Protein AF-A0A7C1FVC7-F1 (afdb_monomer)

Structure (mmCIF, N/CA/C/O backbone):
data_AF-A0A7C1FVC7-F1
#
_entry.id   AF-A0A7C1FVC7-F1
#
loop_
_atom_site.group_PDB
_atom_site.id
_atom_site.type_symbol
_atom_site.label_atom_id
_atom_site.label_alt_id
_atom_site.label_comp_id
_atom_site.label_asym_id
_atom_site.label_entity_id
_atom_site.label_seq_id
_atom_site.pdbx_PDB_ins_code
_atom_site.Cartn_x
_atom_site.Cartn_y
_atom_site.Cartn_z
_atom_site.occupancy
_atom_site.B_iso_or_equiv
_atom_site.auth_seq_id
_atom_site.auth_comp_id
_atom_site.auth_asym_id
_atom_site.auth_atom_id
_atom_site.pdbx_PDB_model_num
ATOM 1 N N . MET A 1 1 ? 9.848 36.701 21.109 1.00 32.81 1 MET A N 1
ATOM 2 C CA . MET A 1 1 ? 11.081 36.377 20.350 1.00 32.81 1 MET A CA 1
ATOM 3 C C . MET A 1 1 ? 12.182 35.747 21.206 1.00 32.81 1 MET A C 1
ATOM 5 O O . MET A 1 1 ? 12.550 34.619 20.918 1.00 32.81 1 MET A O 1
ATOM 9 N N . GLN A 1 2 ? 12.651 36.371 22.294 1.00 24.45 2 GLN A N 1
ATOM 10 C CA . GLN A 1 2 ? 13.746 35.814 23.121 1.00 24.45 2 GLN A CA 1
ATOM 11 C C . GLN A 1 2 ? 13.432 34.467 23.813 1.00 24.45 2 GLN A C 1
ATOM 13 O O . GLN A 1 2 ? 14.334 33.663 24.026 1.00 24.45 2 GLN A O 1
ATOM 18 N N . ARG A 1 3 ? 12.161 34.175 24.133 1.00 29.42 3 ARG A N 1
ATOM 19 C CA . ARG A 1 3 ? 11.754 32.867 24.692 1.00 29.42 3 ARG A CA 1
ATOM 20 C C . ARG A 1 3 ? 11.719 31.752 23.637 1.00 29.42 3 ARG A C 1
ATOM 22 O O . ARG A 1 3 ? 12.201 30.665 23.909 1.00 29.42 3 ARG A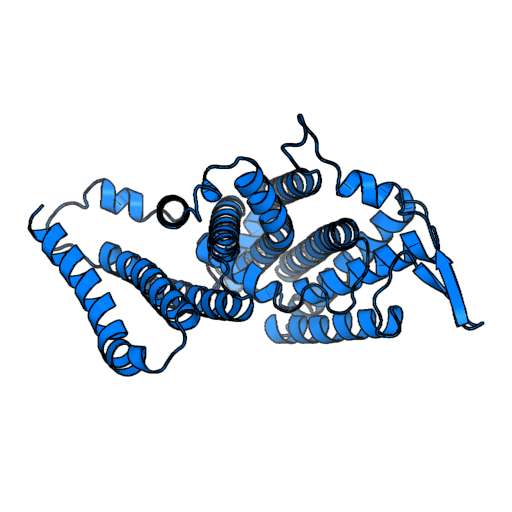 O 1
ATOM 29 N N . LEU A 1 4 ? 11.254 32.043 22.418 1.00 31.56 4 LEU A N 1
ATOM 30 C CA . LEU A 1 4 ? 11.317 31.124 21.265 1.00 31.56 4 LEU A CA 1
ATOM 31 C C . LEU A 1 4 ? 12.767 30.767 20.902 1.00 31.56 4 LEU A C 1
ATOM 33 O O . LEU A 1 4 ? 13.060 29.609 20.639 1.00 31.56 4 LEU A O 1
ATOM 37 N N . TRP A 1 5 ? 13.686 31.734 20.996 1.00 30.64 5 TRP A N 1
ATOM 38 C CA . TRP A 1 5 ? 15.124 31.502 20.829 1.00 30.64 5 TRP A CA 1
ATOM 39 C C . TRP A 1 5 ? 15.689 30.524 21.873 1.00 30.64 5 TRP A C 1
ATOM 41 O O . TRP A 1 5 ? 16.421 29.603 21.521 1.00 30.64 5 TRP A O 1
ATOM 51 N N . LYS A 1 6 ? 15.284 30.651 23.146 1.00 33.31 6 LYS A N 1
ATOM 52 C CA . LYS A 1 6 ? 15.664 29.713 24.219 1.00 33.31 6 LYS A CA 1
ATOM 53 C C . LYS A 1 6 ? 15.102 28.299 24.008 1.00 33.31 6 LYS A C 1
ATOM 55 O O . LYS A 1 6 ? 15.791 27.337 24.326 1.00 33.31 6 LYS A O 1
ATOM 60 N N . TYR A 1 7 ? 13.909 28.155 23.428 1.00 39.00 7 TYR A N 1
ATOM 61 C CA . TYR A 1 7 ? 13.337 26.842 23.093 1.00 39.00 7 TYR A CA 1
ATOM 62 C C . TYR A 1 7 ? 13.977 26.204 21.854 1.00 39.00 7 TYR A C 1
ATOM 64 O O . TYR A 1 7 ? 14.202 24.998 21.855 1.00 39.00 7 TYR A O 1
ATOM 72 N N . CYS A 1 8 ? 14.345 26.992 20.838 1.00 33.00 8 CYS A N 1
ATOM 73 C CA . CYS A 1 8 ? 15.163 26.507 19.722 1.00 33.00 8 CYS A CA 1
ATOM 74 C C . CYS A 1 8 ? 16.556 26.064 20.197 1.00 33.00 8 CYS A C 1
ATOM 76 O O . CYS A 1 8 ? 17.045 25.028 19.759 1.00 33.00 8 CYS A O 1
ATOM 78 N N . LEU A 1 9 ? 17.158 26.789 21.147 1.00 34.19 9 LEU A N 1
ATOM 79 C CA . LEU A 1 9 ? 18.401 26.388 21.816 1.00 34.19 9 LEU A CA 1
ATOM 80 C C . LEU A 1 9 ? 18.230 25.128 22.677 1.00 34.19 9 LEU A C 1
ATOM 82 O O . LEU A 1 9 ? 19.136 24.306 22.708 1.00 34.19 9 LEU A O 1
ATOM 86 N N . ALA A 1 10 ? 17.077 24.936 23.326 1.00 37.03 10 ALA A N 1
ATOM 87 C CA . ALA A 1 10 ? 16.764 23.718 24.077 1.00 37.03 10 ALA A CA 1
ATOM 88 C C . ALA A 1 10 ? 16.491 22.505 23.161 1.00 37.03 10 ALA A C 1
ATOM 90 O O . ALA A 1 10 ? 16.843 21.378 23.490 1.00 37.03 10 ALA A O 1
ATOM 91 N N . ALA A 1 11 ? 15.901 22.725 21.982 1.00 38.69 11 ALA A N 1
ATOM 92 C CA . ALA A 1 11 ? 15.751 21.703 20.946 1.00 38.69 11 ALA A CA 1
ATOM 93 C C . ALA A 1 11 ? 17.110 21.324 20.334 1.00 38.69 11 ALA A C 1
ATOM 95 O O . ALA A 1 11 ? 17.396 20.144 20.135 1.00 38.69 11 ALA A O 1
ATOM 96 N N . ALA A 1 12 ? 17.972 22.320 20.103 1.00 37.44 12 ALA A N 1
ATOM 97 C CA . ALA A 1 12 ? 19.354 22.125 19.680 1.00 37.44 12 ALA A CA 1
ATOM 98 C C . ALA A 1 12 ? 20.199 21.439 20.769 1.00 37.44 12 ALA A C 1
ATOM 100 O O . ALA A 1 12 ? 21.056 20.622 20.447 1.00 37.44 12 ALA A O 1
ATOM 101 N N . SER A 1 13 ? 19.932 21.698 22.054 1.00 38.75 13 SER A N 1
ATOM 102 C CA . SER A 1 13 ? 20.612 21.026 23.165 1.00 38.75 13 SER A CA 1
ATOM 103 C C . SER A 1 13 ? 20.103 19.605 23.407 1.00 38.75 13 SER A C 1
ATOM 105 O O . SER A 1 13 ? 20.903 18.764 23.790 1.00 38.75 13 SER A O 1
ATOM 107 N N . LEU A 1 14 ? 18.834 19.288 23.116 1.00 41.06 14 LEU A N 1
ATOM 108 C CA . LEU A 1 14 ? 18.302 17.914 23.102 1.00 41.06 14 LEU A CA 1
ATOM 109 C C . LEU A 1 14 ? 18.838 17.100 21.919 1.00 41.06 14 LEU A C 1
ATOM 111 O O . LEU A 1 14 ? 19.230 15.947 22.102 1.00 41.06 14 LEU A O 1
ATOM 115 N N . ALA A 1 15 ? 18.935 17.715 20.735 1.00 41.03 15 ALA A N 1
ATOM 116 C CA . ALA A 1 15 ? 19.695 17.159 19.617 1.00 41.03 15 ALA A CA 1
ATOM 117 C C . ALA A 1 15 ? 21.165 16.941 20.022 1.00 41.03 15 ALA A C 1
ATOM 119 O O . ALA A 1 15 ? 21.728 15.892 19.731 1.00 41.03 15 ALA A O 1
ATOM 120 N N . GLY A 1 16 ? 21.745 17.870 20.789 1.00 39.94 16 GLY A N 1
ATOM 121 C CA . GLY A 1 16 ? 23.069 17.750 21.398 1.00 39.94 16 GLY A CA 1
ATOM 122 C C . GLY A 1 16 ? 23.188 16.676 22.488 1.00 39.94 16 GLY A C 1
ATOM 123 O O . GLY A 1 16 ? 24.242 16.072 22.603 1.00 39.94 16 GLY A O 1
ATOM 124 N N . PHE A 1 17 ? 22.139 16.378 23.258 1.00 40.88 17 PHE A N 1
ATOM 125 C CA . PHE A 1 17 ? 22.171 15.401 24.359 1.00 40.88 17 PHE A CA 1
ATOM 126 C C . PHE A 1 17 ? 22.075 13.956 23.850 1.00 40.88 17 PHE A C 1
ATOM 128 O O . PHE A 1 17 ? 22.702 13.060 24.408 1.00 40.88 17 PHE A O 1
ATOM 135 N N . VAL A 1 18 ? 21.342 13.739 22.751 1.00 43.06 18 VAL A N 1
ATOM 136 C CA . VAL A 1 18 ? 21.345 12.468 22.005 1.00 43.06 18 VAL A CA 1
ATOM 137 C C . VAL A 1 18 ? 22.612 12.347 21.154 1.00 43.06 18 VAL A C 1
ATOM 139 O O . VAL A 1 18 ? 23.178 11.262 21.048 1.00 43.06 18 VAL A O 1
ATOM 142 N N . ALA A 1 19 ? 23.107 13.456 20.594 1.00 39.16 19 ALA A N 1
ATOM 143 C CA . ALA A 1 19 ? 24.324 13.452 19.796 1.00 39.16 19 ALA A CA 1
ATOM 144 C C . ALA A 1 19 ? 25.609 13.354 20.635 1.00 39.16 19 ALA A C 1
ATOM 146 O O . ALA A 1 19 ? 26.563 12.783 20.141 1.00 39.16 19 ALA A O 1
ATOM 147 N N . ALA A 1 20 ? 25.689 13.845 21.876 1.00 39.19 20 ALA A N 1
ATOM 148 C CA . ALA A 1 20 ? 26.951 13.933 22.632 1.00 39.19 20 ALA A CA 1
ATOM 149 C C . ALA A 1 20 ? 27.629 12.582 22.964 1.00 39.19 20 ALA A C 1
ATOM 151 O O . ALA A 1 20 ? 28.856 12.507 22.839 1.00 39.19 20 ALA A O 1
ATOM 152 N N . PRO A 1 21 ? 26.906 11.504 23.336 1.00 39.28 21 PRO A N 1
ATOM 153 C CA . PRO A 1 21 ? 27.515 10.184 23.499 1.00 39.28 21 PRO A CA 1
ATOM 154 C C . PRO A 1 21 ? 27.896 9.561 22.149 1.00 39.28 21 PRO A C 1
ATOM 156 O O . PRO A 1 21 ? 28.925 8.902 22.055 1.00 39.28 21 PRO A O 1
ATOM 159 N N . LEU A 1 22 ? 27.110 9.818 21.094 1.00 40.59 22 LEU A N 1
ATOM 160 C CA . LEU A 1 22 ? 27.380 9.333 19.739 1.00 40.59 22 LEU A CA 1
ATOM 161 C C . LEU A 1 22 ? 28.580 10.064 19.113 1.00 40.59 22 LEU A C 1
ATOM 163 O O . LEU A 1 22 ? 29.443 9.401 18.559 1.00 40.59 22 LEU A O 1
ATOM 167 N N . LEU A 1 23 ? 28.698 11.387 19.288 1.00 41.56 23 LEU A N 1
ATOM 168 C CA . LEU A 1 23 ? 29.757 12.293 18.804 1.00 41.56 23 LEU A CA 1
ATOM 169 C C . LEU A 1 23 ? 31.154 11.912 19.295 1.00 41.56 23 LEU A C 1
ATOM 171 O O . LEU A 1 23 ? 32.117 12.068 18.548 1.00 41.56 23 LEU A O 1
ATOM 175 N N . ARG A 1 24 ? 31.284 11.333 20.495 1.00 41.34 24 ARG A N 1
ATOM 176 C CA . ARG A 1 24 ? 32.568 10.779 20.965 1.00 41.34 24 ARG A CA 1
ATOM 177 C C . ARG A 1 24 ? 32.995 9.509 20.220 1.00 41.34 24 ARG A C 1
ATOM 179 O O . ARG A 1 24 ? 34.180 9.198 20.209 1.00 41.34 24 ARG A O 1
ATOM 186 N N . SER A 1 25 ? 32.070 8.824 19.550 1.00 44.38 25 SER A N 1
ATOM 187 C CA . SER A 1 25 ? 32.335 7.666 18.687 1.00 44.38 25 SER A CA 1
ATOM 188 C C . SER A 1 25 ? 32.430 8.026 17.194 1.00 44.38 25 SER A C 1
ATOM 190 O O . SER A 1 25 ? 32.704 7.142 16.383 1.00 44.38 25 SER A O 1
ATOM 192 N N . TYR A 1 26 ? 32.244 9.299 16.800 1.00 39.06 26 TYR A N 1
ATOM 193 C CA . TYR A 1 26 ? 32.232 9.720 15.382 1.00 39.06 26 TYR A CA 1
ATOM 194 C C . TYR A 1 26 ? 33.555 9.447 14.667 1.00 39.06 26 TYR A C 1
ATOM 196 O O . TYR A 1 26 ? 33.539 9.152 13.477 1.00 39.06 26 TYR A O 1
ATOM 204 N N . ALA A 1 27 ? 34.685 9.486 15.375 1.00 45.88 27 ALA A N 1
ATOM 205 C CA . ALA A 1 27 ? 36.003 9.266 14.779 1.00 45.88 27 ALA A CA 1
ATOM 206 C C . ALA A 1 27 ? 36.221 7.833 14.246 1.00 45.88 27 ALA A C 1
ATOM 208 O O . ALA A 1 27 ? 37.158 7.613 13.487 1.00 45.88 27 ALA A O 1
ATOM 209 N N . PHE A 1 28 ? 35.369 6.870 14.622 1.00 43.28 28 PHE A N 1
ATOM 210 C CA . PHE A 1 28 ? 35.543 5.452 14.287 1.00 43.28 28 PHE A CA 1
ATOM 211 C C . PHE A 1 28 ? 34.749 4.976 13.060 1.00 43.28 28 PHE A C 1
ATOM 213 O O . PHE A 1 28 ? 34.959 3.855 12.601 1.00 43.28 28 PHE A O 1
ATOM 220 N N . PHE A 1 29 ? 33.836 5.792 12.524 1.00 44.38 29 PHE A N 1
ATOM 221 C CA . PHE A 1 29 ? 32.941 5.381 11.440 1.00 44.38 29 PHE A CA 1
ATOM 222 C C . PHE A 1 29 ? 33.297 6.037 10.097 1.00 44.38 29 PHE A C 1
ATOM 224 O O . PHE A 1 29 ? 33.647 7.218 10.072 1.00 44.38 29 PHE A O 1
ATOM 231 N N . PRO A 1 30 ? 33.150 5.319 8.963 1.00 53.09 30 PRO A N 1
ATOM 232 C CA . PRO A 1 30 ? 33.359 5.892 7.637 1.00 53.09 30 PRO A CA 1
ATOM 233 C C . PRO A 1 30 ? 32.416 7.087 7.371 1.00 53.09 30 PRO A C 1
ATOM 235 O O . PRO A 1 30 ? 31.319 7.145 7.943 1.00 53.09 30 PRO A O 1
ATOM 238 N N . PRO A 1 31 ? 32.797 8.032 6.488 1.00 48.75 31 PRO A N 1
ATOM 239 C CA . PRO A 1 31 ? 32.122 9.327 6.313 1.00 48.75 31 PRO A CA 1
ATOM 240 C C . PRO A 1 31 ? 30.628 9.211 5.974 1.00 48.75 31 PRO A C 1
ATOM 242 O O . PRO A 1 31 ? 29.820 10.012 6.435 1.00 48.75 31 PRO A O 1
ATOM 245 N N . LEU A 1 32 ? 30.239 8.155 5.256 1.00 47.94 32 LEU A N 1
ATOM 246 C CA . LEU A 1 32 ? 28.851 7.843 4.907 1.00 47.94 32 LEU A CA 1
ATOM 247 C C . LEU A 1 32 ? 27.976 7.554 6.145 1.00 47.94 32 LEU A C 1
ATOM 249 O O . LEU A 1 32 ? 26.848 8.026 6.259 1.00 47.94 32 LEU A O 1
ATOM 253 N N . THR A 1 33 ? 28.514 6.809 7.112 1.00 46.69 33 THR A N 1
ATOM 254 C CA . THR A 1 33 ? 27.854 6.493 8.393 1.00 46.69 33 THR A CA 1
ATOM 255 C C . THR A 1 33 ? 27.702 7.729 9.269 1.00 46.69 33 THR A C 1
ATOM 257 O O . THR A 1 33 ? 26.687 7.874 9.946 1.00 46.69 33 THR A O 1
ATOM 260 N N . GLN A 1 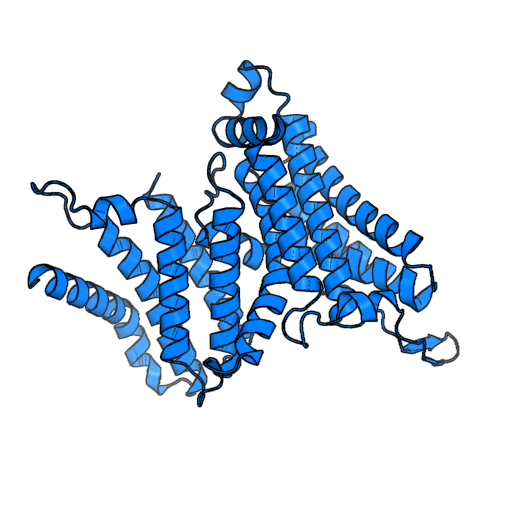34 ? 28.662 8.656 9.214 1.00 44.53 34 GLN A N 1
ATOM 261 C CA . GLN A 1 34 ? 28.557 9.946 9.897 1.00 44.53 34 GLN A CA 1
ATOM 262 C C . GLN A 1 34 ? 27.444 10.811 9.288 1.00 44.53 34 GLN A C 1
A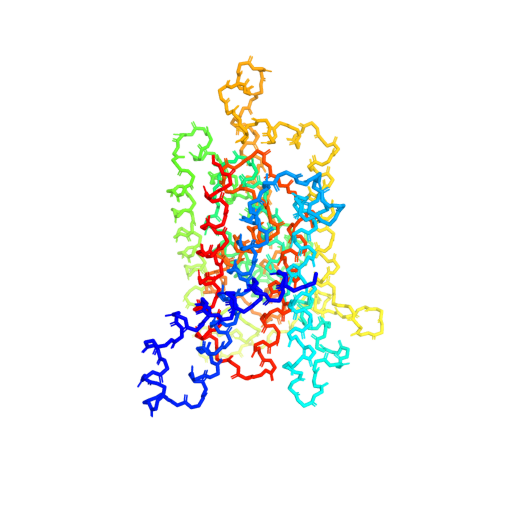TOM 264 O O . GLN A 1 34 ? 26.705 11.456 10.030 1.00 44.53 34 GLN A O 1
ATOM 269 N N . THR A 1 35 ? 27.259 10.779 7.961 1.00 52.75 35 THR A N 1
ATOM 270 C CA . THR A 1 35 ? 26.151 11.487 7.291 1.00 52.75 35 THR A CA 1
ATOM 271 C C . THR A 1 35 ? 24.796 10.891 7.672 1.00 52.75 35 THR A C 1
ATOM 273 O O . THR A 1 35 ? 23.855 11.631 7.945 1.00 52.75 35 THR A O 1
ATOM 276 N N . ILE A 1 36 ? 24.705 9.559 7.760 1.00 48.94 36 ILE A N 1
ATOM 277 C CA . ILE A 1 36 ? 23.494 8.829 8.173 1.00 48.94 36 ILE A CA 1
ATOM 278 C C . ILE A 1 36 ? 23.137 9.119 9.634 1.00 48.94 36 ILE A C 1
ATOM 280 O O . ILE A 1 36 ? 21.976 9.382 9.933 1.00 48.94 36 ILE A O 1
ATOM 284 N N . LEU A 1 37 ? 24.118 9.109 10.540 1.00 45.41 37 LEU A N 1
ATOM 285 C CA . LEU A 1 37 ? 23.919 9.448 11.952 1.00 45.41 37 LEU A CA 1
ATOM 286 C C . LEU A 1 37 ? 23.557 10.925 12.134 1.00 45.41 37 LEU A C 1
ATOM 288 O O . LEU A 1 37 ? 22.666 11.236 12.919 1.00 45.41 37 LEU A O 1
ATOM 292 N N . ALA A 1 38 ? 24.181 11.833 11.378 1.00 47.44 38 ALA A N 1
ATOM 293 C CA . ALA A 1 38 ? 23.841 13.251 11.398 1.00 47.44 38 ALA A CA 1
ATOM 294 C C . ALA A 1 38 ? 22.415 13.497 10.879 1.00 47.44 38 ALA A C 1
ATOM 296 O O . ALA A 1 38 ? 21.618 14.103 11.593 1.00 47.44 38 ALA A O 1
ATOM 297 N N . LEU A 1 39 ? 22.044 12.976 9.701 1.00 51.50 39 LEU A N 1
ATOM 298 C CA . LEU A 1 39 ? 20.673 13.088 9.186 1.00 51.50 39 LEU A CA 1
ATOM 299 C C . LEU A 1 39 ? 19.660 12.382 10.094 1.00 51.50 39 LEU A C 1
ATOM 301 O O . LEU A 1 39 ? 18.581 12.919 10.320 1.00 51.50 39 LEU A O 1
ATOM 305 N N . GLY A 1 40 ? 20.013 11.229 10.664 1.00 46.94 40 GLY A N 1
ATOM 306 C CA . GLY A 1 40 ? 19.202 10.520 11.650 1.00 46.94 40 GLY A CA 1
ATOM 307 C C . GLY A 1 40 ? 18.940 11.369 12.892 1.00 46.94 40 GLY A C 1
ATOM 308 O O . GLY A 1 40 ? 17.787 11.547 13.268 1.00 46.94 40 GLY A O 1
ATOM 309 N N . CYS A 1 41 ? 19.971 11.981 13.478 1.00 44.62 41 CYS A N 1
ATOM 310 C CA . CYS A 1 41 ? 19.838 12.916 14.598 1.00 44.62 41 CYS A CA 1
ATOM 311 C C . CYS A 1 41 ? 19.036 14.175 14.227 1.00 44.62 41 CYS A C 1
ATOM 313 O O . CYS A 1 41 ? 18.274 14.665 15.058 1.00 44.62 41 CYS A O 1
ATOM 315 N N . TYR A 1 42 ? 19.136 14.670 12.988 1.00 50.50 42 TYR A N 1
ATOM 316 C CA . TYR A 1 42 ? 18.309 15.778 12.496 1.00 50.50 42 TYR A CA 1
ATOM 317 C C . TYR A 1 42 ? 16.840 15.381 12.322 1.00 50.50 42 TYR A C 1
ATOM 319 O O . TYR A 1 42 ? 15.969 16.167 12.676 1.00 50.50 42 TYR A O 1
ATOM 327 N N . VAL A 1 43 ? 16.549 14.166 11.847 1.00 49.28 43 VAL A N 1
ATOM 328 C CA . VAL A 1 43 ? 15.186 13.626 11.692 1.00 49.28 43 VAL A CA 1
ATOM 329 C C . VAL A 1 43 ? 14.562 13.283 13.054 1.00 49.28 43 VAL A C 1
ATOM 331 O O . VAL A 1 43 ? 13.408 13.629 13.303 1.00 49.28 43 VAL A O 1
ATOM 334 N N . VAL A 1 44 ? 15.326 12.697 13.984 1.00 47.91 44 VAL A N 1
ATOM 335 C CA . VAL A 1 44 ? 14.926 12.516 15.396 1.00 47.91 44 VAL A CA 1
ATOM 336 C C . VAL A 1 44 ? 14.691 13.871 16.057 1.00 47.91 44 VAL A C 1
ATOM 338 O O . VAL A 1 44 ? 13.681 14.062 16.732 1.00 47.91 44 VAL A O 1
ATOM 341 N N . GLY A 1 45 ? 15.595 14.828 15.834 1.00 43.97 45 GLY A N 1
ATOM 342 C CA . GLY A 1 45 ? 15.467 16.211 16.281 1.00 43.97 45 GLY A CA 1
ATOM 343 C C . GLY A 1 45 ? 14.233 16.896 15.696 1.00 43.97 45 GLY A C 1
ATOM 344 O O . GLY A 1 45 ? 13.566 17.636 16.406 1.00 43.97 45 GLY A O 1
ATOM 345 N N . LEU A 1 46 ? 13.856 16.580 14.456 1.00 49.16 46 LEU A N 1
ATOM 346 C CA . LEU A 1 46 ? 12.632 17.031 13.786 1.00 49.16 46 LEU A CA 1
ATOM 347 C C . LEU A 1 46 ? 11.376 16.554 14.525 1.00 49.16 46 LEU A C 1
ATOM 349 O O . LEU A 1 46 ? 10.451 17.334 14.763 1.00 49.16 46 LEU A O 1
ATOM 353 N N . VAL A 1 47 ? 11.370 15.290 14.957 1.00 46.50 47 VAL A N 1
ATOM 354 C CA . VAL A 1 47 ? 10.290 14.743 15.788 1.00 46.50 47 VAL A CA 1
ATOM 355 C C . VAL A 1 47 ? 10.360 15.285 17.227 1.00 46.50 47 VAL A C 1
ATOM 357 O O . VAL A 1 47 ? 9.331 15.492 17.865 1.00 46.50 47 VAL A O 1
ATOM 360 N N . GLY A 1 48 ? 11.549 15.622 17.732 1.00 40.53 48 GLY A N 1
ATOM 361 C CA . GLY A 1 48 ? 11.744 16.300 19.019 1.00 40.53 48 GLY A CA 1
ATOM 362 C C . GLY A 1 48 ? 11.245 17.753 19.042 1.00 40.53 48 GLY A C 1
ATOM 363 O O . GLY A 1 48 ? 10.566 18.159 19.985 1.00 40.53 48 GLY A O 1
ATOM 364 N N . VAL A 1 49 ? 11.494 18.528 17.982 1.00 46.78 49 VAL A N 1
ATOM 365 C CA . VAL A 1 49 ? 10.947 19.884 17.774 1.00 46.78 49 VAL A CA 1
ATOM 366 C C . VAL A 1 49 ? 9.418 19.831 17.721 1.00 46.78 49 VAL A C 1
ATOM 368 O O . VAL A 1 49 ? 8.739 20.673 18.310 1.00 46.78 49 VAL A O 1
ATOM 371 N N . PHE A 1 50 ? 8.870 18.789 17.100 1.00 48.72 50 PHE A N 1
ATOM 372 C CA . PHE A 1 50 ? 7.437 18.511 17.049 1.00 48.72 50 PHE A CA 1
ATOM 373 C C . PHE A 1 50 ? 6.820 18.204 18.432 1.00 48.72 50 PHE A C 1
ATOM 375 O O . PHE A 1 50 ? 5.657 18.535 18.671 1.00 48.72 50 PHE A O 1
ATOM 382 N N . VAL A 1 51 ? 7.596 17.648 19.371 1.00 42.28 51 VAL A N 1
ATOM 383 C CA . VAL A 1 51 ? 7.205 17.478 20.786 1.00 42.28 51 VAL A CA 1
ATOM 384 C C . VAL A 1 51 ? 7.296 18.800 21.560 1.00 42.28 51 VAL A C 1
ATOM 386 O O . VAL A 1 51 ? 6.378 19.133 22.310 1.00 42.28 51 VAL A O 1
ATOM 389 N N . LEU A 1 52 ? 8.359 19.584 21.357 1.00 41.31 52 LEU A N 1
ATOM 390 C CA . LEU A 1 52 ? 8.582 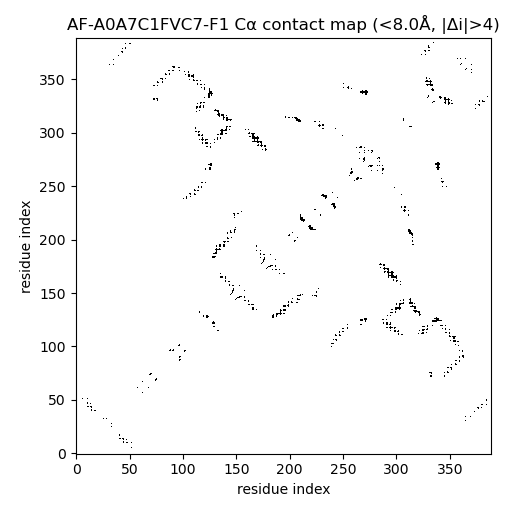20.861 22.051 1.00 41.31 52 LEU A CA 1
ATOM 391 C C . LEU A 1 52 ? 7.538 21.928 21.694 1.00 41.31 52 LEU A C 1
ATOM 393 O O . LEU A 1 52 ? 7.055 22.627 22.584 1.00 41.31 52 LEU A O 1
ATOM 397 N N . LEU A 1 53 ? 7.107 22.003 20.431 1.00 45.91 53 LEU A N 1
ATOM 398 C CA . LEU A 1 53 ? 6.037 22.917 20.007 1.00 45.91 53 LEU A CA 1
ATOM 399 C C . LEU A 1 53 ? 4.667 22.593 20.637 1.00 45.91 53 LEU A C 1
ATOM 401 O O . LEU A 1 53 ? 3.795 23.459 20.666 1.00 45.91 53 LEU A O 1
ATOM 405 N N . ARG A 1 54 ? 4.472 21.381 21.177 1.00 44.00 54 ARG A N 1
ATOM 406 C CA . ARG A 1 54 ? 3.231 20.950 21.847 1.00 44.00 54 ARG A CA 1
ATOM 407 C C . ARG A 1 54 ? 3.238 21.192 23.365 1.00 44.00 54 ARG A C 1
ATOM 409 O O . ARG A 1 54 ? 2.181 21.113 23.984 1.00 44.00 54 ARG A O 1
ATOM 416 N N . HIS A 1 55 ? 4.396 21.428 23.983 1.00 42.41 55 HIS A N 1
ATOM 417 C CA . HIS A 1 55 ? 4.550 21.490 25.447 1.00 42.41 55 HIS A CA 1
ATOM 418 C C . HIS A 1 55 ? 5.121 22.816 25.955 1.00 42.41 55 HIS A C 1
ATOM 420 O 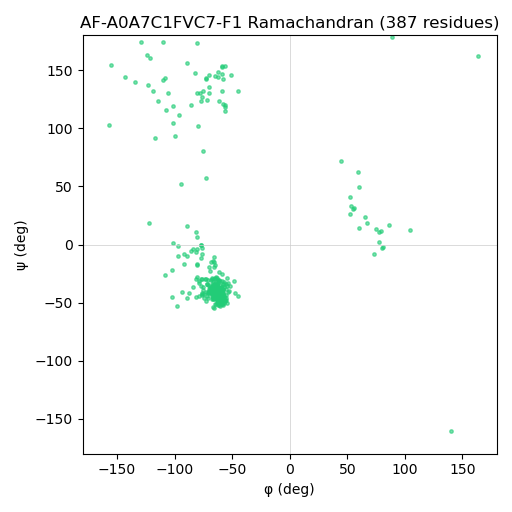O . HIS A 1 55 ? 5.577 22.877 27.093 1.00 42.41 55 HIS A O 1
ATOM 426 N N . ALA A 1 56 ? 5.071 23.896 25.166 1.00 37.38 56 ALA A N 1
ATOM 427 C CA . ALA A 1 56 ? 5.192 25.222 25.761 1.00 37.38 56 ALA A CA 1
ATOM 428 C C . ALA A 1 56 ? 4.080 25.343 26.823 1.00 37.38 56 ALA A C 1
ATOM 430 O O . ALA A 1 56 ? 2.908 25.241 26.447 1.00 37.38 56 ALA A O 1
ATOM 431 N N . PRO A 1 57 ? 4.413 25.468 28.125 1.00 35.53 57 PRO A N 1
ATOM 432 C CA . PRO A 1 57 ? 3.404 25.538 29.167 1.00 35.53 57 PRO A CA 1
ATOM 433 C C . PRO A 1 57 ? 2.469 26.695 28.830 1.00 35.53 57 PRO A C 1
ATOM 435 O O . PRO A 1 57 ? 2.906 27.836 28.675 1.00 35.53 57 PRO A O 1
ATOM 438 N N . LEU A 1 58 ? 1.184 26.379 28.660 1.00 42.75 58 LEU A N 1
ATOM 439 C CA . LEU A 1 58 ? 0.108 27.358 28.547 1.00 42.75 58 LEU A CA 1
ATOM 440 C C . LEU A 1 58 ? -0.143 27.965 29.932 1.00 42.75 58 LEU A C 1
ATOM 442 O O . LEU A 1 58 ? -1.243 27.893 30.469 1.00 42.75 58 LEU A O 1
ATOM 446 N N . GLU A 1 59 ? 0.888 28.550 30.535 1.00 44.03 59 GLU A N 1
ATOM 447 C CA . GLU A 1 59 ? 0.688 29.475 31.636 1.00 44.03 59 GLU A CA 1
ATOM 448 C C . GLU A 1 59 ? 0.295 30.827 31.022 1.00 44.03 59 GLU A C 1
ATOM 450 O O . GLU A 1 59 ? 1.099 31.544 30.426 1.00 44.03 59 GLU A O 1
ATOM 455 N N . THR A 1 60 ? -1.015 31.079 31.105 1.00 44.25 60 THR A N 1
ATOM 456 C CA . THR A 1 60 ? -1.694 32.389 31.146 1.00 44.25 60 THR A CA 1
ATOM 457 C C . THR A 1 60 ? -1.678 33.313 29.921 1.00 44.25 60 THR A C 1
ATOM 459 O O . THR A 1 60 ? -2.069 34.473 30.042 1.00 44.25 60 THR A O 1
ATOM 462 N N . ALA A 1 61 ? -1.389 32.823 28.713 1.00 47.91 61 ALA A N 1
ATOM 463 C CA . ALA A 1 61 ? -1.696 33.560 27.479 1.00 47.91 61 ALA A CA 1
ATOM 464 C C . ALA A 1 61 ? -2.675 32.776 26.596 1.00 47.91 61 ALA A C 1
ATOM 466 O O . ALA A 1 61 ? -2.466 31.588 26.344 1.00 47.91 61 ALA A O 1
ATOM 467 N N . ALA A 1 62 ? -3.732 33.443 26.111 1.00 52.16 62 ALA A N 1
ATOM 468 C CA . ALA A 1 62 ? -4.645 32.886 25.112 1.00 52.16 62 ALA A CA 1
ATOM 469 C C . ALA A 1 62 ? -3.826 32.214 23.992 1.00 52.16 62 ALA A C 1
ATOM 471 O O . ALA A 1 62 ? -2.850 32.816 23.527 1.00 52.16 62 ALA A O 1
ATOM 472 N N . PRO A 1 63 ? -4.150 30.973 23.580 1.00 44.28 63 PRO A N 1
ATOM 473 C CA . PRO A 1 63 ? -3.335 30.257 22.611 1.00 44.28 63 PRO A CA 1
ATOM 474 C C . PRO A 1 63 ? -3.219 31.111 21.351 1.00 44.28 63 PRO A C 1
ATOM 476 O O . PRO A 1 63 ? -4.224 31.438 20.721 1.00 44.28 63 PRO A O 1
ATOM 479 N N . SER A 1 64 ? -1.987 31.502 21.008 1.00 57.31 64 SER A N 1
ATOM 480 C CA . SER A 1 64 ? -1.719 32.241 19.773 1.00 57.31 64 SER A CA 1
ATOM 481 C C . SER A 1 64 ? -2.355 31.507 18.588 1.00 57.31 64 SER A C 1
ATOM 483 O O . SER A 1 64 ? -2.395 30.274 18.567 1.00 57.31 64 SER A O 1
ATOM 485 N N . THR A 1 65 ? -2.833 32.238 17.582 1.00 57.31 65 THR A N 1
ATOM 486 C CA . THR A 1 65 ? -3.454 31.670 16.370 1.00 57.31 65 THR A CA 1
ATOM 487 C C . THR A 1 65 ? -2.603 30.545 15.754 1.00 57.31 65 THR A C 1
ATOM 489 O O . THR A 1 65 ? -3.135 29.554 15.263 1.00 57.31 65 THR A O 1
ATOM 492 N N . ILE A 1 66 ? -1.276 30.637 15.892 1.00 53.62 66 ILE A N 1
ATOM 493 C CA . ILE A 1 66 ? -0.283 29.641 15.463 1.00 53.62 66 ILE A CA 1
ATOM 494 C C . ILE A 1 66 ? -0.403 28.318 16.245 1.00 53.62 66 ILE A C 1
ATOM 496 O O . ILE A 1 66 ? -0.390 27.248 15.639 1.00 53.62 66 ILE A O 1
ATOM 500 N N . ALA A 1 67 ? -0.584 28.363 17.569 1.00 50.66 67 ALA A N 1
ATOM 501 C CA . ALA A 1 67 ? -0.768 27.169 18.404 1.00 50.66 67 ALA A CA 1
ATOM 502 C C . ALA A 1 67 ? -2.097 26.446 18.110 1.00 50.66 67 ALA A C 1
ATOM 504 O O . ALA A 1 67 ? -2.185 25.224 18.223 1.00 50.66 67 ALA A O 1
ATOM 505 N N . ARG A 1 68 ? -3.120 27.195 17.679 1.00 49.38 68 ARG A N 1
ATOM 506 C CA . ARG A 1 68 ? -4.434 26.659 17.296 1.00 49.38 68 ARG A CA 1
ATOM 507 C C . ARG A 1 68 ? -4.458 26.079 15.876 1.00 49.38 68 ARG A C 1
ATOM 509 O O . ARG A 1 68 ? -5.223 25.162 15.611 1.00 49.38 68 ARG A O 1
ATOM 516 N N . ILE A 1 69 ? -3.611 26.575 14.974 1.00 54.44 69 ILE A N 1
ATOM 517 C CA . ILE A 1 69 ? -3.425 26.001 13.631 1.00 54.44 69 ILE A CA 1
ATOM 518 C C . ILE A 1 69 ? -2.570 24.728 13.710 1.00 54.44 69 ILE A C 1
ATOM 520 O O . ILE A 1 69 ? -2.916 23.719 13.102 1.00 54.44 69 ILE A O 1
ATOM 524 N N . ALA A 1 70 ? -1.506 24.728 14.520 1.00 53.19 70 ALA A N 1
ATOM 525 C CA . ALA A 1 70 ? -0.618 23.576 14.698 1.00 53.19 70 ALA A CA 1
ATOM 526 C C . ALA A 1 70 ? -1.276 22.365 15.394 1.00 53.19 70 ALA A C 1
ATOM 528 O O . ALA A 1 70 ? -0.727 21.262 15.355 1.00 53.19 70 ALA A O 1
ATOM 529 N N . SER A 1 71 ? -2.448 22.534 16.016 1.00 55.28 71 SER A N 1
ATOM 530 C CA . SER A 1 71 ? -3.191 21.436 16.645 1.00 55.28 71 SER A CA 1
ATOM 531 C C . SER A 1 71 ? -4.006 20.596 15.651 1.00 55.28 71 SER A C 1
ATOM 533 O O . SER A 1 71 ? -4.350 19.455 15.966 1.00 55.28 71 SER A O 1
ATOM 535 N N . HIS A 1 72 ? -4.270 21.093 14.435 1.00 69.00 72 HIS A N 1
ATOM 536 C CA . HIS A 1 72 ? -4.969 20.325 13.402 1.00 69.00 72 HIS A CA 1
ATOM 537 C C . HIS A 1 72 ? -4.055 19.265 12.767 1.00 69.00 72 HIS A C 1
ATOM 539 O O . HIS A 1 72 ? -2.942 19.556 12.331 1.00 69.00 72 HIS A O 1
ATOM 545 N N . GLN A 1 73 ? -4.553 18.028 12.644 1.00 72.38 73 GLN A N 1
ATOM 546 C CA . GLN A 1 73 ? -3.815 16.893 12.059 1.00 72.38 73 GLN A CA 1
ATOM 547 C C . GLN A 1 73 ? -3.268 17.206 10.653 1.00 72.38 73 GLN A C 1
ATOM 549 O O . GLN A 1 73 ? -2.114 16.909 10.359 1.00 72.38 73 GLN A O 1
ATOM 554 N N . ALA A 1 74 ? -4.057 17.896 9.821 1.00 74.19 74 ALA A N 1
ATOM 555 C CA . ALA A 1 74 ? -3.645 18.309 8.479 1.00 74.19 74 ALA A CA 1
ATOM 556 C C . ALA A 1 74 ? -2.496 19.332 8.487 1.00 74.19 74 ALA A C 1
ATOM 558 O O . ALA A 1 74 ? -1.585 19.235 7.669 1.00 74.19 74 ALA A O 1
ATOM 559 N N . ALA A 1 75 ? -2.495 20.278 9.433 1.00 75.19 75 ALA A N 1
ATOM 560 C CA . ALA A 1 75 ? -1.407 21.243 9.568 1.00 75.19 75 ALA A CA 1
ATOM 561 C C . ALA A 1 75 ? -0.104 20.547 9.981 1.00 75.19 75 ALA A C 1
ATOM 563 O O . ALA A 1 75 ? 0.955 20.858 9.450 1.00 75.19 75 ALA A O 1
ATOM 564 N N . ARG A 1 76 ? -0.181 19.552 10.873 1.00 75.75 76 ARG A N 1
ATOM 565 C CA . ARG A 1 76 ? 0.980 18.760 11.313 1.00 75.75 76 ARG A CA 1
ATOM 566 C C . ARG A 1 76 ? 1.592 17.957 10.167 1.00 75.75 76 ARG A C 1
ATOM 568 O O . ARG A 1 76 ? 2.804 18.012 9.977 1.00 75.75 76 ARG A O 1
ATOM 575 N N . ALA A 1 77 ? 0.758 17.275 9.383 1.00 79.31 77 ALA A N 1
ATOM 576 C CA . ALA A 1 77 ? 1.207 16.563 8.191 1.00 79.31 77 ALA A CA 1
ATOM 577 C C . ALA A 1 77 ? 1.817 17.531 7.158 1.00 79.31 77 ALA A C 1
ATOM 579 O O . ALA A 1 77 ? 2.887 17.267 6.613 1.00 79.31 77 ALA A O 1
ATOM 580 N N . GLY A 1 78 ? 1.183 18.689 6.934 1.00 84.88 78 GLY A N 1
ATOM 581 C CA . GLY A 1 78 ? 1.693 19.723 6.029 1.00 84.88 78 GLY A CA 1
ATOM 582 C C . GLY A 1 78 ? 3.039 20.307 6.470 1.00 84.88 78 GLY A C 1
ATOM 583 O O . GLY A 1 78 ? 3.925 20.492 5.640 1.00 84.88 78 GLY A O 1
ATOM 584 N N . ILE A 1 79 ? 3.230 20.532 7.774 1.00 83.94 79 ILE A N 1
ATOM 585 C CA . ILE A 1 79 ? 4.514 20.965 8.345 1.00 83.94 79 ILE A CA 1
ATOM 586 C C . ILE A 1 79 ? 5.592 19.903 8.104 1.00 83.94 79 ILE A C 1
ATOM 588 O O . ILE A 1 79 ? 6.696 20.255 7.699 1.00 83.94 79 ILE A O 1
ATOM 592 N N . ALA A 1 80 ? 5.286 18.617 8.306 1.00 81.25 80 ALA A N 1
ATOM 593 C CA . ALA A 1 80 ? 6.240 17.539 8.045 1.00 81.25 80 ALA A CA 1
ATOM 594 C C . ALA A 1 80 ? 6.694 17.526 6.575 1.00 81.25 80 ALA A C 1
ATOM 596 O O . ALA A 1 80 ? 7.895 17.484 6.306 1.00 81.25 80 ALA A O 1
ATOM 597 N N . LEU A 1 81 ? 5.754 17.657 5.633 1.00 88.88 81 LEU A N 1
ATOM 598 C CA . LEU A 1 81 ? 6.071 17.760 4.210 1.00 88.88 81 LEU A CA 1
ATOM 599 C C . LEU A 1 81 ? 6.928 18.997 3.904 1.00 88.88 81 LEU A C 1
ATOM 601 O O . LEU A 1 81 ? 7.942 18.881 3.221 1.00 88.88 81 LEU A O 1
ATOM 605 N N . ALA A 1 82 ? 6.562 20.168 4.432 1.00 88.81 82 ALA A N 1
ATOM 606 C CA . ALA A 1 82 ? 7.318 21.403 4.227 1.00 88.81 82 ALA A CA 1
ATOM 607 C C . ALA A 1 82 ? 8.758 21.295 4.756 1.00 88.81 82 ALA A C 1
ATOM 609 O O . ALA A 1 82 ? 9.692 21.745 4.095 1.00 88.81 82 ALA A O 1
ATOM 610 N N . LEU A 1 83 ? 8.952 20.654 5.912 1.00 86.56 83 LEU A N 1
ATOM 611 C CA . LEU A 1 83 ? 10.279 20.405 6.473 1.00 86.56 83 LEU A CA 1
ATOM 612 C C . LEU A 1 83 ? 11.096 19.441 5.608 1.00 86.56 83 LEU A C 1
ATOM 614 O O . LEU A 1 83 ? 12.274 19.697 5.379 1.00 86.56 83 LEU A O 1
ATOM 618 N N . VAL A 1 84 ? 10.495 18.365 5.090 1.00 87.94 84 VAL A N 1
ATOM 619 C CA . VAL A 1 84 ? 11.190 17.450 4.169 1.00 87.94 84 VAL A CA 1
ATOM 620 C C . VAL A 1 84 ? 11.585 18.164 2.876 1.00 87.94 84 VAL A C 1
ATOM 622 O O . VAL A 1 84 ? 12.712 18.007 2.415 1.00 87.94 84 VAL A O 1
ATOM 625 N N . LEU A 1 85 ? 10.711 19.001 2.314 1.00 91.69 85 LEU A N 1
ATOM 626 C CA . LEU A 1 85 ? 11.045 19.803 1.134 1.00 91.69 85 LEU A CA 1
ATOM 627 C C . LEU A 1 85 ? 12.176 20.797 1.426 1.00 91.69 85 LEU A C 1
ATOM 629 O O . LEU A 1 85 ? 13.093 20.930 0.619 1.00 91.69 85 LEU A O 1
ATOM 633 N N . TYR A 1 86 ? 12.160 21.438 2.596 1.00 89.31 86 TYR A N 1
ATOM 634 C CA . TYR A 1 86 ? 13.244 22.310 3.044 1.00 89.31 86 TYR A CA 1
ATOM 635 C C . TYR A 1 86 ? 14.575 21.554 3.198 1.00 89.31 86 TYR A C 1
ATOM 637 O O . TYR A 1 86 ? 15.613 22.040 2.753 1.00 89.31 86 TYR A O 1
ATOM 645 N N . LEU A 1 87 ? 14.554 20.332 3.744 1.00 85.94 87 LEU A N 1
ATOM 646 C CA . LEU A 1 87 ? 15.735 19.465 3.774 1.00 85.94 87 LEU A CA 1
ATOM 647 C C . LEU A 1 87 ? 16.220 19.122 2.365 1.00 85.94 87 LEU A C 1
ATOM 649 O O . LEU A 1 87 ? 17.424 19.086 2.149 1.00 85.94 87 LEU A O 1
ATOM 653 N N . GLY A 1 88 ? 15.323 18.917 1.402 1.00 88.12 88 GLY A N 1
ATOM 654 C CA . GLY A 1 88 ? 15.700 18.695 0.006 1.00 88.12 88 GLY A CA 1
ATOM 655 C C . GLY A 1 88 ? 16.409 19.893 -0.625 1.00 88.12 88 GLY A C 1
ATOM 656 O O . GLY A 1 88 ? 17.378 19.710 -1.357 1.00 88.12 88 GLY A O 1
ATOM 657 N N . VAL A 1 89 ? 15.995 21.114 -0.270 1.00 91.19 89 VAL A N 1
ATOM 658 C CA . VAL A 1 89 ? 16.681 22.351 -0.677 1.00 91.19 89 VAL A CA 1
ATOM 659 C C . VAL A 1 89 ? 18.086 22.432 -0.076 1.00 91.19 89 VAL A C 1
ATOM 661 O O . VAL A 1 89 ? 19.002 22.844 -0.773 1.00 91.19 89 VAL A O 1
ATOM 664 N N . ILE A 1 90 ? 18.290 22.023 1.179 1.00 89.50 90 ILE A N 1
ATOM 665 C CA . ILE A 1 90 ? 19.623 22.020 1.812 1.00 89.50 90 ILE A CA 1
ATOM 666 C C . ILE A 1 90 ? 20.503 20.895 1.246 1.00 89.50 90 ILE A C 1
ATOM 668 O O . ILE A 1 90 ? 21.648 21.116 0.861 1.00 89.50 90 ILE A O 1
ATOM 672 N N . PHE A 1 91 ? 19.966 19.679 1.180 1.00 87.81 91 PHE A N 1
ATOM 673 C CA . PHE A 1 91 ? 20.647 18.472 0.716 1.00 87.81 91 PHE A CA 1
ATOM 674 C C . PHE A 1 91 ? 20.377 18.236 -0.773 1.00 87.81 91 PHE A C 1
ATOM 676 O O . PHE A 1 91 ? 19.954 17.160 -1.196 1.00 87.81 91 PHE A O 1
ATOM 683 N N . HIS A 1 92 ? 20.615 19.257 -1.593 1.00 88.81 92 HIS A N 1
ATOM 684 C CA . HIS A 1 92 ? 20.177 19.273 -2.989 1.00 88.81 92 HIS A CA 1
ATOM 685 C C . HIS A 1 92 ? 21.027 18.422 -3.954 1.00 88.81 92 HIS A C 1
ATOM 687 O O . HIS A 1 92 ? 20.744 18.424 -5.151 1.00 88.81 92 HIS A O 1
ATOM 693 N N . ALA A 1 93 ? 22.082 17.745 -3.475 1.00 88.31 93 ALA A N 1
ATOM 694 C CA . ALA A 1 93 ? 22.996 16.899 -4.257 1.00 88.31 93 ALA A CA 1
ATOM 695 C C . ALA A 1 93 ? 23.432 17.536 -5.596 1.00 88.31 93 ALA A C 1
ATOM 697 O O . ALA A 1 93 ? 22.979 17.138 -6.670 1.00 88.31 93 ALA A O 1
ATOM 698 N N . ASN A 1 94 ? 24.281 18.572 -5.533 1.00 89.31 94 ASN A N 1
ATOM 699 C CA . ASN A 1 94 ? 24.761 19.328 -6.705 1.00 89.31 94 ASN A CA 1
ATOM 700 C C . ASN A 1 94 ? 23.631 19.850 -7.621 1.00 89.31 94 ASN A C 1
ATOM 702 O O . ASN A 1 94 ? 23.715 19.774 -8.844 1.00 89.31 94 ASN A O 1
ATOM 706 N N . GLY A 1 95 ? 22.541 20.339 -7.024 1.00 90.56 95 GLY A N 1
ATOM 707 C CA . GLY A 1 95 ? 21.383 20.874 -7.743 1.00 90.56 95 GLY A CA 1
ATOM 708 C C . GLY A 1 95 ? 20.438 19.822 -8.332 1.00 90.56 95 GLY A C 1
ATOM 709 O O . GLY A 1 95 ? 19.445 20.192 -8.953 1.00 90.56 95 GLY A O 1
ATOM 710 N N . SER A 1 96 ? 20.688 18.524 -8.121 1.00 90.75 96 SER A N 1
ATOM 711 C CA . SER A 1 96 ? 19.805 17.437 -8.566 1.00 90.75 96 SER A CA 1
ATOM 712 C C . SER A 1 96 ? 18.382 17.569 -8.014 1.00 90.75 96 SER A C 1
ATOM 714 O O . SER A 1 96 ? 17.422 17.255 -8.714 1.00 90.75 96 SER A O 1
ATOM 716 N N . PHE A 1 97 ? 18.220 18.092 -6.794 1.00 92.19 97 PHE A N 1
ATOM 717 C CA . PHE A 1 97 ? 16.896 18.307 -6.205 1.00 92.19 97 PHE A CA 1
ATOM 718 C C . PHE A 1 97 ? 16.027 19.290 -6.996 1.00 92.19 97 PHE A C 1
ATOM 720 O O . PHE A 1 97 ? 14.825 19.090 -7.064 1.00 92.19 97 PHE A O 1
ATOM 727 N N . PHE A 1 98 ? 16.616 20.303 -7.637 1.00 93.56 98 PHE A N 1
ATOM 728 C CA . PHE A 1 98 ? 15.863 21.304 -8.405 1.00 93.56 98 PHE A CA 1
ATOM 729 C C . PHE A 1 98 ? 15.469 20.826 -9.809 1.00 93.56 98 PHE A C 1
ATOM 731 O O . PHE A 1 98 ? 14.785 21.543 -10.538 1.00 93.56 98 PHE A O 1
ATOM 738 N N . LYS A 1 99 ? 15.906 19.627 -10.207 1.00 92.88 99 LYS A N 1
ATOM 739 C CA . LYS A 1 99 ? 15.578 19.043 -11.506 1.00 92.88 99 LYS A CA 1
ATOM 740 C C . LYS A 1 99 ? 14.151 18.474 -11.497 1.00 92.88 99 LYS A C 1
ATOM 742 O O . LYS A 1 99 ? 13.836 17.680 -10.604 1.00 92.88 99 LYS A O 1
ATOM 747 N N . PRO A 1 100 ? 13.293 18.791 -12.486 1.00 90.12 100 PRO A N 1
ATOM 748 C CA . PRO A 1 100 ? 11.934 18.244 -12.577 1.00 90.12 100 PRO A CA 1
ATOM 749 C C . PRO A 1 100 ? 11.884 16.708 -12.541 1.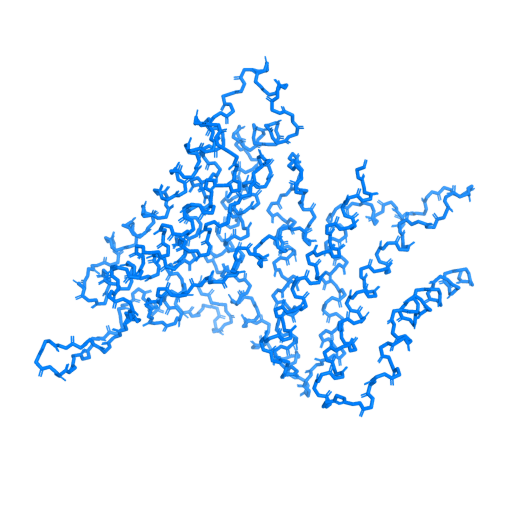00 90.12 100 PRO A C 1
ATOM 751 O O . PRO A 1 100 ? 10.974 16.119 -11.954 1.00 90.12 100 PRO A O 1
ATOM 754 N N . GLU A 1 101 ? 12.897 16.042 -13.096 1.00 88.69 101 GLU A N 1
ATOM 755 C CA . GLU A 1 101 ? 13.020 14.582 -13.125 1.00 88.69 101 GLU A CA 1
ATOM 756 C C . GLU A 1 101 ? 13.127 13.981 -11.715 1.00 88.69 101 GLU A C 1
ATOM 758 O O . GLU A 1 101 ? 12.641 12.877 -11.450 1.00 88.69 101 GLU A O 1
ATOM 763 N N . THR A 1 102 ? 13.726 14.711 -10.771 1.00 90.88 102 THR A N 1
ATOM 764 C CA . THR A 1 102 ? 13.825 14.280 -9.373 1.00 90.88 102 THR A CA 1
ATOM 765 C C . THR A 1 102 ? 12.448 14.226 -8.720 1.00 90.88 102 THR A C 1
ATOM 767 O O . THR A 1 102 ? 12.147 13.257 -8.022 1.00 90.88 102 THR A O 1
ATOM 770 N N . HIS A 1 103 ? 11.587 15.207 -8.992 1.00 92.06 103 HIS A N 1
ATOM 771 C CA . HIS A 1 103 ? 10.231 15.264 -8.442 1.00 92.06 103 HIS A CA 1
ATOM 772 C C . HIS A 1 103 ? 9.312 14.209 -9.060 1.00 92.06 103 HIS A C 1
ATOM 774 O O . HIS A 1 103 ? 8.610 13.500 -8.341 1.00 92.06 103 HIS A O 1
ATOM 780 N N . THR A 1 104 ? 9.357 14.044 -10.381 1.00 90.56 104 THR A N 1
ATOM 781 C CA . THR A 1 104 ? 8.511 13.067 -11.086 1.00 90.56 104 THR A CA 1
ATOM 782 C C . THR A 1 104 ? 8.870 11.628 -10.712 1.00 90.56 104 THR A C 1
ATOM 784 O O . THR A 1 104 ? 7.982 10.802 -10.500 1.00 90.56 104 THR A O 1
ATOM 787 N N . THR A 1 105 ? 10.159 11.330 -10.519 1.00 88.69 105 THR A N 1
ATOM 788 C CA . THR A 1 105 ? 10.594 10.022 -10.002 1.00 88.69 105 THR A CA 1
ATOM 789 C C . THR A 1 105 ? 10.257 9.823 -8.523 1.00 88.69 105 THR A C 1
ATOM 791 O O . THR A 1 105 ? 9.896 8.710 -8.144 1.00 88.69 105 THR A O 1
ATOM 794 N N . ALA A 1 106 ? 10.300 10.876 -7.696 1.00 91.62 106 ALA A N 1
ATOM 795 C CA . ALA A 1 106 ? 9.823 10.803 -6.313 1.00 91.62 106 ALA A CA 1
ATOM 796 C C . ALA A 1 106 ? 8.329 10.460 -6.254 1.00 91.62 106 ALA A C 1
ATOM 798 O O . ALA A 1 106 ? 7.925 9.611 -5.464 1.00 91.62 106 ALA A O 1
ATOM 799 N N . TRP A 1 107 ? 7.508 11.079 -7.108 1.00 92.56 107 TRP A N 1
ATOM 800 C CA . TRP A 1 107 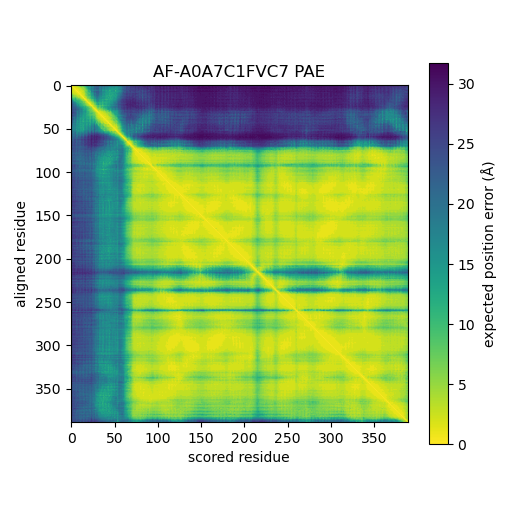? 6.073 10.793 -7.176 1.00 92.56 107 TRP A CA 1
ATOM 801 C C . TRP A 1 107 ? 5.789 9.383 -7.669 1.00 92.56 107 TRP A C 1
ATOM 803 O O . TRP A 1 107 ? 4.938 8.715 -7.088 1.00 92.56 107 TRP A O 1
ATOM 813 N N . LEU A 1 108 ? 6.512 8.907 -8.685 1.00 91.12 108 LEU A N 1
ATOM 814 C CA . LEU A 1 108 ? 6.392 7.530 -9.164 1.00 91.12 108 LEU A CA 1
ATOM 815 C C . LEU A 1 108 ? 6.668 6.526 -8.037 1.00 91.12 108 LEU A C 1
ATOM 817 O O . LEU A 1 108 ? 5.830 5.670 -7.765 1.00 91.12 108 LEU A O 1
ATOM 821 N N . GLN A 1 109 ? 7.784 6.688 -7.322 1.00 89.06 109 GLN A N 1
ATOM 822 C CA . GLN A 1 109 ? 8.130 5.815 -6.200 1.00 89.06 109 GLN A CA 1
ATOM 823 C C . GLN A 1 109 ? 7.101 5.917 -5.062 1.00 89.06 109 GLN A C 1
ATOM 825 O O . GLN A 1 109 ? 6.674 4.906 -4.509 1.00 89.06 109 GLN A O 1
ATOM 830 N N . ALA A 1 110 ? 6.648 7.132 -4.743 1.00 91.88 110 ALA A N 1
ATOM 831 C CA . ALA A 1 110 ? 5.611 7.371 -3.744 1.00 91.88 110 ALA A CA 1
ATOM 832 C C . ALA A 1 110 ? 4.268 6.723 -4.121 1.00 91.88 110 ALA A C 1
ATOM 834 O O . ALA A 1 110 ? 3.515 6.325 -3.239 1.00 91.88 110 ALA A O 1
ATOM 835 N N . SER A 1 111 ? 3.969 6.595 -5.415 1.00 94.75 111 SER A N 1
ATOM 836 C CA . SER A 1 111 ? 2.696 6.060 -5.910 1.00 94.75 111 SER A CA 1
ATOM 837 C C . SER A 1 111 ? 2.520 4.585 -5.564 1.00 94.75 111 SER A C 1
ATOM 839 O O . SER A 1 111 ? 1.429 4.171 -5.177 1.00 94.75 111 SER A O 1
ATOM 841 N N . GLU A 1 112 ? 3.590 3.795 -5.656 1.00 92.81 112 GLU A N 1
ATOM 842 C CA . GLU A 1 112 ? 3.535 2.360 -5.381 1.00 92.81 112 GLU A CA 1
ATOM 843 C C . GLU A 1 112 ? 3.219 2.071 -3.909 1.00 92.81 112 GLU A C 1
ATOM 845 O O . GLU A 1 112 ? 2.213 1.433 -3.588 1.00 92.81 112 GLU A O 1
ATOM 850 N N . TYR A 1 113 ? 4.017 2.635 -3.002 1.00 95.06 113 TYR A N 1
ATOM 851 C CA . TYR A 1 113 ? 3.746 2.554 -1.569 1.00 95.06 113 TYR A CA 1
ATOM 852 C C . TYR A 1 113 ? 2.446 3.268 -1.185 1.00 95.06 113 TYR A C 1
ATOM 854 O O . TYR A 1 113 ? 1.751 2.834 -0.271 1.00 95.06 113 TYR A O 1
ATOM 862 N N . GLY A 1 114 ? 2.091 4.340 -1.892 1.00 96.69 114 GLY A N 1
ATOM 863 C CA . GLY A 1 114 ? 0.880 5.118 -1.670 1.00 96.69 114 GLY A CA 1
ATOM 864 C C . GLY A 1 114 ? -0.399 4.321 -1.904 1.00 96.69 114 GLY A C 1
ATOM 865 O O . GLY A 1 114 ? -1.355 4.464 -1.139 1.00 96.69 114 GLY A O 1
ATOM 866 N N . MET A 1 115 ? -0.425 3.444 -2.913 1.00 98.06 115 MET A N 1
ATOM 867 C CA . MET A 1 115 ? -1.550 2.528 -3.139 1.00 98.06 115 MET A CA 1
ATOM 868 C C . MET A 1 115 ? -1.735 1.576 -1.950 1.00 98.06 115 MET A C 1
ATOM 870 O O . MET A 1 115 ? -2.852 1.440 -1.443 1.00 98.06 115 MET A O 1
ATOM 874 N N . LEU A 1 116 ? -0.639 1.001 -1.441 1.00 98.19 116 LEU A N 1
ATOM 875 C CA . LEU A 1 116 ? -0.657 0.170 -0.231 1.00 98.19 116 LEU A CA 1
ATOM 876 C C . LEU A 1 116 ? -1.091 0.969 1.000 1.00 98.19 116 LEU A C 1
ATOM 878 O O . LEU A 1 116 ? -1.928 0.510 1.775 1.00 98.19 116 LEU A O 1
ATOM 882 N N . ALA A 1 117 ? -0.568 2.186 1.158 1.00 97.94 117 ALA A N 1
ATOM 883 C CA . ALA A 1 117 ? -0.898 3.081 2.258 1.00 97.94 117 ALA A CA 1
ATOM 884 C C . ALA A 1 117 ? -2.390 3.443 2.257 1.00 97.94 117 ALA A C 1
ATOM 886 O O . ALA A 1 117 ? -3.008 3.455 3.316 1.00 97.94 117 ALA A O 1
ATOM 887 N N . CYS A 1 118 ? -3.008 3.659 1.091 1.00 98.06 118 CYS A N 1
ATOM 888 C CA . CYS A 1 118 ? -4.452 3.893 0.997 1.00 98.06 118 CYS A CA 1
ATOM 889 C C . CYS A 1 118 ? -5.265 2.701 1.526 1.00 98.06 118 CYS A C 1
ATOM 891 O O . CYS A 1 118 ? -6.230 2.908 2.263 1.00 98.06 118 CYS A O 1
ATOM 893 N N . GLY A 1 119 ? -4.867 1.467 1.197 1.00 97.56 119 GLY A N 1
ATOM 894 C CA . GLY A 1 119 ? -5.497 0.250 1.720 1.00 97.56 119 GLY A CA 1
ATOM 895 C C . GLY A 1 119 ? -5.296 0.094 3.224 1.00 97.56 119 GLY A C 1
ATOM 896 O O . GLY A 1 119 ? -6.258 -0.101 3.972 1.00 97.56 119 GLY A O 1
ATOM 897 N N . MET A 1 120 ? -4.060 0.300 3.676 1.00 97.69 120 MET A N 1
ATOM 898 C CA . MET A 1 120 ? -3.689 0.282 5.086 1.00 97.69 120 MET A CA 1
ATOM 899 C C . MET A 1 120 ? -4.477 1.318 5.901 1.00 97.69 120 MET A C 1
ATOM 901 O O . MET A 1 120 ? -4.917 1.012 7.005 1.00 97.69 120 MET A O 1
ATOM 905 N N . THR A 1 121 ? -4.740 2.514 5.365 1.00 97.62 121 THR A N 1
ATOM 906 C CA . THR A 1 121 ? -5.570 3.532 6.031 1.00 97.62 121 THR A CA 1
ATOM 907 C C . THR A 1 121 ? -6.973 3.029 6.329 1.00 97.62 121 THR A C 1
ATOM 909 O O . THR A 1 121 ? -7.479 3.261 7.425 1.00 97.62 121 THR A O 1
ATOM 912 N N . LEU A 1 122 ? -7.609 2.321 5.392 1.00 97.38 122 LEU A N 1
ATOM 913 C CA . LEU A 1 122 ? -8.948 1.763 5.605 1.00 97.38 122 LEU A CA 1
ATOM 914 C C . LEU A 1 122 ? -8.933 0.729 6.740 1.00 97.38 122 LEU A C 1
ATOM 916 O O . LEU A 1 122 ? -9.809 0.735 7.607 1.00 97.38 122 LEU A O 1
ATOM 920 N N . VAL A 1 123 ? -7.910 -0.125 6.766 1.00 97.69 123 VAL A N 1
ATOM 921 C CA . VAL A 1 123 ? -7.743 -1.146 7.806 1.00 97.69 123 VAL A CA 1
ATOM 922 C C . VAL A 1 123 ? -7.455 -0.512 9.171 1.00 97.69 123 VAL A C 1
ATOM 924 O O . VAL A 1 123 ? -8.137 -0.845 10.143 1.00 97.69 123 VAL A O 1
ATOM 927 N N . ILE A 1 124 ? -6.533 0.451 9.243 1.00 96.56 124 ILE A N 1
ATOM 928 C CA . ILE A 1 124 ? -6.175 1.150 10.485 1.00 96.56 124 ILE A CA 1
ATOM 929 C C . ILE A 1 124 ? -7.368 1.924 11.041 1.00 96.56 124 ILE A C 1
ATOM 931 O O . ILE A 1 124 ? -7.659 1.811 12.229 1.00 96.56 124 ILE A O 1
ATOM 935 N N . ILE A 1 125 ? -8.128 2.636 10.200 1.00 96.44 125 ILE A N 1
ATOM 936 C CA . ILE A 1 125 ? -9.339 3.338 10.651 1.00 96.44 125 ILE A CA 1
ATOM 937 C C . ILE A 1 125 ? -10.332 2.363 11.292 1.00 96.44 125 ILE A C 1
ATOM 939 O O . ILE A 1 125 ? -10.983 2.745 12.258 1.00 96.44 125 ILE A O 1
ATOM 943 N N . SER A 1 126 ? -10.418 1.116 10.816 1.00 95.62 126 SER A N 1
ATOM 944 C CA . SER A 1 126 ? -11.290 0.076 11.387 1.00 95.62 126 SER A CA 1
ATOM 945 C C . SER A 1 126 ? -10.783 -0.557 12.696 1.00 95.62 126 SER A C 1
ATOM 947 O O . SER A 1 126 ? -11.478 -1.403 13.271 1.00 95.62 126 SER A O 1
ATOM 949 N N . GLY A 1 127 ? -9.591 -0.162 13.164 1.00 93.06 127 GLY A N 1
ATOM 950 C CA . GLY A 1 127 ? -8.920 -0.705 14.351 1.00 93.06 127 GLY A CA 1
ATOM 951 C C . GLY A 1 127 ? -8.068 -1.953 14.082 1.00 93.06 127 GLY A C 1
ATOM 952 O O . GLY A 1 127 ? -7.764 -2.697 15.011 1.00 93.06 127 GLY A O 1
ATOM 953 N N . GLY A 1 128 ? -7.725 -2.225 12.819 1.00 94.81 128 GLY A N 1
ATOM 954 C CA . GLY A 1 128 ? -6.892 -3.357 12.411 1.00 94.81 128 GLY A CA 1
ATOM 955 C C . GLY A 1 128 ? -5.510 -2.935 11.914 1.00 94.81 128 GLY A C 1
ATOM 956 O O . GLY A 1 128 ? -5.226 -1.757 11.724 1.00 94.81 128 GLY A O 1
ATOM 957 N N . ILE A 1 129 ? -4.652 -3.915 11.644 1.00 95.19 129 ILE A N 1
ATOM 958 C CA . ILE A 1 129 ? -3.388 -3.740 10.911 1.00 95.19 129 ILE A CA 1
ATOM 959 C C . ILE A 1 129 ? -3.313 -4.871 9.884 1.00 95.19 129 ILE A C 1
ATOM 961 O O . ILE A 1 129 ? -3.718 -5.991 10.202 1.00 95.19 129 ILE A O 1
ATOM 965 N N . ASP A 1 130 ? -2.845 -4.585 8.667 1.00 97.38 130 ASP A N 1
ATOM 966 C CA . ASP A 1 130 ? -2.683 -5.576 7.596 1.00 97.38 130 ASP A CA 1
ATOM 967 C C . ASP A 1 130 ? -1.217 -5.738 7.189 1.00 97.38 130 ASP A C 1
ATOM 969 O O . ASP A 1 130 ? -0.714 -5.048 6.308 1.00 97.38 130 ASP A O 1
ATOM 973 N N . LEU A 1 131 ? -0.518 -6.684 7.814 1.00 97.00 131 LEU A N 1
ATOM 974 C CA . LEU A 1 131 ? 0.884 -6.963 7.485 1.00 97.00 131 LEU A CA 1
ATOM 975 C C . LEU A 1 131 ? 1.065 -7.752 6.184 1.00 97.00 131 LEU A C 1
ATOM 977 O O . LEU A 1 131 ? 2.185 -7.912 5.707 1.00 97.00 131 LEU A O 1
ATOM 981 N N . SER A 1 132 ? -0.021 -8.238 5.581 1.00 98.06 132 SER A N 1
ATOM 982 C CA . SER A 1 132 ? 0.069 -9.076 4.387 1.00 98.06 132 SER A CA 1
ATOM 983 C C . SER A 1 132 ? 0.268 -8.285 3.096 1.00 98.06 132 SER A C 1
ATOM 985 O O . SER A 1 132 ? 0.723 -8.869 2.113 1.00 98.06 132 SER A O 1
ATOM 987 N N . VAL A 1 133 ? -0.001 -6.972 3.091 1.00 97.81 133 VAL A N 1
ATOM 988 C CA . VAL A 1 133 ? -0.065 -6.139 1.874 1.00 97.81 133 VAL A CA 1
ATOM 989 C C . VAL A 1 133 ? 1.173 -6.239 0.978 1.00 97.81 133 VAL A C 1
ATOM 991 O O . VAL A 1 133 ? 1.028 -6.347 -0.237 1.00 97.81 133 VAL A O 1
ATOM 994 N N . GLY A 1 134 ? 2.378 -6.289 1.554 1.00 97.31 134 GLY A N 1
ATOM 995 C CA . GLY A 1 134 ? 3.622 -6.436 0.792 1.00 97.31 134 GLY A CA 1
ATOM 996 C C . GLY A 1 134 ? 3.776 -7.816 0.143 1.00 97.31 134 GLY A C 1
ATOM 997 O O . GLY A 1 134 ? 4.226 -7.938 -0.994 1.00 97.31 134 GLY A O 1
ATOM 998 N N . SER A 1 135 ? 3.342 -8.878 0.827 1.00 98.19 135 SER A N 1
ATOM 999 C CA . SER A 1 135 ? 3.381 -10.243 0.281 1.00 98.19 135 SER A CA 1
ATOM 1000 C C . SER A 1 135 ? 2.245 -10.520 -0.704 1.00 98.19 135 SER A C 1
ATOM 1002 O O . SER A 1 135 ? 2.452 -11.255 -1.667 1.00 98.19 135 SER A O 1
ATOM 1004 N N . VAL A 1 136 ? 1.080 -9.891 -0.522 1.00 98.69 136 VAL A N 1
ATOM 1005 C CA . VAL A 1 136 ? -0.015 -9.907 -1.505 1.00 98.69 136 VAL A CA 1
ATOM 1006 C C . VAL A 1 136 ? 0.404 -9.178 -2.784 1.00 98.69 136 VAL A C 1
ATOM 1008 O O . VAL A 1 136 ? 0.179 -9.709 -3.868 1.00 98.69 136 VAL A O 1
ATOM 1011 N N . LEU A 1 137 ? 1.079 -8.026 -2.673 1.00 98.50 137 LEU A N 1
ATOM 1012 C CA . LEU A 1 137 ? 1.686 -7.332 -3.813 1.00 98.50 137 LEU A CA 1
ATOM 1013 C C . LEU A 1 137 ? 2.634 -8.262 -4.583 1.00 98.50 137 LEU A C 1
ATOM 1015 O O . LEU A 1 137 ? 2.488 -8.398 -5.795 1.00 98.50 137 LEU A O 1
ATOM 1019 N N . GLY A 1 138 ? 3.554 -8.942 -3.887 1.00 98.12 138 GLY A N 1
ATOM 1020 C CA . GLY A 1 138 ? 4.501 -9.870 -4.513 1.00 98.12 138 GLY A CA 1
ATOM 1021 C C . GLY A 1 138 ? 3.825 -11.066 -5.191 1.00 98.12 138 GLY A C 1
ATOM 1022 O O . GLY A 1 138 ? 4.156 -11.402 -6.328 1.00 98.12 138 GLY A O 1
ATOM 1023 N N . LEU A 1 139 ? 2.825 -11.673 -4.542 1.00 98.62 139 LEU A N 1
ATOM 1024 C CA . LEU A 1 139 ? 2.020 -12.744 -5.139 1.00 98.62 139 LEU A CA 1
ATOM 1025 C C . LEU A 1 139 ? 1.323 -12.275 -6.419 1.00 98.62 139 LEU A C 1
ATOM 1027 O O . LEU A 1 139 ? 1.399 -12.947 -7.447 1.00 98.62 139 LEU A O 1
ATOM 1031 N N . VAL A 1 140 ? 0.674 -11.110 -6.376 1.00 98.62 140 VAL A N 1
ATOM 1032 C CA . VAL A 1 140 ? -0.021 -10.556 -7.539 1.00 98.62 140 VAL A CA 1
ATOM 1033 C C . VAL A 1 140 ? 0.964 -10.196 -8.651 1.00 98.62 140 VAL A C 1
ATOM 1035 O O . VAL A 1 140 ? 0.679 -10.495 -9.807 1.00 98.62 140 VAL A O 1
ATOM 1038 N N . ALA A 1 141 ? 2.132 -9.635 -8.326 1.00 98.31 141 ALA A N 1
ATOM 1039 C CA . ALA A 1 141 ? 3.178 -9.331 -9.300 1.00 98.31 141 ALA A CA 1
ATOM 1040 C C . ALA A 1 141 ? 3.651 -10.596 -10.041 1.00 98.31 141 ALA A C 1
ATOM 1042 O O . ALA A 1 141 ? 3.721 -10.604 -11.271 1.00 98.31 141 ALA A O 1
ATOM 1043 N N . VAL A 1 142 ? 3.901 -11.689 -9.309 1.00 98.31 142 VAL A N 1
ATOM 1044 C CA . VAL A 1 142 ? 4.259 -12.998 -9.881 1.00 98.31 142 VAL A CA 1
ATOM 1045 C C . VAL A 1 142 ? 3.140 -13.552 -10.757 1.00 98.31 142 VAL A C 1
ATOM 1047 O O . VAL A 1 142 ? 3.386 -13.904 -11.910 1.00 98.31 142 VAL A O 1
ATOM 1050 N N . CYS A 1 143 ? 1.910 -13.623 -10.245 1.00 98.19 143 CYS A N 1
ATOM 1051 C CA . CYS A 1 143 ? 0.787 -14.178 -10.998 1.00 98.19 143 CYS A CA 1
ATOM 1052 C C . CYS A 1 143 ? 0.493 -13.355 -12.257 1.00 98.19 143 CYS A C 1
ATOM 1054 O O . CYS A 1 143 ? 0.274 -13.925 -13.325 1.00 98.19 143 CYS A O 1
ATOM 1056 N N . PHE A 1 144 ? 0.529 -12.025 -12.164 1.00 98.12 144 PHE A N 1
ATOM 1057 C CA . PHE A 1 144 ? 0.328 -11.138 -13.305 1.00 98.12 144 PHE A CA 1
ATOM 1058 C C . PHE A 1 144 ? 1.425 -11.303 -14.363 1.00 98.12 144 PHE A C 1
ATOM 1060 O O . PHE A 1 144 ? 1.111 -11.379 -15.554 1.00 98.12 144 PHE A O 1
ATOM 1067 N N . ALA A 1 145 ? 2.689 -11.422 -13.944 1.00 96.69 145 ALA A N 1
ATOM 1068 C CA . ALA A 1 145 ? 3.801 -11.704 -14.844 1.00 96.69 145 ALA A CA 1
ATOM 1069 C C . ALA A 1 145 ? 3.670 -13.084 -15.507 1.00 96.69 145 ALA A C 1
ATOM 1071 O O . ALA A 1 145 ? 3.871 -13.192 -16.711 1.00 96.69 145 ALA A O 1
ATOM 1072 N N . LEU A 1 146 ? 3.257 -14.127 -14.779 1.00 95.81 146 LEU A N 1
ATOM 1073 C CA . LEU A 1 146 ? 3.035 -15.454 -15.365 1.00 95.81 146 LEU A CA 1
ATOM 1074 C C . LEU A 1 146 ? 1.918 -15.439 -16.403 1.00 95.81 146 LEU A C 1
ATOM 1076 O O . LEU A 1 146 ? 2.127 -15.893 -17.526 1.00 95.81 146 LEU A O 1
ATOM 1080 N N . MET A 1 147 ? 0.761 -14.874 -16.052 1.00 96.62 147 MET A N 1
ATOM 1081 C CA . MET A 1 147 ? -0.378 -14.782 -16.963 1.00 96.62 147 MET A CA 1
ATOM 1082 C C . MET A 1 147 ? -0.019 -13.980 -18.217 1.00 96.62 147 MET A C 1
ATOM 1084 O O . MET A 1 147 ? -0.317 -14.415 -19.324 1.00 96.62 147 MET A O 1
ATOM 1088 N N . SER A 1 148 ? 0.660 -12.842 -18.065 1.00 95.31 148 SER A N 1
ATOM 1089 C CA . SER A 1 148 ? 0.928 -11.930 -19.184 1.00 95.31 148 SER A CA 1
ATOM 1090 C C . SER A 1 148 ? 2.154 -12.314 -20.016 1.00 95.31 148 SER A C 1
ATOM 1092 O O . SER A 1 148 ? 2.141 -12.122 -21.226 1.00 95.31 148 SER A O 1
ATOM 1094 N N . ILE A 1 149 ? 3.223 -12.828 -19.394 1.00 92.94 149 ILE A N 1
ATOM 1095 C CA . ILE A 1 149 ? 4.506 -13.122 -20.056 1.00 92.94 149 ILE A CA 1
ATOM 1096 C C . ILE A 1 149 ? 4.598 -14.604 -20.428 1.00 92.94 149 ILE A C 1
ATOM 1098 O O . ILE A 1 149 ? 4.864 -14.925 -21.580 1.00 92.94 149 ILE A O 1
ATOM 1102 N N . HIS A 1 150 ? 4.376 -15.532 -19.497 1.00 91.50 150 HIS A N 1
ATOM 1103 C CA . HIS A 1 150 ? 4.564 -16.958 -19.795 1.00 91.50 150 HIS A CA 1
ATOM 1104 C C . HIS A 1 150 ? 3.356 -17.552 -20.524 1.00 91.50 150 HIS A C 1
ATOM 1106 O O . HIS A 1 150 ? 3.522 -18.265 -21.512 1.00 91.50 150 HIS A O 1
ATOM 1112 N N . TRP A 1 151 ? 2.141 -17.248 -20.063 1.00 92.31 151 TRP A N 1
ATOM 1113 C CA . TRP A 1 151 ? 0.906 -17.754 -20.670 1.00 92.31 151 TRP A CA 1
ATOM 1114 C C . TRP A 1 151 ? 0.365 -16.858 -21.783 1.00 92.31 151 TRP A C 1
ATOM 1116 O O . TRP A 1 151 ? -0.549 -17.276 -22.490 1.00 92.31 151 TRP A O 1
ATOM 1126 N N . GLN A 1 152 ? 0.927 -15.654 -21.952 1.00 90.50 152 GLN A N 1
ATOM 1127 C CA . GLN A 1 152 ? 0.540 -14.700 -22.999 1.00 90.50 152 GLN A CA 1
ATOM 1128 C C . GLN A 1 152 ? -0.970 -14.393 -23.007 1.00 90.50 152 GLN A C 1
ATOM 1130 O O . GLN A 1 152 ? -1.575 -14.165 -24.054 1.00 90.50 152 GLN A O 1
ATOM 1135 N N . TRP A 1 153 ? -1.607 -14.401 -21.833 1.00 94.19 153 TRP A N 1
ATOM 1136 C CA . TRP A 1 153 ? -3.007 -14.019 -21.699 1.00 94.19 153 TRP A CA 1
ATOM 1137 C C . TRP A 1 153 ? -3.190 -12.545 -22.043 1.00 94.19 153 TRP A C 1
ATOM 1139 O O . TRP A 1 153 ? -2.353 -11.696 -21.731 1.00 94.19 153 TRP A O 1
ATOM 1149 N N . SER A 1 154 ? -4.335 -12.228 -22.648 1.00 94.56 154 SER A N 1
ATOM 1150 C CA . SER A 1 154 ? -4.692 -10.839 -22.923 1.00 94.56 154 SER A CA 1
ATOM 1151 C C . SER A 1 154 ? -4.836 -10.037 -21.624 1.00 94.56 154 SER A C 1
ATOM 1153 O O . SER A 1 154 ? -5.275 -10.554 -20.590 1.00 94.56 154 SER A O 1
ATOM 1155 N N . ALA A 1 155 ? -4.521 -8.740 -21.688 1.00 93.62 155 ALA A N 1
ATOM 1156 C CA . ALA A 1 155 ? -4.625 -7.829 -20.547 1.00 93.62 155 ALA A CA 1
ATOM 1157 C C . ALA A 1 155 ? -6.034 -7.813 -19.926 1.00 93.62 155 ALA A C 1
ATOM 1159 O O . ALA A 1 155 ? -6.173 -7.722 -18.707 1.00 93.62 155 ALA A O 1
ATOM 1160 N N . TRP A 1 156 ? -7.067 -7.976 -20.760 1.00 94.06 156 TRP A N 1
ATOM 1161 C CA . TRP A 1 156 ? -8.474 -8.042 -20.359 1.00 94.06 156 TRP A CA 1
ATOM 1162 C C . TRP A 1 156 ? -8.798 -9.204 -19.420 1.00 94.06 156 TRP A C 1
ATOM 1164 O O . TRP A 1 156 ? -9.766 -9.116 -18.673 1.00 94.06 156 TRP A O 1
ATOM 1174 N N . ILE A 1 157 ? -7.999 -10.272 -19.437 1.00 96.75 157 ILE A N 1
ATOM 1175 C CA . ILE A 1 157 ? -8.166 -11.439 -18.563 1.00 96.75 157 ILE A CA 1
ATOM 1176 C C . ILE A 1 157 ? -7.146 -11.386 -17.423 1.00 96.75 157 ILE A C 1
ATOM 1178 O O . ILE A 1 157 ? -7.505 -11.567 -16.259 1.00 96.75 157 ILE A O 1
ATOM 1182 N N . ALA A 1 158 ? -5.884 -11.085 -17.742 1.00 97.00 158 ALA A N 1
ATOM 1183 C CA . ALA A 1 158 ? -4.795 -11.083 -16.771 1.00 97.00 158 ALA A CA 1
ATOM 1184 C C . ALA A 1 158 ? -4.989 -10.033 -15.664 1.00 97.00 158 ALA A C 1
ATOM 1186 O O . ALA A 1 158 ? -4.752 -10.336 -14.494 1.00 97.00 158 ALA A O 1
ATOM 1187 N N . VAL A 1 159 ? -5.453 -8.820 -16.002 1.00 97.69 159 VAL A N 1
ATOM 1188 C CA . VAL A 1 159 ? -5.665 -7.747 -15.015 1.00 97.69 159 VAL A CA 1
ATOM 1189 C C . VAL A 1 159 ? -6.802 -8.096 -14.045 1.00 97.69 159 VAL A C 1
ATOM 1191 O O . VAL A 1 159 ? -6.541 -8.109 -12.842 1.00 97.69 159 VAL A O 1
ATOM 1194 N N . PRO A 1 160 ? -8.031 -8.446 -14.484 1.00 98.31 160 PRO A N 1
ATOM 1195 C CA . PRO A 1 160 ? -9.081 -8.847 -13.548 1.00 98.31 160 PRO A CA 1
ATOM 1196 C C . PRO A 1 160 ? -8.712 -10.071 -12.708 1.00 98.31 160 PRO A C 1
ATOM 1198 O O . PRO A 1 160 ? -8.975 -10.071 -11.508 1.00 98.31 160 PRO A O 1
ATOM 1201 N N . ALA A 1 161 ? -8.058 -11.081 -13.291 1.00 98.31 161 ALA A N 1
ATOM 1202 C CA . ALA A 1 161 ? -7.606 -12.253 -12.543 1.00 98.31 161 ALA A CA 1
ATOM 1203 C C . ALA A 1 161 ? -6.608 -11.871 -11.434 1.00 98.31 161 ALA A C 1
ATOM 1205 O O . ALA A 1 161 ? -6.760 -12.300 -10.291 1.00 98.31 161 ALA A O 1
ATOM 1206 N N . ALA A 1 162 ? -5.641 -11.001 -11.735 1.00 98.25 162 ALA A N 1
ATOM 1207 C CA . ALA A 1 162 ? -4.685 -10.482 -10.760 1.00 98.25 162 ALA A CA 1
ATOM 1208 C C . ALA A 1 162 ? -5.369 -9.683 -9.632 1.00 98.25 162 ALA A C 1
ATOM 1210 O O . ALA A 1 162 ? -5.050 -9.871 -8.456 1.00 98.25 162 ALA A O 1
ATOM 1211 N N . LEU A 1 163 ? -6.359 -8.847 -9.966 1.00 98.69 163 LEU A N 1
ATOM 1212 C CA . LEU A 1 163 ? -7.156 -8.108 -8.978 1.00 98.69 163 LEU A CA 1
ATOM 1213 C C . LEU A 1 163 ? -7.967 -9.041 -8.068 1.00 98.69 163 LEU A C 1
ATOM 1215 O O . LEU A 1 163 ? -8.041 -8.806 -6.860 1.00 98.69 163 LEU A O 1
ATOM 1219 N N . LEU A 1 164 ? -8.543 -10.112 -8.624 1.00 98.69 164 LEU A N 1
ATOM 1220 C CA . LEU A 1 164 ? -9.294 -11.112 -7.861 1.00 98.69 164 LEU A CA 1
ATOM 1221 C C . LEU A 1 164 ? -8.409 -11.873 -6.870 1.00 98.69 164 LEU A C 1
ATOM 1223 O O . LEU A 1 164 ? -8.876 -12.177 -5.773 1.00 98.69 164 LEU A O 1
ATOM 1227 N N . ILE A 1 165 ? -7.142 -12.134 -7.207 1.00 98.75 165 ILE A N 1
ATOM 1228 C CA . ILE A 1 165 ? -6.188 -12.776 -6.288 1.00 98.75 165 ILE A CA 1
ATOM 1229 C C . ILE A 1 165 ? -5.994 -11.912 -5.037 1.00 98.75 165 ILE A C 1
ATOM 1231 O O . ILE A 1 165 ? -6.209 -12.392 -3.924 1.00 98.75 165 ILE A O 1
ATOM 1235 N N . GLY A 1 166 ? -5.656 -10.627 -5.194 1.00 98.69 166 GLY A N 1
ATOM 1236 C CA . GLY A 1 166 ? -5.453 -9.761 -4.029 1.00 98.69 166 GLY A CA 1
ATOM 1237 C C . GLY A 1 166 ? -6.745 -9.464 -3.265 1.00 98.69 166 GLY A C 1
ATOM 1238 O O . GLY A 1 166 ? -6.736 -9.481 -2.032 1.00 98.69 166 GLY A O 1
ATOM 1239 N N . LEU A 1 167 ? -7.879 -9.294 -3.959 1.00 98.75 167 LEU A N 1
ATOM 1240 C CA . LEU A 1 167 ? -9.198 -9.197 -3.320 1.00 98.75 167 LEU A CA 1
ATOM 1241 C C . LEU A 1 167 ? -9.503 -10.448 -2.481 1.00 98.75 167 LEU A C 1
ATOM 1243 O O . LEU A 1 167 ? -10.003 -10.328 -1.361 1.00 98.75 167 LEU A O 1
ATOM 1247 N N . GLY A 1 168 ? -9.181 -11.635 -2.999 1.00 98.69 168 GLY A N 1
ATOM 1248 C CA . GLY A 1 168 ? -9.328 -12.913 -2.309 1.00 98.69 168 GLY A CA 1
ATOM 1249 C C . GLY A 1 168 ? -8.483 -12.975 -1.039 1.00 98.69 168 GLY A C 1
ATOM 1250 O O . GLY A 1 168 ? -9.031 -13.208 0.039 1.00 98.69 168 GLY A O 1
ATOM 1251 N N . CYS A 1 169 ? -7.184 -12.676 -1.132 1.00 98.69 169 CYS A N 1
ATOM 1252 C CA . CYS A 1 169 ? -6.284 -12.628 0.026 1.00 98.69 169 CYS A CA 1
ATOM 1253 C C . CYS A 1 169 ? -6.788 -11.657 1.105 1.00 98.69 169 CYS A C 1
ATOM 1255 O O . CYS A 1 169 ? -6.901 -12.030 2.274 1.00 98.69 169 CYS A O 1
ATOM 1257 N N . GLY A 1 170 ? -7.162 -10.436 0.710 1.00 98.38 170 GLY A N 1
ATOM 1258 C CA . GLY A 1 170 ? -7.714 -9.437 1.622 1.00 98.38 170 GLY A CA 1
ATOM 1259 C C . GLY A 1 170 ? -9.028 -9.890 2.262 1.00 98.38 170 GLY A C 1
ATOM 1260 O O . GLY A 1 170 ? -9.221 -9.756 3.468 1.00 98.38 170 GLY A O 1
ATOM 1261 N N . THR A 1 171 ? -9.922 -10.502 1.487 1.00 98.62 171 THR A N 1
ATOM 1262 C CA . THR A 1 171 ? -11.194 -11.026 2.005 1.00 98.62 171 THR A CA 1
ATOM 1263 C C . THR A 1 171 ? -10.964 -12.139 3.024 1.00 98.62 171 THR A C 1
ATOM 1265 O O . THR A 1 171 ? -11.600 -12.123 4.075 1.00 98.62 171 THR A O 1
ATOM 1268 N N . VAL A 1 172 ? -10.028 -13.063 2.774 1.00 98.62 172 VAL A N 1
ATOM 1269 C CA . VAL A 1 172 ? -9.673 -14.123 3.733 1.00 98.62 172 VAL A CA 1
ATOM 1270 C C . VAL A 1 172 ? -9.119 -13.521 5.025 1.00 98.62 172 VAL A C 1
ATOM 1272 O O . VAL A 1 172 ? -9.620 -13.854 6.100 1.00 98.62 172 VAL A O 1
ATOM 1275 N N . SER A 1 173 ? -8.173 -12.577 4.947 1.00 98.31 173 SER A N 1
ATOM 1276 C CA . SER A 1 173 ? -7.667 -11.849 6.125 1.00 98.31 173 SER A CA 1
ATOM 1277 C C . SER A 1 173 ? -8.793 -11.163 6.903 1.00 98.31 173 SER A C 1
ATOM 1279 O O . SER A 1 173 ? -8.858 -11.247 8.133 1.00 98.31 173 SER A O 1
ATOM 1281 N N . GLY A 1 174 ? -9.723 -10.530 6.186 1.00 97.44 174 GLY A N 1
ATOM 1282 C CA . GLY A 1 174 ? -10.901 -9.893 6.759 1.00 97.44 174 GLY A CA 1
ATOM 1283 C C . GLY A 1 174 ? -11.840 -10.877 7.452 1.00 97.44 174 GLY A C 1
ATOM 1284 O O . GLY A 1 174 ? -12.296 -10.600 8.558 1.00 97.44 174 GLY A O 1
ATOM 1285 N N . VAL A 1 175 ? -12.112 -12.032 6.844 1.00 98.25 175 VAL A N 1
ATOM 1286 C CA . VAL A 1 175 ? -12.983 -13.078 7.404 1.00 98.25 175 VAL A CA 1
ATOM 1287 C C . VAL A 1 175 ? -12.357 -13.696 8.654 1.00 98.25 175 VAL A C 1
ATOM 1289 O O . VAL A 1 175 ? -13.032 -13.815 9.677 1.00 98.25 175 VAL A O 1
ATOM 1292 N N . LEU A 1 176 ? -11.065 -14.026 8.617 1.00 97.94 176 LEU A N 1
ATOM 1293 C CA . LEU A 1 176 ? -10.330 -14.543 9.776 1.00 97.94 176 LEU A CA 1
ATOM 1294 C C . LEU A 1 176 ? -10.360 -13.551 10.946 1.00 97.94 176 LEU A C 1
ATOM 1296 O O . LEU A 1 176 ? -10.642 -13.921 12.086 1.00 97.94 176 LEU A O 1
ATOM 1300 N N . THR A 1 177 ? -10.142 -12.273 10.651 1.00 96.62 177 THR A N 1
ATOM 1301 C CA . THR A 1 177 ? -10.129 -11.223 11.673 1.00 96.62 177 THR A CA 1
ATOM 1302 C C . THR A 1 177 ? -11.528 -10.949 12.229 1.00 96.62 177 THR A C 1
ATOM 1304 O O . THR A 1 177 ? -11.722 -10.831 13.437 1.00 96.62 177 THR A O 1
ATOM 1307 N N . ALA A 1 178 ? -12.529 -10.831 11.358 1.00 94.19 178 ALA A N 1
ATOM 1308 C CA . ALA A 1 178 ? -13.834 -10.303 11.731 1.00 94.19 178 ALA A CA 1
ATOM 1309 C C . ALA A 1 178 ? -14.849 -11.389 12.117 1.00 94.19 178 ALA A C 1
ATOM 1311 O O . ALA A 1 178 ? -15.596 -11.206 13.075 1.00 94.19 178 ALA A O 1
ATOM 1312 N N . SER A 1 179 ? -14.881 -12.513 11.397 1.00 94.38 179 SER A N 1
ATOM 1313 C CA . SER A 1 179 ? -15.826 -13.611 11.642 1.00 94.38 179 SER A CA 1
ATOM 1314 C C . SER A 1 179 ? -15.280 -14.619 12.646 1.00 94.38 179 SER A C 1
ATOM 1316 O O . SER A 1 179 ? -15.983 -14.974 13.588 1.00 94.38 179 SER A O 1
ATOM 1318 N N . PHE A 1 180 ? -14.019 -15.032 12.487 1.00 94.75 180 PHE A N 1
ATOM 1319 C CA . PHE A 1 180 ? -13.367 -15.966 13.414 1.00 94.75 180 PHE A CA 1
ATOM 1320 C C . PHE A 1 180 ? -12.775 -15.280 14.652 1.00 94.75 180 PHE A C 1
ATOM 1322 O O . PHE A 1 180 ? -12.301 -15.962 15.556 1.00 94.75 180 PHE A O 1
ATOM 1329 N N . ARG A 1 181 ? -12.833 -13.940 14.718 1.00 91.94 181 ARG A N 1
ATOM 1330 C CA . ARG A 1 181 ? -12.342 -13.121 15.842 1.00 91.94 181 ARG A CA 1
ATOM 1331 C C . ARG A 1 181 ? -10.870 -13.381 16.185 1.00 91.94 181 ARG A C 1
ATOM 1333 O O . ARG A 1 181 ? -10.463 -13.239 17.336 1.00 91.94 181 ARG A O 1
ATOM 1340 N N . ILE A 1 182 ? -10.071 -13.748 15.184 1.00 94.75 182 ILE A N 1
ATOM 1341 C CA . ILE A 1 182 ? -8.619 -13.850 15.323 1.00 94.75 182 ILE A CA 1
ATOM 1342 C C . ILE A 1 182 ? -8.052 -12.431 15.405 1.00 94.75 182 ILE A C 1
ATOM 1344 O O . ILE A 1 182 ? -8.529 -11.519 14.728 1.00 94.75 182 ILE A O 1
ATOM 1348 N N . GLN A 1 183 ? -7.020 -12.224 16.222 1.00 95.62 183 GLN A N 1
ATOM 1349 C CA . GLN A 1 183 ? -6.372 -10.920 16.310 1.00 95.62 183 GLN A CA 1
ATOM 1350 C C . GLN A 1 183 ? -5.824 -10.490 14.926 1.00 95.62 183 GLN A C 1
ATOM 1352 O O . GLN A 1 183 ? -5.111 -11.280 14.299 1.00 95.62 183 GLN A O 1
ATOM 1357 N N . PRO A 1 184 ? -6.081 -9.243 14.470 1.00 95.12 184 PRO A N 1
ATOM 1358 C CA . PRO A 1 184 ? -5.672 -8.727 13.155 1.00 95.12 184 PRO A CA 1
ATOM 1359 C C . PRO A 1 184 ? -4.226 -9.035 12.749 1.00 95.12 184 PRO A C 1
ATOM 1361 O O . PRO A 1 184 ? -3.942 -9.447 11.625 1.00 95.12 184 PRO A O 1
ATOM 1364 N N . PHE A 1 185 ? -3.306 -8.856 13.697 1.00 94.19 185 PHE A N 1
ATOM 1365 C CA . PHE A 1 185 ? -1.880 -9.091 13.511 1.00 94.19 185 PHE A CA 1
ATOM 1366 C C . PHE A 1 185 ? -1.584 -10.557 13.169 1.00 94.19 185 PHE A C 1
ATOM 1368 O O . PHE A 1 185 ? -0.878 -10.826 12.207 1.00 94.19 185 PHE A O 1
ATOM 1375 N N . ILE A 1 186 ? -2.176 -11.510 13.896 1.00 96.94 186 ILE A N 1
ATOM 1376 C CA . ILE A 1 186 ? -1.956 -12.947 13.675 1.00 96.94 186 ILE A CA 1
ATOM 1377 C C . ILE A 1 186 ? -2.539 -13.375 12.324 1.00 96.94 186 ILE A C 1
ATOM 1379 O O . ILE A 1 186 ? -1.860 -14.045 11.548 1.00 96.94 186 ILE A O 1
ATOM 1383 N N . ALA A 1 187 ? -3.772 -12.959 12.017 1.00 97.69 187 ALA A N 1
ATOM 1384 C CA . ALA A 1 187 ? -4.431 -13.310 10.759 1.00 97.69 187 ALA A CA 1
ATOM 1385 C C . ALA A 1 187 ? -3.642 -12.807 9.539 1.00 97.69 187 ALA A C 1
ATOM 1387 O O . ALA A 1 187 ? -3.452 -13.533 8.563 1.00 97.69 187 ALA A O 1
ATOM 1388 N N . THR A 1 188 ? -3.138 -11.574 9.607 1.00 97.62 188 THR A N 1
ATOM 1389 C CA . THR A 1 188 ? -2.424 -10.954 8.485 1.00 97.62 188 THR A CA 1
ATOM 1390 C C . THR A 1 188 ? -0.970 -11.399 8.396 1.00 97.62 188 THR A C 1
ATOM 1392 O O . THR A 1 188 ? -0.466 -11.534 7.288 1.00 97.62 188 THR A O 1
ATOM 1395 N N . LEU A 1 189 ? -0.312 -11.742 9.508 1.00 97.06 189 LEU A N 1
ATOM 1396 C CA . LEU A 1 189 ? 0.978 -12.440 9.474 1.00 97.06 189 LEU A CA 1
ATOM 1397 C C . LEU A 1 189 ? 0.866 -13.828 8.838 1.00 97.06 189 LEU A C 1
ATOM 1399 O O . LEU A 1 189 ? 1.714 -14.201 8.028 1.00 97.06 189 LEU A O 1
ATOM 1403 N N . ALA A 1 190 ? -0.181 -14.588 9.171 1.00 98.25 190 ALA A N 1
ATOM 1404 C CA . ALA A 1 190 ? -0.428 -15.884 8.547 1.00 98.25 190 ALA A CA 1
ATOM 1405 C C . ALA A 1 190 ? -0.652 -15.728 7.034 1.00 98.25 190 ALA A C 1
ATOM 1407 O O . ALA A 1 190 ? -0.037 -16.443 6.244 1.00 98.25 190 ALA A O 1
ATOM 1408 N N . MET A 1 191 ? -1.456 -14.740 6.621 1.00 98.50 191 MET A N 1
ATOM 1409 C CA . MET A 1 191 ? -1.653 -14.425 5.204 1.00 98.50 191 MET A CA 1
ATOM 1410 C C . MET A 1 191 ? -0.370 -13.935 4.524 1.00 98.50 191 MET A C 1
ATOM 1412 O O . MET A 1 191 ? -0.115 -14.300 3.383 1.00 98.50 191 MET A O 1
ATOM 1416 N N . MET A 1 192 ? 0.466 -13.153 5.212 1.00 98.00 192 MET A N 1
ATOM 1417 C CA . MET A 1 192 ? 1.769 -12.708 4.715 1.00 98.00 192 MET A CA 1
ATOM 1418 C C . MET A 1 192 ? 2.658 -13.909 4.374 1.00 98.00 192 MET A C 1
ATOM 1420 O O . MET A 1 192 ? 3.157 -14.008 3.252 1.00 98.00 192 MET A O 1
ATOM 1424 N N . ALA A 1 193 ? 2.813 -14.842 5.318 1.00 98.12 193 ALA A N 1
ATOM 1425 C CA . ALA A 1 193 ? 3.602 -16.054 5.124 1.00 98.12 193 ALA A CA 1
ATOM 1426 C C . ALA A 1 193 ? 3.016 -16.941 4.014 1.00 98.12 193 ALA A C 1
ATOM 1428 O O . ALA A 1 193 ? 3.756 -17.412 3.149 1.00 98.12 193 ALA A O 1
ATOM 1429 N N . PHE A 1 194 ? 1.692 -17.115 3.995 1.00 98.50 194 PHE A N 1
ATOM 1430 C CA . PHE A 1 194 ? 1.001 -17.908 2.981 1.00 98.50 194 PHE A CA 1
ATOM 1431 C C . PHE A 1 194 ? 1.140 -17.309 1.576 1.00 98.50 194 PHE A C 1
ATOM 1433 O O . PHE A 1 194 ? 1.569 -18.007 0.662 1.00 98.50 194 PHE A O 1
ATOM 1440 N N . ALA A 1 195 ? 0.840 -16.019 1.396 1.00 98.44 195 ALA A N 1
ATOM 1441 C CA . ALA A 1 195 ? 0.937 -15.341 0.104 1.00 98.44 195 ALA A CA 1
ATOM 1442 C C . ALA A 1 195 ? 2.377 -15.348 -0.426 1.00 98.44 195 ALA A C 1
ATOM 1444 O O . ALA A 1 195 ? 2.596 -15.617 -1.606 1.00 98.44 195 ALA A O 1
ATOM 1445 N N . ARG A 1 196 ? 3.367 -15.137 0.453 1.00 97.94 196 ARG A N 1
ATOM 1446 C CA . ARG A 1 196 ? 4.790 -15.222 0.098 1.00 97.94 196 ARG A CA 1
ATOM 1447 C C . ARG A 1 196 ? 5.194 -16.637 -0.316 1.00 97.94 196 ARG A C 1
ATOM 1449 O O . ARG A 1 196 ? 5.881 -16.804 -1.323 1.00 97.94 196 ARG A O 1
ATOM 1456 N N . GLY A 1 197 ? 4.773 -17.644 0.448 1.00 98.00 197 GLY A N 1
ATOM 1457 C CA . GLY A 1 197 ? 5.006 -19.052 0.132 1.00 98.00 197 GLY A CA 1
ATOM 1458 C C . GLY A 1 197 ? 4.390 -19.428 -1.211 1.00 98.00 197 GLY A C 1
ATOM 1459 O O . GLY A 1 197 ? 5.084 -19.960 -2.071 1.00 98.00 197 GLY A O 1
ATOM 1460 N N . LEU A 1 198 ? 3.133 -19.043 -1.438 1.00 98.19 198 LEU A N 1
ATOM 1461 C CA . LEU A 1 198 ? 2.425 -19.281 -2.690 1.00 98.19 198 LEU A CA 1
ATOM 1462 C C . LEU A 1 198 ? 3.105 -18.582 -3.875 1.00 98.19 198 LEU A C 1
ATOM 1464 O O . LEU A 1 198 ? 3.271 -19.203 -4.921 1.00 98.19 198 LEU A O 1
ATOM 1468 N N . ALA A 1 199 ? 3.573 -17.340 -3.704 1.00 98.06 199 ALA A N 1
ATOM 1469 C CA . ALA A 1 199 ? 4.332 -16.626 -4.730 1.00 98.06 199 ALA A CA 1
ATOM 1470 C C . ALA A 1 199 ? 5.611 -17.387 -5.108 1.00 98.06 199 ALA A C 1
ATOM 1472 O O . ALA A 1 199 ? 5.913 -17.545 -6.292 1.00 98.06 199 ALA A O 1
ATOM 1473 N N . LYS A 1 200 ? 6.340 -17.920 -4.116 1.00 97.69 200 LYS A N 1
ATOM 1474 C CA . LYS A 1 200 ? 7.531 -18.756 -4.340 1.00 97.69 200 LYS A CA 1
ATOM 1475 C C . LYS A 1 200 ? 7.180 -20.089 -5.004 1.00 97.69 200 LYS A C 1
ATOM 1477 O O . LYS A 1 200 ? 7.858 -20.474 -5.947 1.00 97.69 200 LYS A O 1
ATOM 1482 N N . THR A 1 201 ? 6.116 -20.768 -4.585 1.00 97.56 201 THR A N 1
ATOM 1483 C CA . THR A 1 201 ? 5.687 -22.035 -5.197 1.00 97.56 201 THR A CA 1
ATOM 1484 C C . THR A 1 201 ? 5.296 -21.847 -6.660 1.00 97.56 201 THR A C 1
ATOM 1486 O O . THR A 1 201 ? 5.774 -22.575 -7.523 1.00 97.56 201 THR A O 1
ATOM 1489 N N . VAL A 1 202 ? 4.471 -20.841 -6.952 1.00 96.00 202 VAL A N 1
ATOM 1490 C CA . VAL A 1 202 ? 3.935 -20.591 -8.298 1.00 96.00 202 VAL A CA 1
ATOM 1491 C C . VAL A 1 202 ? 5.015 -20.076 -9.261 1.00 96.00 202 VAL A C 1
ATOM 1493 O O . VAL A 1 202 ? 4.973 -20.382 -10.448 1.00 96.00 202 VAL A O 1
ATOM 1496 N N . SER A 1 203 ? 6.019 -19.353 -8.760 1.00 94.62 203 SER A N 1
ATOM 1497 C CA . SER A 1 203 ? 7.171 -18.902 -9.558 1.00 94.62 203 SER A CA 1
ATOM 1498 C C . SER A 1 203 ? 8.316 -19.919 -9.667 1.00 94.62 203 SER A C 1
ATOM 1500 O O . SER A 1 203 ? 9.306 -19.656 -10.350 1.00 94.62 203 SER A O 1
ATOM 1502 N N . GLY A 1 204 ? 8.243 -21.055 -8.963 1.00 92.62 204 GLY A N 1
ATOM 1503 C CA . GLY A 1 204 ? 9.375 -21.982 -8.831 1.00 92.62 204 GLY A CA 1
ATOM 1504 C C . GLY A 1 204 ? 10.567 -21.389 -8.061 1.00 92.62 204 GLY A C 1
ATOM 1505 O O . GLY A 1 204 ? 11.707 -21.809 -8.260 1.00 92.62 204 GLY A O 1
ATOM 1506 N N . GLY A 1 205 ? 10.320 -20.384 -7.217 1.00 91.06 205 GLY A N 1
ATOM 1507 C CA . GLY A 1 205 ? 11.321 -19.692 -6.404 1.00 91.06 205 GLY A CA 1
ATOM 1508 C C . GLY A 1 205 ? 12.217 -18.730 -7.185 1.00 91.06 205 GLY A C 1
ATOM 1509 O O . GLY A 1 205 ? 13.251 -18.317 -6.665 1.00 91.06 205 GLY A O 1
ATOM 1510 N N . ARG A 1 206 ? 11.857 -18.387 -8.428 1.00 91.19 206 ARG A N 1
ATOM 1511 C CA . ARG A 1 206 ? 12.649 -17.532 -9.326 1.00 91.19 206 ARG A CA 1
ATOM 1512 C C . ARG A 1 206 ? 11.829 -16.336 -9.796 1.00 91.19 206 ARG A C 1
ATOM 1514 O O . ARG A 1 206 ? 10.608 -16.337 -9.710 1.00 91.19 206 ARG A O 1
ATOM 1521 N N . LYS A 1 207 ? 12.495 -15.305 -10.312 1.00 93.69 207 LYS A N 1
ATOM 1522 C CA . LYS A 1 207 ? 11.798 -14.178 -10.944 1.00 93.69 207 LYS A CA 1
ATOM 1523 C C . LYS A 1 207 ? 11.172 -14.626 -12.265 1.00 93.69 207 LYS A C 1
ATOM 1525 O O . LYS A 1 207 ? 11.740 -15.454 -12.974 1.00 93.69 207 LYS A O 1
ATOM 1530 N N . VAL A 1 208 ? 10.023 -14.052 -12.597 1.00 92.94 208 VAL A N 1
ATOM 1531 C CA . VAL A 1 208 ? 9.281 -14.287 -13.841 1.00 92.94 208 VAL A CA 1
ATOM 1532 C C . VAL A 1 208 ? 9.551 -13.113 -14.774 1.00 92.94 208 VAL A C 1
ATOM 1534 O O . VAL A 1 208 ? 9.023 -12.030 -14.547 1.00 92.94 208 VAL A O 1
ATOM 1537 N N . PHE A 1 209 ? 10.389 -13.298 -15.789 1.00 91.56 209 PHE A N 1
ATOM 1538 C CA . PHE A 1 209 ? 10.837 -12.243 -16.706 1.00 91.56 209 PHE A CA 1
ATOM 1539 C C . PHE A 1 209 ? 10.650 -12.672 -18.164 1.00 91.56 209 PHE A C 1
ATOM 1541 O O . PHE A 1 209 ? 10.260 -13.798 -18.459 1.00 91.56 209 PHE A O 1
ATOM 1548 N N . THR A 1 210 ? 10.910 -11.760 -19.096 1.00 85.31 210 THR A N 1
ATOM 1549 C CA . THR A 1 210 ? 10.691 -11.964 -20.536 1.00 85.31 210 THR A CA 1
ATOM 1550 C C . THR A 1 210 ? 11.619 -12.982 -21.188 1.00 85.31 210 THR A C 1
ATOM 1552 O O . THR A 1 210 ? 11.346 -13.415 -22.300 1.00 85.31 210 THR A O 1
ATOM 1555 N N . VAL A 1 211 ? 12.709 -13.376 -20.533 1.00 84.25 211 VAL A N 1
ATOM 1556 C CA . VAL A 1 211 ? 13.626 -14.398 -21.045 1.00 84.25 211 VAL A CA 1
ATOM 1557 C C . VAL A 1 211 ? 13.292 -15.710 -20.342 1.00 84.25 211 VAL A C 1
ATOM 1559 O O . VAL A 1 211 ? 13.737 -15.984 -19.230 1.00 84.25 211 VAL A O 1
ATOM 1562 N N . VAL A 1 212 ? 12.433 -16.499 -20.978 1.00 82.31 212 VAL A N 1
ATOM 1563 C CA . VAL A 1 212 ? 11.830 -17.690 -20.380 1.00 82.31 212 VAL A CA 1
ATOM 1564 C C . VAL A 1 212 ? 12.769 -18.887 -20.567 1.00 82.31 212 VAL A C 1
ATOM 1566 O O . VAL A 1 212 ? 13.071 -19.231 -21.713 1.00 82.31 212 VAL A O 1
ATOM 1569 N N . PRO A 1 213 ? 13.238 -19.543 -19.490 1.00 75.75 213 PRO A N 1
ATOM 1570 C CA . PRO A 1 213 ? 14.046 -20.753 -19.609 1.00 75.75 213 PRO A CA 1
ATOM 1571 C C . PRO A 1 213 ? 13.186 -21.920 -20.118 1.00 75.75 213 PRO A C 1
ATOM 1573 O O . PRO A 1 213 ? 12.108 -22.182 -19.578 1.00 75.75 213 PRO A O 1
ATOM 1576 N N . LEU A 1 214 ? 13.657 -22.627 -21.147 1.00 77.44 214 LEU A N 1
ATOM 1577 C CA . LEU A 1 214 ? 13.030 -23.848 -21.657 1.00 77.44 214 LEU A CA 1
ATOM 1578 C C . LEU A 1 214 ? 13.577 -25.092 -20.935 1.00 77.44 214 LEU A C 1
ATOM 1580 O O . LEU A 1 214 ? 14.713 -25.071 -20.455 1.00 77.44 214 LEU A O 1
ATOM 1584 N N . PRO A 1 215 ? 12.812 -26.201 -20.909 1.00 76.00 215 PRO A N 1
ATOM 1585 C CA . PRO A 1 215 ? 13.273 -27.484 -20.368 1.00 76.00 215 PRO A CA 1
ATOM 1586 C C . PRO A 1 215 ? 14.582 -27.992 -20.989 1.00 76.00 215 PRO A C 1
ATOM 1588 O O . PRO A 1 215 ? 15.372 -28.632 -20.303 1.00 76.00 215 PRO A O 1
ATOM 1591 N N . ASP A 1 216 ? 14.844 -27.638 -22.249 1.00 80.19 216 ASP A N 1
ATOM 1592 C CA . ASP A 1 216 ? 16.022 -28.073 -23.011 1.00 80.19 216 ASP A CA 1
ATOM 1593 C C . ASP A 1 216 ? 17.297 -27.265 -22.679 1.00 80.19 216 ASP A C 1
ATOM 1595 O O . ASP A 1 216 ? 18.317 -27.392 -23.352 1.00 80.19 216 ASP A O 1
ATOM 1599 N N . GLY A 1 217 ? 17.245 -26.381 -21.673 1.00 77.62 217 GLY A N 1
ATOM 1600 C CA . GLY A 1 217 ? 18.355 -25.505 -21.273 1.00 77.62 217 GLY A CA 1
ATOM 1601 C C . GLY A 1 217 ? 18.518 -24.240 -22.127 1.00 77.62 217 GLY A C 1
ATOM 1602 O O . GLY A 1 217 ? 19.380 -23.414 -21.835 1.00 77.62 217 GLY A O 1
ATOM 1603 N N . GLY A 1 218 ? 17.688 -24.067 -23.161 1.00 80.62 218 GLY A N 1
ATOM 1604 C CA . GLY A 1 218 ? 17.621 -22.849 -23.973 1.00 80.62 218 GLY A CA 1
ATOM 1605 C C . GLY A 1 218 ? 16.796 -21.729 -23.329 1.00 80.62 218 GLY A C 1
ATOM 1606 O O . GLY A 1 218 ? 16.119 -21.930 -22.321 1.00 80.62 218 GLY A O 1
ATOM 1607 N N . PHE A 1 219 ? 16.799 -20.548 -23.950 1.00 83.31 219 PHE A N 1
ATOM 1608 C CA . PHE A 1 219 ? 15.988 -19.401 -23.534 1.00 83.31 219 PHE A CA 1
ATOM 1609 C C . PHE A 1 219 ? 15.099 -18.921 -24.683 1.00 83.31 219 PHE A C 1
ATOM 1611 O O . PHE A 1 219 ? 15.551 -18.816 -25.822 1.00 83.31 219 PHE A O 1
ATOM 1618 N N . LYS A 1 220 ? 13.835 -18.611 -24.381 1.00 84.25 220 LYS A N 1
ATOM 1619 C CA . LYS A 1 220 ? 12.899 -17.967 -25.305 1.00 84.25 220 LYS A CA 1
ATOM 1620 C C . LYS A 1 220 ? 12.687 -16.534 -24.857 1.00 84.25 220 LYS A C 1
ATOM 1622 O O . LYS A 1 220 ? 12.121 -16.296 -23.791 1.00 84.25 220 LYS A O 1
ATOM 1627 N N . GLU A 1 221 ? 13.095 -15.587 -25.688 1.00 85.75 221 GLU A N 1
ATOM 1628 C CA . GLU A 1 221 ? 12.746 -14.190 -25.474 1.00 85.75 221 GLU A CA 1
ATOM 1629 C C . GLU A 1 221 ? 11.296 -13.946 -25.890 1.00 85.75 221 GLU A C 1
ATOM 1631 O O . GLU A 1 221 ? 10.871 -14.224 -27.012 1.00 85.75 221 GLU A O 1
ATOM 1636 N N . VAL A 1 222 ? 10.522 -13.444 -24.942 1.00 86.69 222 VAL A N 1
ATOM 1637 C CA . VAL A 1 222 ? 9.128 -13.066 -25.098 1.00 86.69 222 VAL A CA 1
ATOM 1638 C C . VAL A 1 222 ? 9.063 -11.540 -25.131 1.00 86.69 222 VAL A C 1
ATOM 1640 O O . VAL A 1 222 ? 9.628 -10.887 -24.252 1.00 86.69 222 VAL A O 1
ATOM 1643 N N . PRO A 1 223 ? 8.381 -10.928 -26.110 1.00 85.50 223 PRO A N 1
ATOM 1644 C CA . PRO A 1 223 ? 8.261 -9.480 -26.149 1.00 85.50 223 PRO A CA 1
ATOM 1645 C C . PRO A 1 223 ? 7.513 -8.965 -24.915 1.00 85.50 223 PRO A C 1
ATOM 1647 O O . PRO A 1 223 ? 6.560 -9.580 -24.439 1.00 85.50 223 PRO A O 1
ATOM 1650 N N . VAL A 1 224 ? 7.928 -7.797 -24.417 1.00 84.88 224 VAL A N 1
ATOM 1651 C CA . VAL A 1 224 ? 7.245 -7.126 -23.301 1.00 84.88 224 VAL A CA 1
ATOM 1652 C C . VAL A 1 224 ? 5.779 -6.877 -23.692 1.00 84.88 224 VAL A C 1
ATOM 1654 O O . VAL A 1 224 ? 5.554 -6.156 -24.676 1.00 84.88 224 VAL A O 1
ATOM 1657 N N . PRO A 1 225 ? 4.796 -7.418 -22.940 1.00 88.81 225 PRO A N 1
ATOM 1658 C CA . PRO A 1 225 ? 3.383 -7.254 -23.263 1.00 88.81 225 PRO A CA 1
ATOM 1659 C C . PRO A 1 225 ? 2.979 -5.776 -23.308 1.00 88.81 225 PRO A C 1
ATOM 1661 O O . PRO A 1 225 ? 3.482 -4.956 -22.535 1.00 88.81 225 PRO A O 1
ATOM 1664 N N . GLU A 1 226 ? 2.036 -5.419 -24.180 1.00 89.12 226 GLU A N 1
ATOM 1665 C CA . GLU A 1 226 ? 1.618 -4.019 -24.356 1.00 89.12 226 GLU A CA 1
ATOM 1666 C C . GLU A 1 226 ? 1.119 -3.382 -23.058 1.00 89.12 226 GLU A C 1
ATOM 1668 O O . GLU A 1 226 ? 1.444 -2.231 -22.783 1.00 89.12 226 GLU A O 1
ATOM 1673 N N . VAL A 1 227 ? 0.427 -4.147 -22.206 1.00 91.31 227 VAL A N 1
ATOM 1674 C CA . VAL A 1 227 ? -0.054 -3.657 -20.905 1.00 91.31 227 VAL A CA 1
ATOM 1675 C C . VAL A 1 227 ? 1.080 -3.198 -19.981 1.00 91.31 227 VAL A C 1
ATOM 1677 O O . VAL A 1 227 ? 0.914 -2.245 -19.230 1.00 91.31 227 VAL A O 1
ATOM 1680 N N . PHE A 1 228 ? 2.268 -3.805 -20.065 1.00 91.94 228 PHE A N 1
ATOM 1681 C CA . PHE A 1 228 ? 3.430 -3.364 -19.285 1.00 91.94 228 PHE A CA 1
ATOM 1682 C C . PHE A 1 228 ? 3.932 -2.017 -19.812 1.00 91.94 228 PHE A C 1
ATOM 1684 O O . PHE A 1 228 ? 4.261 -1.121 -19.038 1.00 91.94 228 PHE A O 1
ATOM 1691 N N . LYS A 1 229 ? 3.942 -1.847 -21.140 1.00 89.25 229 LYS A N 1
ATOM 1692 C CA . LYS A 1 229 ? 4.345 -0.592 -21.786 1.00 89.25 229 LYS A CA 1
ATOM 1693 C C . LYS A 1 229 ? 3.371 0.540 -21.462 1.00 89.25 229 LYS A C 1
ATOM 1695 O O . LYS A 1 229 ? 3.825 1.636 -21.157 1.00 89.25 229 LYS A O 1
ATOM 1700 N N . THR A 1 230 ? 2.061 0.284 -21.485 1.00 90.19 230 THR A N 1
ATOM 1701 C CA . THR A 1 230 ? 1.048 1.304 -21.167 1.00 90.19 230 THR A CA 1
ATOM 1702 C C . THR A 1 230 ? 1.082 1.710 -19.698 1.00 90.19 230 THR A C 1
ATOM 1704 O O . THR A 1 230 ? 0.977 2.895 -19.400 1.00 90.19 230 THR A O 1
ATOM 1707 N N . LEU A 1 231 ? 1.292 0.765 -18.777 1.00 89.44 231 LEU A N 1
ATOM 1708 C CA . LEU A 1 231 ? 1.377 1.054 -17.342 1.00 89.44 231 LEU A CA 1
ATOM 1709 C C . LEU A 1 231 ? 2.632 1.855 -16.961 1.00 89.44 231 LEU A C 1
ATOM 1711 O O . LEU A 1 231 ? 2.578 2.651 -16.027 1.00 89.44 231 LEU A O 1
ATOM 1715 N N . VAL A 1 232 ? 3.742 1.682 -17.685 1.00 88.06 232 VAL A N 1
ATOM 1716 C CA . VAL A 1 232 ? 4.995 2.433 -17.457 1.00 88.06 232 VAL A CA 1
ATOM 1717 C C . VAL A 1 232 ? 5.071 3.712 -18.300 1.00 88.06 232 VAL A C 1
ATOM 1719 O O . VAL A 1 232 ? 5.955 4.545 -18.085 1.00 88.06 232 VAL A O 1
ATOM 1722 N N . ALA A 1 233 ? 4.136 3.908 -19.233 1.00 88.44 233 ALA A N 1
ATOM 1723 C CA . ALA A 1 233 ? 4.100 5.088 -20.082 1.00 88.44 233 ALA A CA 1
ATOM 1724 C C . ALA A 1 233 ? 4.046 6.381 -19.255 1.00 88.44 233 ALA A C 1
ATOM 1726 O O . ALA A 1 233 ? 3.560 6.427 -18.116 1.00 88.44 233 ALA A O 1
ATOM 1727 N N . ARG A 1 234 ? 4.551 7.455 -19.858 1.00 85.56 234 ARG A N 1
ATOM 1728 C CA . ARG A 1 234 ? 4.437 8.806 -19.322 1.00 85.56 234 ARG A CA 1
ATOM 1729 C C . ARG A 1 234 ? 3.497 9.620 -20.202 1.00 85.56 234 ARG A C 1
ATOM 1731 O O . ARG A 1 234 ? 3.465 9.467 -21.418 1.00 85.56 234 ARG A O 1
ATOM 1738 N N . VAL A 1 235 ? 2.690 10.447 -19.556 1.00 82.62 235 VAL A N 1
ATOM 1739 C CA . VAL A 1 235 ? 1.654 11.295 -20.151 1.00 82.62 235 VAL A CA 1
ATOM 1740 C C . VAL A 1 235 ? 1.977 12.750 -19.794 1.00 82.62 235 VAL A C 1
ATOM 1742 O O . VAL A 1 235 ? 2.727 13.004 -18.849 1.00 82.62 235 VAL A O 1
ATOM 1745 N N . LEU A 1 236 ? 1.420 13.707 -20.548 1.00 76.44 236 LEU A N 1
ATOM 1746 C CA . LEU A 1 236 ? 1.696 15.146 -20.409 1.00 76.44 236 LEU A CA 1
ATOM 1747 C C . LEU A 1 236 ? 3.187 15.473 -20.614 1.00 76.44 236 LEU A C 1
ATOM 1749 O O . LEU A 1 236 ? 3.864 15.935 -19.700 1.00 76.44 236 LEU A O 1
ATOM 1753 N N . GLY A 1 237 ? 3.701 15.201 -21.821 1.00 67.88 237 GLY A N 1
ATOM 1754 C CA . GLY A 1 237 ? 5.074 15.557 -22.211 1.00 67.88 237 GLY A CA 1
ATOM 1755 C C . GLY A 1 237 ? 6.142 14.911 -21.325 1.00 67.88 237 GLY A C 1
ATOM 1756 O O . GLY A 1 237 ? 6.989 15.610 -20.785 1.00 67.88 237 GLY A O 1
ATOM 1757 N N . ASP A 1 238 ? 6.040 13.596 -21.103 1.00 72.25 238 ASP A N 1
ATOM 1758 C CA . ASP A 1 238 ? 6.950 12.783 -20.278 1.00 72.25 238 ASP A CA 1
ATOM 1759 C C . ASP A 1 238 ? 7.078 13.165 -18.794 1.00 72.25 238 ASP A C 1
ATOM 1761 O O . ASP A 1 238 ? 7.961 12.664 -18.089 1.00 72.25 238 ASP A O 1
ATOM 1765 N N . THR A 1 239 ? 6.163 13.991 -18.282 1.00 78.56 239 THR A N 1
ATOM 1766 C CA . THR A 1 239 ? 6.234 14.485 -16.901 1.00 78.56 239 THR A CA 1
ATOM 1767 C C . THR A 1 239 ? 5.557 13.538 -15.907 1.00 78.56 239 THR A C 1
ATOM 1769 O O . THR A 1 239 ? 6.095 13.293 -14.829 1.00 78.56 239 THR A O 1
ATOM 1772 N N . ILE A 1 240 ? 4.390 12.971 -16.234 1.00 85.69 240 ILE A N 1
ATOM 1773 C CA . ILE A 1 240 ? 3.595 12.189 -15.269 1.00 85.69 240 ILE A CA 1
ATOM 1774 C C . ILE A 1 240 ? 3.523 10.726 -15.699 1.00 85.69 240 ILE A C 1
ATOM 1776 O O . ILE A 1 240 ? 3.049 10.414 -16.786 1.00 85.69 240 ILE A O 1
ATOM 1780 N N . SER A 1 241 ? 3.955 9.809 -14.831 1.00 89.69 241 SER A N 1
ATOM 1781 C CA . SER A 1 241 ? 3.797 8.372 -15.074 1.00 89.69 241 SER A CA 1
ATOM 1782 C C . SER A 1 241 ? 2.340 7.934 -14.902 1.00 89.69 241 SER A C 1
ATOM 1784 O O . SER A 1 241 ? 1.655 8.377 -13.976 1.00 89.69 241 SER A O 1
ATOM 1786 N N . VAL A 1 242 ? 1.882 7.008 -15.750 1.00 93.19 242 VAL A N 1
ATOM 1787 C CA . VAL A 1 242 ? 0.556 6.378 -15.642 1.00 93.19 242 VAL A CA 1
ATOM 1788 C C . VAL A 1 242 ? 0.337 5.753 -14.260 1.00 93.19 242 VAL A C 1
ATOM 1790 O O . VAL A 1 242 ? -0.756 5.873 -13.710 1.00 93.19 242 VAL A O 1
ATOM 1793 N N . VAL A 1 243 ? 1.374 5.189 -13.631 1.00 94.12 243 VAL A N 1
ATOM 1794 C CA . VAL A 1 243 ? 1.283 4.652 -12.260 1.00 94.12 243 VAL A CA 1
ATOM 1795 C C . VAL A 1 243 ? 0.869 5.726 -11.251 1.00 94.12 243 VAL A C 1
ATOM 1797 O O . VAL A 1 243 ? 0.058 5.460 -10.367 1.00 94.12 243 VAL A O 1
ATOM 1800 N N . THR A 1 244 ? 1.371 6.955 -11.387 1.00 93.88 244 THR A N 1
ATOM 1801 C CA . THR A 1 244 ? 0.976 8.062 -10.504 1.00 93.88 244 THR A CA 1
ATOM 1802 C C . THR A 1 244 ? -0.485 8.440 -10.701 1.00 93.88 244 THR A C 1
ATOM 1804 O O . THR A 1 244 ? -1.184 8.708 -9.726 1.00 93.88 244 THR A O 1
ATOM 1807 N N . ILE A 1 245 ? -0.984 8.387 -11.936 1.00 95.12 245 ILE A N 1
ATOM 1808 C CA . ILE A 1 245 ? -2.407 8.606 -12.228 1.00 95.12 245 ILE A CA 1
ATOM 1809 C C . ILE A 1 245 ? -3.259 7.499 -11.593 1.00 95.12 245 ILE A C 1
ATOM 1811 O O . ILE A 1 245 ? -4.266 7.800 -10.954 1.00 95.12 245 ILE A O 1
ATOM 1815 N N . ILE A 1 246 ? -2.837 6.235 -11.707 1.00 96.56 246 ILE A N 1
ATOM 1816 C CA . ILE A 1 246 ? -3.510 5.091 -11.073 1.00 96.56 246 ILE A CA 1
ATOM 1817 C C . ILE A 1 246 ? -3.540 5.263 -9.553 1.00 96.56 246 ILE A C 1
ATOM 1819 O O . ILE A 1 246 ? -4.598 5.119 -8.946 1.00 96.56 246 ILE A O 1
ATOM 1823 N N . PHE A 1 247 ? -2.420 5.641 -8.937 1.00 96.88 247 PHE A N 1
ATOM 1824 C CA . PHE A 1 247 ? -2.365 5.925 -7.506 1.00 96.88 247 PHE A CA 1
ATOM 1825 C C . PHE A 1 247 ? -3.343 7.032 -7.097 1.00 96.88 247 PHE A C 1
ATOM 1827 O O . PHE A 1 247 ? -4.117 6.840 -6.158 1.00 96.88 247 PHE A O 1
ATOM 1834 N N . LEU A 1 248 ? -3.360 8.165 -7.806 1.00 96.75 248 LEU A N 1
ATOM 1835 C CA . LEU A 1 248 ? -4.295 9.255 -7.517 1.00 96.75 248 LEU A CA 1
ATOM 1836 C C . LEU A 1 248 ? -5.754 8.817 -7.700 1.00 96.75 248 LEU A C 1
ATOM 1838 O O . LEU A 1 248 ? -6.603 9.189 -6.890 1.00 96.75 248 LEU A O 1
ATOM 1842 N N . ALA A 1 249 ? -6.047 7.983 -8.701 1.00 97.38 249 ALA A N 1
ATOM 1843 C CA . ALA A 1 249 ? -7.370 7.397 -8.889 1.00 97.38 249 ALA A CA 1
ATOM 1844 C C . ALA A 1 249 ? -7.749 6.465 -7.724 1.00 97.38 249 ALA A C 1
ATOM 1846 O O . ALA A 1 249 ? -8.838 6.593 -7.164 1.00 97.38 249 ALA A O 1
ATOM 1847 N N . CYS A 1 250 ? -6.845 5.582 -7.291 1.00 97.56 250 CYS A N 1
ATOM 1848 C CA . CYS A 1 250 ? -7.033 4.723 -6.121 1.00 97.56 250 CYS A CA 1
ATOM 1849 C C . CYS A 1 250 ? -7.274 5.538 -4.844 1.00 97.56 250 CYS A C 1
ATOM 1851 O O . CYS A 1 250 ? -8.198 5.239 -4.084 1.00 97.56 250 CYS A O 1
ATOM 1853 N N . ALA A 1 251 ? -6.488 6.593 -4.625 1.00 97.12 251 ALA A N 1
ATOM 1854 C CA . ALA A 1 251 ? -6.657 7.496 -3.497 1.00 97.12 251 ALA A CA 1
ATOM 1855 C C . ALA A 1 251 ? -8.004 8.232 -3.561 1.00 97.12 251 ALA A C 1
ATOM 1857 O O . ALA A 1 251 ? -8.701 8.315 -2.552 1.00 97.12 251 ALA A O 1
ATOM 1858 N N . ALA A 1 252 ? -8.419 8.707 -4.737 1.00 96.62 252 ALA A N 1
ATOM 1859 C CA . ALA A 1 252 ? -9.717 9.352 -4.926 1.00 96.62 252 ALA A CA 1
ATOM 1860 C C . ALA A 1 252 ? -10.880 8.387 -4.641 1.00 96.62 252 ALA A C 1
ATOM 1862 O O . ALA A 1 252 ? -11.816 8.747 -3.924 1.00 96.62 252 ALA A O 1
ATOM 1863 N N . VAL A 1 253 ? -10.801 7.144 -5.128 1.00 95.62 253 VAL A N 1
ATOM 1864 C CA . VAL A 1 253 ? -11.801 6.098 -4.862 1.00 95.62 253 VAL A CA 1
ATOM 1865 C C . VAL A 1 253 ? -11.867 5.771 -3.369 1.00 95.62 253 VAL A C 1
ATOM 1867 O O . VAL A 1 253 ? -12.959 5.734 -2.799 1.00 95.62 253 VAL A O 1
ATOM 1870 N N . ALA A 1 254 ? -10.721 5.586 -2.709 1.00 95.06 254 ALA A N 1
ATOM 1871 C CA . ALA A 1 254 ? -10.663 5.320 -1.273 1.00 95.06 254 ALA A CA 1
ATOM 1872 C C . ALA A 1 254 ? -11.188 6.510 -0.449 1.00 95.06 254 ALA A C 1
ATOM 1874 O O . ALA A 1 254 ? -11.934 6.327 0.517 1.00 95.06 254 ALA A O 1
ATOM 1875 N N . TRP A 1 255 ? -10.856 7.739 -0.850 1.00 94.75 255 TRP A N 1
ATOM 1876 C CA . TRP A 1 255 ? -11.344 8.956 -0.206 1.00 94.75 255 TRP A CA 1
ATOM 1877 C C . TRP A 1 255 ? -12.861 9.080 -0.335 1.00 94.75 255 TRP A C 1
ATOM 1879 O O . TRP A 1 255 ? -13.544 9.303 0.662 1.00 94.75 255 TRP A O 1
ATOM 1889 N N . PHE A 1 256 ? -13.405 8.851 -1.529 1.00 93.31 256 PHE A N 1
ATOM 1890 C CA . PHE A 1 256 ? -14.843 8.856 -1.773 1.00 93.31 256 PHE A CA 1
ATOM 1891 C C . PHE A 1 256 ? -15.571 7.770 -0.969 1.00 93.31 256 PHE A C 1
ATOM 1893 O O . PHE A 1 256 ? -16.636 8.018 -0.389 1.00 93.31 256 PHE A O 1
ATOM 1900 N N . ALA A 1 257 ? -14.982 6.572 -0.886 1.00 91.75 257 ALA A N 1
ATOM 1901 C CA . ALA A 1 257 ? -15.501 5.476 -0.075 1.00 91.75 257 ALA A CA 1
ATOM 1902 C C . ALA A 1 257 ? -15.579 5.848 1.418 1.00 91.75 257 ALA A C 1
ATOM 1904 O O . ALA A 1 257 ? -16.551 5.475 2.080 1.00 91.75 257 ALA A O 1
ATOM 1905 N N . LEU A 1 258 ? -14.620 6.627 1.934 1.00 90.56 258 LEU A N 1
ATOM 1906 C CA . LEU A 1 258 ? -14.658 7.156 3.302 1.00 90.56 258 LEU A CA 1
ATOM 1907 C C . LEU A 1 258 ? -15.626 8.336 3.473 1.00 90.56 258 LEU A C 1
ATOM 1909 O O . LEU A 1 258 ? -16.341 8.391 4.472 1.00 90.56 258 LEU A O 1
ATOM 1913 N N . ALA A 1 259 ? -15.641 9.281 2.531 1.00 84.75 259 ALA A N 1
ATOM 1914 C CA . ALA A 1 259 ? -16.332 10.558 2.682 1.00 84.75 259 ALA A CA 1
ATOM 1915 C C . ALA A 1 259 ? -17.846 10.452 2.453 1.00 84.75 259 ALA A C 1
ATOM 1917 O O . ALA A 1 259 ? -18.629 11.033 3.205 1.00 84.75 259 ALA A O 1
ATOM 1918 N N . TRP A 1 260 ? -18.284 9.733 1.414 1.00 72.25 260 TRP A N 1
ATOM 1919 C CA . TRP A 1 260 ? -19.684 9.789 0.969 1.00 72.25 260 TRP A CA 1
ATOM 1920 C C . TRP A 1 260 ? -20.486 8.529 1.289 1.00 72.25 260 TRP A C 1
ATOM 1922 O O . TRP A 1 260 ? -21.708 8.593 1.460 1.00 72.25 260 TRP A O 1
ATOM 1932 N N . ARG A 1 261 ? -19.844 7.363 1.416 1.00 80.69 261 ARG A N 1
ATOM 1933 C CA . ARG A 1 261 ? -20.576 6.111 1.646 1.00 80.69 261 ARG A CA 1
ATOM 1934 C C . ARG A 1 261 ? -20.928 5.919 3.121 1.00 80.69 261 ARG A C 1
ATOM 1936 O O . ARG A 1 261 ? -20.165 6.246 4.025 1.00 80.69 261 ARG A O 1
ATOM 1943 N N . ARG A 1 262 ? -22.078 5.273 3.363 1.00 89.94 262 ARG A N 1
ATOM 1944 C CA . ARG A 1 262 ? -22.468 4.759 4.693 1.00 89.94 262 ARG A CA 1
ATOM 1945 C C . ARG A 1 262 ? -21.364 3.886 5.301 1.00 89.94 262 ARG A C 1
ATOM 1947 O O . ARG A 1 262 ? -21.137 3.953 6.502 1.00 89.94 262 ARG A O 1
ATOM 1954 N N . TRP A 1 263 ? -20.668 3.129 4.450 1.00 91.94 263 TRP A N 1
ATOM 1955 C CA . TRP A 1 263 ? -19.544 2.279 4.833 1.00 91.94 263 TRP A CA 1
ATOM 1956 C C . TRP A 1 263 ? -18.408 3.061 5.509 1.00 91.94 263 TRP A C 1
ATOM 1958 O O . TRP A 1 263 ? -17.955 2.638 6.565 1.00 91.94 263 TRP A O 1
ATOM 1968 N N . GLY A 1 264 ? -18.021 4.234 4.995 1.00 92.69 264 GLY A N 1
ATOM 1969 C CA . GLY A 1 264 ? -16.981 5.066 5.609 1.00 92.69 264 GLY A CA 1
ATOM 1970 C C . GLY A 1 264 ? -17.325 5.504 7.035 1.00 92.69 264 GLY A C 1
ATOM 1971 O O . GLY A 1 264 ? -16.534 5.312 7.953 1.00 92.69 264 GLY A O 1
ATOM 1972 N N . ARG A 1 265 ? -18.551 5.997 7.264 1.00 93.25 265 ARG A N 1
ATOM 1973 C CA . ARG A 1 265 ? -19.021 6.355 8.620 1.00 93.25 265 ARG A CA 1
ATOM 1974 C C . ARG A 1 265 ? -19.054 5.155 9.565 1.00 93.25 265 ARG A C 1
ATOM 1976 O O . ARG A 1 265 ? -18.686 5.282 10.728 1.00 93.25 265 ARG A O 1
ATOM 1983 N N . GLN A 1 266 ? -19.472 3.992 9.063 1.00 95.25 266 GLN A N 1
ATOM 1984 C CA . GLN A 1 266 ? -19.453 2.748 9.833 1.00 95.25 266 GLN A CA 1
ATOM 1985 C C . GLN A 1 266 ? -18.026 2.310 10.179 1.00 95.25 266 GLN A C 1
ATOM 1987 O O . GLN A 1 266 ? -17.809 1.812 11.277 1.00 95.25 266 GLN A O 1
ATOM 1992 N N . LEU A 1 267 ? -17.063 2.527 9.279 1.00 95.44 267 LEU A N 1
ATOM 1993 C CA . LEU A 1 267 ? -15.650 2.219 9.491 1.00 95.44 267 LEU A CA 1
ATOM 1994 C C . LEU A 1 267 ? -15.070 3.031 10.656 1.00 95.44 267 LEU A C 1
ATOM 1996 O O . LEU A 1 267 ? -14.490 2.449 11.570 1.00 95.44 267 LEU A O 1
ATOM 2000 N N . TYR A 1 268 ? -15.300 4.350 10.667 1.00 95.56 268 TYR A N 1
ATOM 2001 C CA . TYR A 1 268 ? -14.889 5.218 11.776 1.00 95.56 268 TYR A CA 1
ATOM 2002 C C . TYR A 1 268 ? -15.586 4.844 13.091 1.00 95.56 268 TYR A C 1
ATOM 2004 O O . TYR A 1 268 ? -14.934 4.788 14.130 1.00 95.56 268 TYR A O 1
ATOM 2012 N N . ALA A 1 269 ? -16.889 4.538 13.057 1.00 95.31 269 ALA A N 1
ATOM 2013 C CA . ALA A 1 269 ? -17.628 4.124 14.251 1.00 95.31 269 ALA A CA 1
ATOM 2014 C C . ALA A 1 269 ? -17.082 2.813 14.843 1.00 95.31 269 ALA A C 1
ATOM 2016 O O . ALA A 1 269 ? -16.866 2.725 16.049 1.00 95.31 269 ALA A O 1
ATOM 2017 N N . VAL A 1 270 ? -16.813 1.817 13.990 1.00 95.69 270 VAL A N 1
ATOM 2018 C CA . VAL A 1 270 ? -16.235 0.524 14.388 1.00 95.69 270 VAL A CA 1
ATOM 2019 C C . VAL A 1 270 ? -14.847 0.698 15.001 1.00 95.69 270 VAL A C 1
ATOM 2021 O O . VAL A 1 270 ? -14.567 0.075 16.021 1.00 95.69 270 VAL A O 1
ATOM 2024 N N . GLY A 1 271 ? -13.993 1.531 14.404 1.00 94.69 271 GLY A N 1
ATOM 2025 C CA . GLY A 1 271 ? -12.648 1.767 14.923 1.00 94.69 271 GLY A CA 1
ATOM 2026 C C . GLY A 1 271 ? -12.599 2.624 16.183 1.00 94.69 271 GLY A C 1
ATOM 2027 O O . GLY A 1 271 ? -11.698 2.447 16.990 1.00 94.69 271 GLY A O 1
ATOM 2028 N N . GLY A 1 272 ? -13.552 3.542 16.370 1.00 92.88 272 GLY A N 1
ATOM 2029 C CA . GLY A 1 272 ? -13.622 4.367 17.577 1.00 92.88 272 GLY A CA 1
ATOM 2030 C C . GLY A 1 272 ? -14.121 3.583 18.789 1.00 92.88 272 GLY A C 1
ATOM 2031 O O . GLY A 1 272 ? -13.539 3.669 19.867 1.00 92.88 272 GLY A O 1
ATOM 2032 N N . ASN A 1 273 ? -15.199 2.810 18.621 1.00 94.56 273 ASN A N 1
ATOM 2033 C CA . ASN A 1 273 ? -15.705 1.914 19.655 1.00 94.56 273 ASN A CA 1
ATOM 2034 C C . ASN A 1 273 ? -16.548 0.790 19.033 1.00 94.56 273 ASN A C 1
ATOM 2036 O O . ASN A 1 273 ? -17.724 0.972 18.705 1.00 94.56 273 ASN A O 1
ATOM 2040 N N . GLU A 1 274 ? -15.960 -0.403 18.929 1.00 94.00 274 GLU A N 1
ATOM 2041 C CA . GLU A 1 274 ? -16.632 -1.577 18.368 1.00 94.00 274 GLU A CA 1
ATOM 2042 C C . GLU A 1 274 ? -17.928 -1.938 19.113 1.00 94.00 274 GLU A C 1
ATOM 2044 O O . GLU A 1 274 ? -18.926 -2.289 18.478 1.00 94.00 274 GLU A O 1
ATOM 2049 N N . GLN A 1 275 ? -17.930 -1.871 20.447 1.00 93.25 275 GLN A N 1
ATOM 2050 C CA . GLN A 1 275 ? -19.089 -2.262 21.253 1.00 93.25 275 GLN A CA 1
ATOM 2051 C C . GLN A 1 275 ? -20.258 -1.303 21.019 1.00 93.25 275 GLN A C 1
ATOM 2053 O O . GLN A 1 275 ? -21.375 -1.746 20.750 1.00 93.25 275 GLN A O 1
ATOM 2058 N N . ALA A 1 276 ? -19.991 0.006 21.028 1.00 94.56 276 ALA A N 1
ATOM 2059 C CA . ALA A 1 276 ? -20.999 1.022 20.740 1.00 94.56 276 ALA A CA 1
ATOM 2060 C C . ALA A 1 276 ? -21.526 0.908 19.299 1.00 94.56 276 ALA A C 1
ATOM 2062 O O . ALA A 1 276 ? -22.735 1.003 19.071 1.00 94.56 276 ALA A O 1
ATOM 2063 N N . ALA A 1 277 ? -20.649 0.632 18.328 1.00 95.00 277 ALA A N 1
ATOM 2064 C CA . ALA A 1 277 ? -21.051 0.398 16.942 1.00 95.00 277 ALA A CA 1
ATOM 2065 C C . ALA A 1 277 ? -21.986 -0.818 16.813 1.00 95.00 277 ALA A C 1
ATOM 2067 O O . ALA A 1 277 ? -23.001 -0.745 16.115 1.00 95.00 277 ALA A O 1
ATOM 2068 N N . ARG A 1 278 ? -21.685 -1.913 17.526 1.00 94.50 278 ARG A N 1
ATOM 2069 C CA . ARG A 1 278 ? -22.503 -3.135 17.542 1.00 94.50 278 ARG A CA 1
ATOM 2070 C C . ARG A 1 278 ? -23.877 -2.892 18.176 1.00 94.50 278 ARG A C 1
ATOM 2072 O O . ARG A 1 278 ? -24.880 -3.292 17.590 1.00 94.50 278 ARG A O 1
ATOM 2079 N N . LEU A 1 279 ? -23.934 -2.185 19.308 1.00 95.81 279 LEU A N 1
ATOM 2080 C CA . LEU A 1 279 ? -25.193 -1.777 19.953 1.00 95.81 279 LEU A CA 1
ATOM 2081 C C . LEU A 1 279 ? -26.018 -0.818 19.078 1.00 95.81 279 LEU A C 1
ATOM 2083 O O . LEU A 1 279 ? -27.243 -0.844 19.122 1.00 95.81 279 LEU A O 1
ATOM 2087 N N . SER A 1 280 ? -25.359 -0.038 18.217 1.00 94.19 280 SER A N 1
ATOM 2088 C CA . SER A 1 280 ? -26.005 0.841 17.228 1.00 94.19 280 SER A CA 1
ATOM 2089 C C . SER A 1 280 ? -26.458 0.109 15.951 1.00 94.19 280 SER A C 1
ATOM 2091 O O . SER A 1 280 ? -26.791 0.750 14.953 1.00 94.19 280 SER A O 1
ATOM 2093 N N . GLY A 1 281 ? -26.432 -1.230 15.932 1.00 94.06 281 GLY A N 1
ATOM 2094 C CA . GLY A 1 281 ? -26.893 -2.050 14.805 1.00 94.06 281 GLY A CA 1
ATOM 2095 C C . GLY A 1 281 ? -25.920 -2.141 13.621 1.00 94.06 281 GLY A C 1
ATOM 2096 O O . GLY A 1 281 ? -26.289 -2.635 12.551 1.00 94.06 281 GLY A O 1
ATOM 2097 N N . ILE A 1 282 ? -24.671 -1.681 13.766 1.00 96.19 282 ILE A N 1
ATOM 2098 C CA . ILE A 1 282 ? -23.655 -1.813 12.716 1.00 96.19 282 ILE A CA 1
ATOM 2099 C C . ILE A 1 282 ? -23.144 -3.256 12.702 1.00 96.19 282 ILE A C 1
ATOM 2101 O O . ILE A 1 282 ? -22.667 -3.782 13.705 1.00 96.19 282 ILE A O 1
ATOM 2105 N N . ARG A 1 283 ? -23.188 -3.890 11.525 1.00 95.75 283 ARG A N 1
ATOM 2106 C CA . ARG A 1 283 ? -22.594 -5.216 11.291 1.00 95.75 283 ARG A CA 1
ATOM 2107 C C . ARG A 1 283 ? -21.077 -5.093 11.175 1.00 95.75 283 ARG A C 1
ATOM 2109 O O . ARG A 1 283 ? -20.547 -5.037 10.061 1.00 95.75 283 ARG A O 1
ATOM 2116 N N . VAL A 1 284 ? -20.411 -5.013 12.326 1.00 95.31 284 VAL A N 1
ATOM 2117 C CA . VAL A 1 284 ? -18.957 -4.834 12.476 1.00 95.31 284 VAL A CA 1
ATOM 2118 C C . VAL A 1 284 ? -18.180 -5.797 11.580 1.00 95.31 284 VAL A C 1
ATOM 2120 O O . VAL A 1 284 ? -17.231 -5.394 10.906 1.00 95.31 284 VAL A O 1
ATOM 2123 N N . GLU A 1 285 ? -18.633 -7.048 11.509 1.00 96.25 285 GLU A N 1
ATOM 2124 C CA . GLU A 1 285 ? -17.969 -8.110 10.766 1.00 96.25 285 GLU A CA 1
ATOM 2125 C C . GLU A 1 285 ? -17.860 -7.763 9.275 1.00 96.25 285 GLU A C 1
ATOM 2127 O O . GLU A 1 285 ? -16.783 -7.820 8.687 1.00 96.25 285 GLU A O 1
ATOM 2132 N N . ARG A 1 286 ? -18.962 -7.303 8.668 1.00 95.94 286 ARG A N 1
ATOM 2133 C CA . ARG A 1 286 ? -18.995 -6.936 7.241 1.00 95.94 286 ARG A CA 1
ATOM 2134 C C . ARG A 1 286 ? -18.152 -5.703 6.942 1.00 95.94 286 ARG A C 1
ATOM 2136 O O . ARG A 1 286 ? -17.544 -5.623 5.879 1.00 95.94 286 ARG A O 1
ATOM 2143 N N . VAL A 1 287 ? -18.132 -4.745 7.868 1.00 96.12 287 VAL A N 1
ATOM 2144 C CA . VAL A 1 287 ? -17.365 -3.505 7.714 1.00 96.12 287 VAL A CA 1
ATOM 2145 C C . VAL A 1 287 ? -15.869 -3.813 7.691 1.00 96.12 287 VAL A C 1
ATOM 2147 O O . VAL A 1 287 ? -15.181 -3.347 6.784 1.00 96.12 287 VAL A O 1
ATOM 2150 N N . ARG A 1 288 ? -15.390 -4.656 8.618 1.00 95.88 288 ARG A N 1
ATOM 2151 C CA . ARG A 1 288 ? -13.989 -5.098 8.659 1.00 95.88 288 ARG A CA 1
ATOM 2152 C C . ARG A 1 288 ? -13.614 -5.958 7.459 1.00 95.88 288 ARG A C 1
ATOM 2154 O O . ARG A 1 288 ? -12.596 -5.677 6.840 1.00 95.88 288 ARG A O 1
ATOM 2161 N N . ILE A 1 289 ? -14.441 -6.936 7.072 1.00 98.00 289 ILE A N 1
ATOM 2162 C CA . ILE A 1 289 ? -14.168 -7.762 5.879 1.00 98.00 289 ILE A CA 1
ATOM 2163 C C . ILE A 1 289 ? -13.986 -6.878 4.643 1.00 98.00 289 ILE A C 1
ATOM 2165 O O . ILE A 1 289 ? -13.012 -7.039 3.915 1.00 98.00 289 ILE A O 1
ATOM 2169 N N . ALA A 1 290 ? -14.873 -5.902 4.440 1.00 97.31 290 ALA A N 1
ATOM 2170 C CA . ALA A 1 290 ? -14.766 -4.970 3.324 1.00 97.31 290 ALA A CA 1
ATOM 2171 C C . ALA A 1 290 ? -13.493 -4.100 3.383 1.00 97.31 290 ALA A C 1
ATOM 2173 O O . ALA A 1 290 ? -12.924 -3.803 2.336 1.00 97.31 290 ALA A O 1
ATOM 2174 N N . ALA A 1 291 ? -13.019 -3.722 4.577 1.00 97.56 291 ALA A N 1
ATOM 2175 C CA . ALA A 1 291 ? -11.785 -2.948 4.739 1.00 97.56 291 ALA A CA 1
ATOM 2176 C C . ALA A 1 291 ? -10.544 -3.744 4.311 1.00 97.56 291 ALA A C 1
ATOM 2178 O O . ALA A 1 291 ? -9.738 -3.251 3.523 1.00 97.56 291 ALA A O 1
ATOM 2179 N N . TYR A 1 292 ? -10.431 -4.995 4.762 1.00 98.44 292 TYR A N 1
ATOM 2180 C CA . TYR A 1 292 ? -9.336 -5.882 4.365 1.00 98.44 292 TYR A CA 1
ATOM 2181 C C . TYR A 1 292 ? -9.427 -6.308 2.894 1.00 98.44 292 TYR A C 1
ATOM 2183 O O . TYR A 1 292 ? -8.410 -6.363 2.210 1.00 98.44 292 TYR A O 1
ATOM 2191 N N . ALA A 1 293 ? -10.632 -6.539 2.367 1.00 98.56 293 ALA A N 1
ATOM 2192 C CA . ALA A 1 293 ? -10.838 -6.807 0.945 1.00 98.56 293 ALA A CA 1
ATOM 2193 C C . ALA A 1 293 ? -10.383 -5.622 0.072 1.00 98.56 293 ALA A C 1
ATOM 2195 O O . ALA A 1 293 ? -9.677 -5.818 -0.916 1.00 98.56 293 ALA A O 1
ATOM 2196 N N . ALA A 1 294 ? -10.721 -4.387 0.464 1.00 98.06 294 ALA A N 1
ATOM 2197 C CA . ALA A 1 294 ? -10.251 -3.179 -0.213 1.00 98.06 294 ALA A CA 1
ATOM 2198 C C . ALA A 1 294 ? -8.724 -3.006 -0.109 1.00 98.06 294 ALA A C 1
ATOM 2200 O O . ALA A 1 294 ? -8.094 -2.624 -1.094 1.00 98.06 294 ALA A O 1
ATOM 2201 N N . SER A 1 295 ? -8.128 -3.331 1.045 1.00 98.31 295 SER A N 1
ATOM 2202 C CA . SER A 1 295 ? -6.669 -3.365 1.234 1.00 98.31 295 SER A CA 1
ATOM 2203 C C . SER A 1 295 ? -5.993 -4.337 0.262 1.00 98.31 295 SER A C 1
ATOM 2205 O O . SER A 1 295 ? -5.104 -3.941 -0.490 1.00 98.31 295 SER A O 1
ATOM 2207 N N . GLY A 1 296 ? -6.482 -5.579 0.188 1.00 98.62 296 GLY A N 1
ATOM 2208 C CA . GLY A 1 296 ? -5.969 -6.595 -0.733 1.00 98.62 296 GLY A CA 1
ATOM 2209 C C . GLY A 1 296 ? -6.147 -6.228 -2.210 1.00 98.62 296 GLY A C 1
ATOM 2210 O O . GLY A 1 296 ? -5.252 -6.473 -3.017 1.00 98.62 296 GLY A O 1
ATOM 2211 N N . LEU A 1 297 ? -7.257 -5.574 -2.570 1.00 98.69 297 LEU A N 1
ATOM 2212 C CA . LEU A 1 297 ? -7.476 -5.068 -3.926 1.00 98.69 297 LEU A CA 1
ATOM 2213 C C . LEU A 1 297 ? -6.470 -3.965 -4.293 1.00 98.69 297 LEU A C 1
ATOM 2215 O O . LEU A 1 297 ? -5.900 -3.994 -5.380 1.00 98.69 297 LEU A O 1
ATOM 2219 N N . LEU A 1 298 ? -6.218 -3.010 -3.394 1.00 98.44 298 LEU A N 1
ATOM 2220 C CA . LEU A 1 298 ? -5.224 -1.954 -3.619 1.00 98.44 298 LEU A CA 1
ATOM 2221 C C . LEU A 1 298 ? -3.794 -2.512 -3.666 1.00 98.44 298 LEU A C 1
ATOM 2223 O O . LEU A 1 298 ? -2.995 -2.061 -4.486 1.00 98.44 298 LEU A O 1
ATOM 2227 N N . ALA A 1 299 ? -3.495 -3.539 -2.866 1.00 98.62 299 ALA A N 1
ATOM 2228 C CA . ALA A 1 299 ? -2.247 -4.292 -2.970 1.00 98.62 299 ALA A CA 1
ATOM 2229 C C . ALA A 1 299 ? -2.107 -5.015 -4.316 1.00 98.62 299 ALA A C 1
ATOM 2231 O O . ALA A 1 299 ? -1.010 -5.054 -4.873 1.00 98.62 299 ALA A O 1
ATOM 2232 N N . ALA A 1 300 ? -3.207 -5.514 -4.887 1.00 98.75 300 ALA A N 1
ATOM 2233 C CA . ALA A 1 300 ? -3.199 -6.099 -6.222 1.00 98.75 300 ALA A CA 1
ATOM 2234 C C . ALA A 1 300 ? -2.885 -5.067 -7.310 1.00 98.75 300 ALA A C 1
ATOM 2236 O O . ALA A 1 300 ? -2.047 -5.322 -8.173 1.00 98.75 300 ALA A O 1
ATOM 2237 N N . VAL A 1 301 ? -3.513 -3.886 -7.254 1.00 98.56 301 VAL A N 1
ATOM 2238 C CA . VAL A 1 301 ? -3.220 -2.789 -8.195 1.00 98.56 301 VAL A CA 1
ATOM 2239 C C . VAL A 1 301 ? -1.745 -2.389 -8.100 1.00 98.56 301 VAL A C 1
ATOM 2241 O O . VAL A 1 301 ? -1.078 -2.259 -9.128 1.00 98.56 301 VAL A O 1
ATOM 2244 N N . ALA A 1 302 ? -1.217 -2.268 -6.878 1.00 98.19 302 ALA A N 1
ATOM 2245 C CA . ALA A 1 302 ? 0.197 -1.994 -6.654 1.00 98.19 302 ALA A CA 1
ATOM 2246 C C . ALA A 1 302 ? 1.100 -3.102 -7.224 1.00 98.19 302 ALA A C 1
ATOM 2248 O O . ALA A 1 302 ? 2.076 -2.782 -7.889 1.00 98.19 302 ALA A O 1
ATOM 2249 N N . GLY A 1 303 ? 0.744 -4.382 -7.063 1.00 98.19 303 GLY A N 1
ATOM 2250 C CA . GLY A 1 303 ? 1.499 -5.520 -7.612 1.00 98.19 303 GLY A CA 1
ATOM 2251 C C . GLY A 1 303 ? 1.519 -5.582 -9.134 1.00 98.19 303 GLY A C 1
ATOM 2252 O O . GLY A 1 303 ? 2.564 -5.860 -9.720 1.00 98.19 303 GLY A O 1
ATOM 2253 N N . ILE A 1 304 ? 0.405 -5.250 -9.789 1.00 98.31 304 ILE A N 1
ATOM 2254 C CA . ILE A 1 304 ? 0.343 -5.120 -11.253 1.00 98.31 304 ILE A CA 1
ATOM 2255 C C . ILE A 1 304 ? 1.267 -3.986 -11.719 1.00 98.31 304 ILE A C 1
ATOM 2257 O O . ILE A 1 304 ? 2.047 -4.167 -12.655 1.00 98.31 304 ILE A O 1
ATOM 2261 N N . CYS A 1 305 ? 1.219 -2.831 -11.046 1.00 97.25 305 CYS A N 1
ATOM 2262 C CA . CYS A 1 305 ? 2.088 -1.697 -11.361 1.00 97.25 305 CYS A CA 1
ATOM 2263 C C . CYS A 1 305 ? 3.568 -2.020 -11.106 1.00 97.25 305 CYS A C 1
ATOM 2265 O O . CYS A 1 305 ? 4.405 -1.673 -11.935 1.00 97.25 305 CYS A O 1
ATOM 2267 N N . HIS A 1 306 ? 3.883 -2.702 -10.003 1.00 97.00 306 HIS A N 1
ATOM 2268 C CA . HIS A 1 306 ? 5.238 -3.132 -9.658 1.00 97.00 306 HIS A CA 1
ATOM 2269 C C . HIS A 1 306 ? 5.810 -4.066 -10.727 1.00 97.00 306 HIS A C 1
ATOM 2271 O O . HIS A 1 306 ? 6.883 -3.811 -11.273 1.00 97.00 306 HIS A O 1
ATOM 2277 N N . ALA A 1 307 ? 5.050 -5.100 -11.104 1.00 96.56 307 ALA A N 1
ATOM 2278 C CA . ALA A 1 307 ? 5.455 -6.029 -12.152 1.00 96.56 307 ALA A CA 1
ATOM 2279 C C . ALA A 1 307 ? 5.677 -5.327 -13.498 1.00 96.56 307 ALA A C 1
ATOM 2281 O O . ALA A 1 307 ? 6.610 -5.666 -14.226 1.00 96.56 307 ALA A O 1
ATOM 2282 N N . ALA A 1 308 ? 4.848 -4.329 -13.825 1.00 94.81 308 ALA A N 1
ATOM 2283 C CA . ALA A 1 308 ? 5.018 -3.529 -15.030 1.00 94.81 308 ALA A CA 1
ATOM 2284 C C . ALA A 1 308 ? 6.304 -2.687 -15.003 1.00 94.81 308 ALA A C 1
ATOM 2286 O O . ALA A 1 308 ? 7.050 -2.701 -15.984 1.00 94.81 308 ALA A O 1
ATOM 2287 N N . GLN A 1 309 ? 6.580 -2.000 -13.888 1.00 92.56 309 GLN A N 1
ATOM 2288 C CA . GLN A 1 309 ? 7.770 -1.157 -13.711 1.00 92.56 309 GLN A CA 1
ATOM 2289 C C . GLN A 1 309 ? 9.070 -1.957 -13.807 1.00 92.56 309 GLN A C 1
ATOM 2291 O O . GLN A 1 309 ? 9.958 -1.593 -14.576 1.00 92.56 309 GLN A O 1
ATOM 2296 N N . GLU A 1 310 ? 9.146 -3.075 -13.088 1.00 92.25 310 GLU A N 1
ATOM 2297 C CA . GLU A 1 310 ? 10.330 -3.940 -13.062 1.00 92.25 310 GLU A CA 1
ATOM 2298 C C . GLU A 1 310 ? 10.398 -4.887 -14.272 1.00 92.25 310 GLU A C 1
ATOM 2300 O O . GLU A 1 310 ? 11.388 -5.591 -14.464 1.00 92.25 310 GLU A O 1
ATOM 2305 N N . ARG A 1 311 ? 9.344 -4.921 -15.103 1.00 92.38 311 ARG A N 1
ATOM 2306 C CA . ARG A 1 311 ? 9.164 -5.850 -16.236 1.00 92.38 311 ARG A CA 1
ATOM 2307 C C . ARG A 1 311 ? 9.330 -7.324 -15.855 1.00 92.38 311 ARG A C 1
ATOM 2309 O O . ARG A 1 311 ? 9.673 -8.155 -16.697 1.00 92.38 311 ARG A O 1
ATOM 2316 N N . GLN A 1 312 ? 9.073 -7.648 -14.593 1.00 93.81 312 GLN A N 1
ATOM 2317 C CA . GLN A 1 312 ? 9.197 -8.990 -14.044 1.00 93.81 312 GLN A CA 1
ATOM 2318 C C . GLN A 1 312 ? 8.294 -9.167 -12.821 1.00 93.81 312 GLN A C 1
ATOM 2320 O O . GLN A 1 312 ? 7.996 -8.211 -12.110 1.00 93.81 312 GLN A O 1
ATOM 2325 N N . GLY A 1 313 ? 7.899 -10.405 -12.544 1.00 95.38 313 GLY A N 1
ATOM 2326 C CA . GLY A 1 313 ? 7.277 -10.792 -11.282 1.00 95.38 313 GLY A CA 1
ATOM 2327 C C . GLY A 1 313 ? 8.319 -11.375 -10.335 1.00 95.38 313 GLY A C 1
ATOM 2328 O O . GLY A 1 313 ? 8.834 -12.462 -10.592 1.00 95.38 313 GLY A O 1
ATOM 2329 N N . ASP A 1 314 ? 8.634 -10.676 -9.247 1.00 95.50 314 ASP A N 1
ATOM 2330 C CA . ASP A 1 314 ? 9.581 -11.148 -8.233 1.00 95.50 314 ASP A CA 1
ATOM 2331 C C . ASP A 1 314 ? 8.826 -11.701 -7.006 1.00 95.50 314 ASP A C 1
ATOM 2333 O O . ASP A 1 314 ? 8.087 -10.950 -6.360 1.00 95.50 314 ASP A O 1
ATOM 2337 N N . PRO A 1 315 ? 8.988 -12.989 -6.638 1.00 94.81 315 PRO A N 1
ATOM 2338 C CA . PRO A 1 315 ? 8.347 -13.553 -5.450 1.00 94.81 315 PRO A CA 1
ATOM 2339 C C . PRO A 1 315 ? 8.852 -12.949 -4.134 1.00 94.81 315 PRO A C 1
ATOM 2341 O O . PRO A 1 315 ? 8.246 -13.201 -3.091 1.00 94.81 315 PRO A O 1
ATOM 2344 N N . GLU A 1 316 ? 9.931 -12.164 -4.146 1.00 95.38 316 GLU A N 1
ATOM 2345 C CA . GLU A 1 316 ? 10.455 -11.403 -3.004 1.00 95.38 316 GLU A CA 1
ATOM 2346 C C . GLU A 1 316 ? 10.081 -9.910 -3.053 1.00 95.38 316 GLU A C 1
ATOM 2348 O O . GLU A 1 316 ? 10.390 -9.165 -2.123 1.00 95.38 316 GLU A O 1
ATOM 2353 N N . ALA A 1 317 ? 9.323 -9.470 -4.066 1.00 95.00 317 ALA A N 1
ATOM 2354 C CA . ALA A 1 317 ? 8.812 -8.103 -4.138 1.00 95.00 317 ALA A CA 1
ATOM 2355 C C . ALA A 1 317 ? 7.950 -7.742 -2.919 1.00 95.00 317 ALA A C 1
ATOM 2357 O O . ALA A 1 317 ? 7.172 -8.554 -2.409 1.00 95.00 317 ALA A O 1
ATOM 2358 N N . GLY A 1 318 ? 8.063 -6.504 -2.448 1.00 92.44 318 GLY A N 1
ATOM 2359 C CA . GLY A 1 318 ? 7.233 -5.993 -1.360 1.00 92.44 318 GLY A CA 1
ATOM 2360 C C . GLY A 1 318 ? 7.653 -6.412 0.055 1.00 92.44 318 GLY A C 1
ATOM 2361 O O . GLY A 1 318 ? 6.878 -6.208 0.983 1.00 92.44 318 GLY A O 1
ATOM 2362 N N . ILE A 1 319 ? 8.838 -7.000 0.264 1.00 93.69 319 ILE A N 1
ATOM 2363 C CA . ILE A 1 319 ? 9.363 -7.240 1.623 1.00 93.69 319 ILE A CA 1
ATOM 2364 C C . ILE A 1 319 ? 9.540 -5.897 2.351 1.00 93.69 319 ILE A C 1
ATOM 2366 O O . ILE A 1 319 ? 10.248 -5.014 1.867 1.00 93.69 319 ILE A O 1
ATOM 2370 N N . GLY A 1 320 ? 8.906 -5.742 3.517 1.00 89.75 320 GLY A N 1
ATOM 2371 C CA . GLY A 1 320 ? 8.989 -4.527 4.330 1.00 89.75 320 GLY A CA 1
ATOM 2372 C C . GLY A 1 320 ? 8.079 -3.390 3.857 1.00 89.75 320 GLY A C 1
ATOM 2373 O O . GLY A 1 320 ? 8.017 -2.347 4.513 1.00 89.75 320 GLY A O 1
ATOM 2374 N N . TYR A 1 321 ? 7.352 -3.560 2.747 1.00 94.44 321 TYR A N 1
ATOM 2375 C CA . TYR A 1 321 ? 6.491 -2.508 2.196 1.00 94.44 321 TYR A CA 1
ATOM 2376 C C . TYR A 1 321 ? 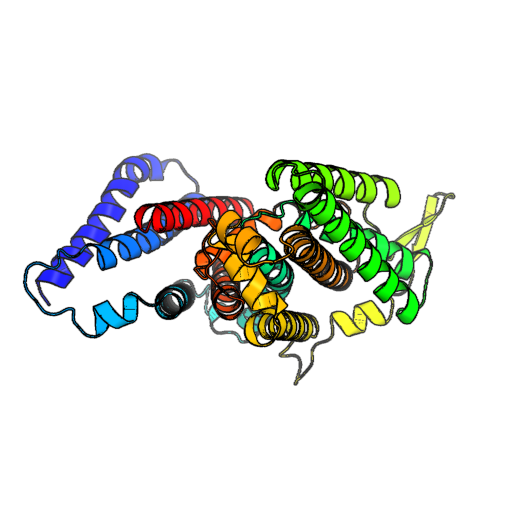5.301 -2.225 3.114 1.00 94.44 321 TYR A C 1
ATOM 2378 O O . TYR A 1 321 ? 4.835 -1.089 3.183 1.00 94.44 321 TYR A O 1
ATOM 2386 N N . GLU A 1 322 ? 4.845 -3.224 3.867 1.00 94.38 322 GLU A N 1
ATOM 2387 C CA . GLU A 1 322 ? 3.837 -3.081 4.912 1.00 94.38 322 GLU A CA 1
ATOM 2388 C C . GLU A 1 322 ? 4.269 -2.097 6.009 1.00 94.38 322 GLU A C 1
ATOM 2390 O O . GLU A 1 322 ? 3.468 -1.257 6.420 1.00 94.38 322 GLU A O 1
ATOM 2395 N N . LEU A 1 323 ? 5.541 -2.126 6.432 1.00 91.56 323 LEU A N 1
ATOM 2396 C CA . LEU A 1 323 ? 6.071 -1.209 7.446 1.00 91.56 323 LEU A CA 1
ATOM 2397 C C . LEU A 1 323 ? 6.168 0.215 6.900 1.00 91.56 323 LEU A C 1
ATOM 2399 O O . LEU A 1 323 ? 5.779 1.167 7.577 1.00 91.56 323 LEU A O 1
ATOM 2403 N N . THR A 1 324 ? 6.624 0.356 5.656 1.00 92.38 324 THR A N 1
ATOM 2404 C CA . THR A 1 324 ? 6.671 1.641 4.950 1.00 92.38 324 THR A CA 1
ATOM 2405 C C . THR A 1 324 ? 5.273 2.234 4.763 1.00 92.38 324 THR A C 1
ATOM 2407 O O . THR A 1 324 ? 5.060 3.415 5.038 1.00 92.38 324 THR A O 1
ATOM 2410 N N . ALA A 1 325 ? 4.291 1.418 4.373 1.00 95.19 325 ALA A N 1
ATOM 2411 C CA . ALA A 1 325 ? 2.903 1.845 4.235 1.00 95.19 325 ALA A CA 1
ATOM 2412 C C . ALA A 1 325 ? 2.325 2.309 5.583 1.00 95.19 325 ALA A C 1
ATOM 2414 O O . ALA A 1 325 ? 1.722 3.380 5.653 1.00 95.19 325 ALA A O 1
ATOM 2415 N N . ILE A 1 326 ? 2.565 1.568 6.672 1.00 93.31 326 ILE A N 1
ATOM 2416 C CA . ILE A 1 326 ? 2.175 1.994 8.025 1.00 93.31 326 ILE A CA 1
ATOM 2417 C C . ILE A 1 326 ? 2.850 3.325 8.380 1.00 93.31 326 ILE A C 1
ATOM 2419 O O . ILE A 1 326 ? 2.169 4.240 8.844 1.00 93.31 326 ILE A O 1
ATOM 2423 N N . ALA A 1 327 ? 4.152 3.479 8.113 1.00 90.31 327 ALA A N 1
ATOM 2424 C CA . ALA A 1 327 ? 4.873 4.726 8.362 1.00 90.31 327 ALA A CA 1
ATOM 2425 C C . ALA A 1 327 ? 4.208 5.912 7.650 1.00 90.31 327 ALA A C 1
ATOM 2427 O O . ALA A 1 327 ? 3.923 6.922 8.288 1.00 90.31 327 ALA A O 1
ATOM 2428 N N . MET A 1 328 ? 3.879 5.778 6.362 1.00 93.12 328 MET A N 1
ATOM 2429 C CA . MET A 1 328 ? 3.201 6.826 5.588 1.00 93.12 328 MET A CA 1
ATOM 2430 C C . MET A 1 328 ? 1.850 7.217 6.193 1.00 93.12 328 MET A C 1
ATOM 2432 O O . MET A 1 328 ? 1.549 8.404 6.330 1.00 93.12 328 MET A O 1
ATOM 2436 N N . VAL A 1 329 ? 1.043 6.233 6.592 1.00 94.00 329 VAL A N 1
ATOM 2437 C CA . VAL A 1 329 ? -0.284 6.462 7.182 1.00 94.00 329 VAL A CA 1
ATOM 2438 C C . VAL A 1 329 ? -0.183 7.164 8.543 1.00 94.00 329 VAL A C 1
ATOM 2440 O O . VAL A 1 329 ? -0.948 8.095 8.823 1.00 94.00 329 VAL A O 1
ATOM 2443 N N . VAL A 1 330 ? 0.790 6.763 9.365 1.00 88.81 330 VAL A N 1
ATOM 2444 C CA . VAL A 1 330 ? 1.025 7.300 10.714 1.00 88.81 330 VAL A CA 1
ATOM 2445 C C . VAL A 1 330 ? 1.656 8.695 10.665 1.00 88.81 330 VAL A C 1
ATOM 2447 O O . VAL A 1 330 ? 1.200 9.578 11.392 1.00 88.81 330 VAL A O 1
ATOM 2450 N N . ILE A 1 331 ? 2.638 8.935 9.784 1.00 86.31 331 ILE A N 1
ATOM 2451 C CA . ILE A 1 331 ? 3.212 10.271 9.521 1.00 86.31 331 ILE A CA 1
ATOM 2452 C C . ILE A 1 331 ? 2.117 11.226 9.039 1.00 86.31 331 ILE A C 1
ATOM 2454 O O . ILE A 1 331 ? 2.065 12.376 9.474 1.00 86.31 331 ILE A O 1
ATOM 2458 N N . GLY A 1 332 ? 1.207 10.734 8.191 1.00 86.81 332 GLY A N 1
ATOM 2459 C CA . GLY A 1 332 ? 0.022 11.476 7.769 1.00 86.81 332 GLY A CA 1
ATOM 2460 C C . GLY A 1 332 ? -0.890 11.882 8.932 1.00 86.81 332 GLY A C 1
ATOM 2461 O O . GLY A 1 332 ? -1.586 12.887 8.840 1.00 86.81 332 GLY A O 1
ATOM 2462 N N . GLY A 1 333 ? -0.862 11.155 10.052 1.00 85.19 333 GLY A N 1
ATOM 2463 C CA . GLY A 1 333 ? -1.618 11.481 11.263 1.00 85.19 333 GLY A CA 1
ATOM 2464 C C . GLY A 1 333 ? -2.851 10.611 11.502 1.00 85.19 333 GLY A C 1
ATOM 2465 O O . GLY A 1 333 ? -3.654 10.936 12.373 1.00 85.19 333 GLY A O 1
ATOM 2466 N N . THR A 1 334 ? -3.006 9.505 10.769 1.00 89.88 334 THR A N 1
ATOM 2467 C CA . THR A 1 334 ? -4.025 8.491 11.085 1.00 89.88 334 THR A CA 1
ATOM 2468 C C . THR A 1 334 ? -3.633 7.762 12.375 1.00 89.88 334 THR A C 1
ATOM 2470 O O . THR A 1 334 ? -2.466 7.411 12.572 1.00 89.88 334 THR A O 1
ATOM 2473 N N . SER A 1 335 ? -4.597 7.555 13.274 1.00 89.00 335 SER A N 1
ATOM 2474 C CA . SER A 1 335 ? -4.354 6.933 14.581 1.00 89.00 335 SER A CA 1
ATOM 2475 C C . SER A 1 335 ? -4.277 5.415 14.466 1.00 89.00 335 SER A C 1
ATOM 2477 O O . SER A 1 335 ? -5.205 4.793 13.956 1.00 89.00 335 SER A O 1
ATOM 2479 N N . LEU A 1 336 ? -3.230 4.807 15.033 1.00 88.19 336 LEU A N 1
ATOM 2480 C CA . LEU A 1 336 ? -3.105 3.345 15.114 1.00 88.19 336 LEU A CA 1
ATOM 2481 C C . LEU A 1 336 ? -4.167 2.682 16.002 1.00 88.19 336 LEU A C 1
ATOM 2483 O O . LEU A 1 336 ? -4.409 1.489 15.864 1.00 88.19 336 LEU A O 1
ATOM 2487 N N . ALA A 1 337 ? -4.812 3.437 16.895 1.00 86.88 337 ALA A N 1
ATOM 2488 C CA . ALA A 1 337 ? -5.922 2.924 17.698 1.00 86.88 337 ALA A CA 1
ATOM 2489 C C . ALA A 1 337 ? -7.244 2.823 16.910 1.00 86.88 337 ALA A C 1
ATOM 2491 O O . ALA A 1 337 ? -8.187 2.207 17.393 1.00 86.88 337 ALA A O 1
ATOM 2492 N N . GLY A 1 338 ? -7.313 3.409 15.709 1.00 90.25 338 GLY A N 1
ATOM 2493 C CA . GLY A 1 338 ? -8.514 3.444 14.879 1.00 90.25 338 GLY A CA 1
ATOM 2494 C C . GLY A 1 338 ? -9.435 4.635 15.146 1.00 90.25 338 GLY A C 1
ATOM 2495 O O . GLY A 1 338 ? -9.143 5.533 15.940 1.00 90.25 338 GLY A O 1
ATOM 2496 N N . GLY A 1 339 ? -10.527 4.700 14.381 1.00 89.94 339 GLY A N 1
ATOM 2497 C CA . GLY A 1 339 ? -11.596 5.694 14.535 1.00 89.94 339 GLY A CA 1
ATOM 2498 C C . GLY A 1 339 ? -11.270 7.121 14.080 1.00 89.94 339 GLY A C 1
ATOM 2499 O O . GLY A 1 339 ? -12.175 7.948 14.006 1.00 89.94 339 GLY A O 1
ATOM 2500 N N . THR A 1 340 ? -10.018 7.428 13.727 1.00 90.06 340 THR A N 1
ATOM 2501 C CA . THR A 1 340 ? -9.593 8.755 13.245 1.00 90.06 340 THR A CA 1
ATOM 2502 C C . THR A 1 340 ? -8.526 8.646 12.156 1.00 90.06 340 THR A C 1
ATOM 2504 O O . THR A 1 340 ? -7.664 7.769 12.202 1.00 90.06 340 THR A O 1
ATOM 2507 N N . GLY A 1 341 ? -8.571 9.550 11.176 1.00 90.56 341 GLY A N 1
ATOM 2508 C CA . GLY A 1 341 ? -7.623 9.610 10.062 1.00 90.56 341 GLY A CA 1
ATOM 2509 C C . GLY A 1 341 ? -8.305 9.947 8.742 1.00 90.56 341 GLY A C 1
ATOM 2510 O O . GLY A 1 341 ? -9.411 10.485 8.729 1.00 90.56 341 GLY A O 1
ATOM 2511 N N . GLY A 1 342 ? -7.645 9.634 7.627 1.00 92.62 342 GLY A N 1
ATOM 2512 C CA . GLY A 1 342 ? -8.244 9.768 6.300 1.00 92.62 342 GLY A CA 1
ATOM 2513 C C . GLY A 1 342 ? -7.230 9.744 5.160 1.00 92.62 342 GLY A C 1
ATOM 2514 O O . GLY A 1 342 ? -6.043 9.987 5.357 1.00 92.62 342 GLY A O 1
ATOM 2515 N N . ILE A 1 343 ? -7.712 9.502 3.939 1.00 94.94 343 ILE A N 1
ATOM 2516 C CA . ILE A 1 343 ? -6.843 9.370 2.758 1.00 94.94 343 ILE A CA 1
ATOM 2517 C C . ILE A 1 343 ? -6.076 10.660 2.446 1.00 94.94 343 ILE A C 1
ATOM 2519 O O . ILE A 1 343 ? -4.910 10.590 2.085 1.00 94.94 343 ILE A O 1
ATOM 2523 N N . GLY A 1 344 ? -6.667 11.843 2.652 1.00 92.12 344 GLY A N 1
ATOM 2524 C CA . GLY A 1 344 ? -5.955 13.113 2.443 1.00 92.12 344 GLY A CA 1
ATOM 2525 C C . GLY A 1 344 ? -4.715 13.261 3.335 1.00 92.12 344 GLY A C 1
ATOM 2526 O O . GLY A 1 344 ? -3.673 13.723 2.881 1.00 92.12 344 GLY A O 1
ATOM 2527 N N . LEU A 1 345 ? -4.795 12.792 4.584 1.00 90.69 345 LEU A N 1
ATOM 2528 C CA . LEU A 1 345 ? -3.659 12.746 5.506 1.00 90.69 345 LEU A CA 1
ATOM 2529 C C . LEU A 1 345 ? -2.604 11.739 5.033 1.00 90.69 345 LEU A C 1
ATOM 2531 O O . LEU A 1 345 ? -1.411 12.040 5.017 1.00 90.69 345 LEU A O 1
ATOM 2535 N N . THR A 1 346 ? -3.048 10.567 4.578 1.00 94.69 346 THR A N 1
ATOM 2536 C CA . THR A 1 346 ? -2.176 9.545 3.989 1.00 94.69 346 THR A CA 1
ATOM 2537 C C . THR A 1 346 ? -1.446 10.049 2.752 1.00 94.69 346 THR A C 1
ATOM 2539 O O . THR A 1 346 ? -0.266 9.752 2.607 1.00 94.69 346 THR A O 1
ATOM 2542 N N . LEU A 1 347 ? -2.089 10.840 1.888 1.00 95.38 347 LEU A N 1
ATOM 2543 C CA . LEU A 1 347 ? -1.441 11.443 0.719 1.00 95.38 347 LEU A CA 1
ATOM 2544 C C . LEU A 1 347 ? -0.277 12.347 1.133 1.00 95.38 347 LEU A C 1
ATOM 2546 O O . LEU A 1 347 ? 0.815 12.229 0.582 1.00 95.38 347 LEU A O 1
ATOM 2550 N N . ILE A 1 348 ? -0.476 13.195 2.147 1.00 92.56 348 ILE A N 1
ATOM 2551 C CA . ILE A 1 348 ? 0.591 14.060 2.665 1.00 92.56 348 ILE A CA 1
ATOM 2552 C C . ILE A 1 348 ? 1.725 13.213 3.258 1.00 92.56 348 ILE A C 1
ATOM 2554 O O . ILE A 1 348 ? 2.893 13.465 2.963 1.00 92.56 348 ILE A O 1
ATOM 2558 N N . GLY A 1 349 ? 1.403 12.177 4.038 1.00 92.00 349 GLY A N 1
ATOM 2559 C CA . GLY A 1 349 ? 2.396 11.247 4.586 1.00 92.00 349 GLY A CA 1
ATOM 2560 C C . GLY A 1 349 ? 3.168 10.472 3.510 1.00 92.00 349 GLY A C 1
ATOM 2561 O O . GLY A 1 349 ? 4.386 10.340 3.599 1.00 92.00 349 GLY A O 1
ATOM 2562 N N . THR A 1 350 ? 2.482 10.043 2.450 1.00 94.62 350 THR A N 1
ATOM 2563 C CA . THR A 1 350 ? 3.064 9.356 1.286 1.00 94.62 350 THR A CA 1
ATOM 2564 C C . THR A 1 350 ? 4.037 10.271 0.545 1.00 94.62 350 THR A C 1
ATOM 2566 O O . THR A 1 350 ? 5.158 9.864 0.252 1.00 94.62 350 THR A O 1
ATOM 2569 N N . LEU A 1 351 ? 3.655 11.531 0.302 1.00 94.00 351 LEU A N 1
ATOM 2570 C CA . LEU A 1 351 ? 4.546 12.530 -0.296 1.00 94.00 351 LEU A CA 1
ATOM 2571 C C . LEU A 1 351 ? 5.739 12.839 0.609 1.00 94.00 351 LEU A C 1
ATOM 2573 O O . LEU A 1 351 ? 6.862 12.936 0.125 1.00 94.00 351 LEU A O 1
ATOM 2577 N N . THR A 1 352 ? 5.510 12.956 1.917 1.00 90.81 352 THR A N 1
ATOM 2578 C CA . THR A 1 352 ? 6.568 13.226 2.902 1.00 90.81 352 THR A CA 1
ATOM 2579 C C . THR A 1 352 ? 7.616 12.118 2.870 1.00 90.81 352 THR A C 1
ATOM 2581 O O . THR A 1 352 ? 8.806 12.396 2.746 1.00 90.81 352 THR A O 1
ATOM 2584 N N . PHE A 1 353 ? 7.180 10.858 2.913 1.00 88.88 353 PHE A N 1
ATOM 2585 C CA . PHE A 1 353 ? 8.083 9.715 2.841 1.00 88.88 353 PHE A CA 1
ATOM 2586 C C . PHE A 1 353 ? 8.752 9.588 1.466 1.00 88.88 353 PHE A C 1
ATOM 2588 O O . PHE A 1 353 ? 9.960 9.388 1.395 1.00 88.88 353 PHE A O 1
ATOM 2595 N N . GLY A 1 354 ? 8.003 9.748 0.370 1.00 90.19 354 GLY A N 1
ATOM 2596 C CA . GLY A 1 354 ? 8.542 9.650 -0.989 1.00 90.19 354 GLY A CA 1
ATOM 2597 C C . GLY A 1 354 ? 9.628 10.688 -1.275 1.00 90.19 354 GLY A C 1
ATOM 2598 O O . GLY A 1 354 ? 10.675 10.355 -1.832 1.00 90.19 354 GLY A O 1
ATOM 2599 N N . TYR A 1 355 ? 9.431 11.932 -0.831 1.00 91.44 355 TYR A N 1
ATOM 2600 C CA . TYR A 1 355 ? 10.470 12.955 -0.921 1.00 91.44 355 TYR A CA 1
ATOM 2601 C C . TYR A 1 355 ? 11.653 12.668 -0.005 1.00 91.44 355 TYR A C 1
ATOM 2603 O O . TYR A 1 355 ? 12.790 12.866 -0.425 1.00 91.44 355 TYR A O 1
ATOM 2611 N N . LEU A 1 356 ? 11.413 12.172 1.208 1.00 88.69 356 LEU A N 1
ATOM 2612 C CA . LEU A 1 356 ? 12.489 11.801 2.118 1.00 88.69 356 LEU A CA 1
ATOM 2613 C C . LEU A 1 356 ? 13.383 10.711 1.506 1.00 88.69 356 LEU A C 1
ATOM 2615 O O . LEU A 1 356 ? 14.596 10.892 1.431 1.00 88.69 356 LEU A O 1
ATOM 2619 N N . GLU A 1 357 ? 12.792 9.628 0.997 1.00 88.38 357 GLU A N 1
ATOM 2620 C CA . GLU A 1 357 ? 13.510 8.568 0.278 1.00 88.38 357 GLU A CA 1
ATOM 2621 C C . GLU A 1 357 ? 14.281 9.118 -0.920 1.00 88.38 357 GLU A C 1
ATOM 2623 O O . GLU A 1 357 ? 15.454 8.784 -1.109 1.00 88.38 357 GLU A O 1
ATOM 2628 N N . LYS A 1 358 ? 13.659 10.007 -1.705 1.00 90.94 358 LYS A N 1
ATOM 2629 C CA . LYS A 1 358 ? 14.323 10.601 -2.863 1.00 90.94 358 LYS A CA 1
ATOM 2630 C C . LYS A 1 358 ? 15.525 11.449 -2.459 1.00 90.94 358 LYS A C 1
ATOM 2632 O O . LYS A 1 358 ? 16.578 11.305 -3.075 1.00 90.94 358 LYS A O 1
ATOM 2637 N N . ILE A 1 359 ? 15.394 12.291 -1.433 1.00 89.44 359 ILE A N 1
ATOM 2638 C C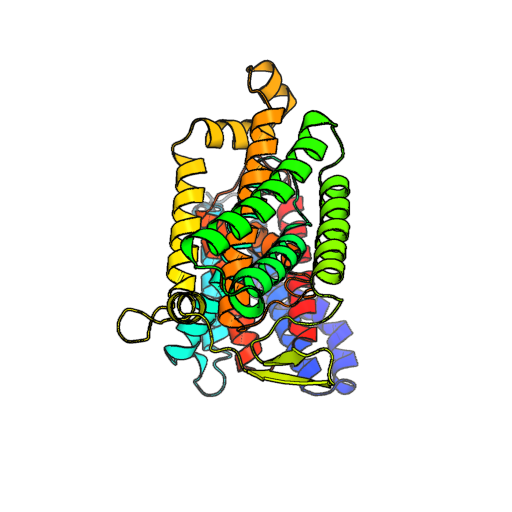A . ILE A 1 359 ? 16.482 13.135 -0.917 1.00 89.44 359 ILE A CA 1
ATOM 2639 C C . ILE A 1 359 ? 17.640 12.257 -0.437 1.00 89.44 359 ILE A C 1
ATOM 2641 O O . ILE A 1 359 ? 18.787 12.486 -0.813 1.00 89.44 359 ILE A O 1
ATOM 2645 N N . LEU A 1 360 ? 17.358 11.207 0.332 1.00 87.19 360 LEU A N 1
ATOM 2646 C CA . LEU A 1 360 ? 18.388 10.269 0.783 1.00 87.19 360 LEU A CA 1
ATOM 2647 C C . LEU A 1 360 ? 19.057 9.560 -0.402 1.00 87.19 360 LEU A C 1
ATOM 2649 O O . LEU A 1 360 ? 20.280 9.434 -0.440 1.00 87.19 360 LEU A O 1
ATOM 2653 N N . SER A 1 361 ? 18.272 9.158 -1.402 1.00 88.81 361 SER A N 1
ATOM 2654 C CA . SER A 1 361 ? 18.779 8.494 -2.600 1.00 88.81 361 SER A CA 1
ATOM 2655 C C . SER A 1 361 ? 19.689 9.393 -3.442 1.00 88.81 361 SER A C 1
ATOM 2657 O O . SER A 1 361 ? 20.737 8.920 -3.871 1.00 88.81 361 SER A O 1
ATOM 2659 N N . ILE A 1 362 ? 19.335 10.662 -3.688 1.00 89.31 362 ILE A N 1
ATOM 2660 C CA . ILE A 1 362 ? 20.181 11.573 -4.488 1.00 89.31 362 ILE A CA 1
ATOM 2661 C C . ILE A 1 362 ? 21.472 11.961 -3.756 1.00 89.31 362 ILE A C 1
ATOM 2663 O O . ILE A 1 362 ? 22.458 12.302 -4.401 1.00 89.31 362 ILE A O 1
ATOM 2667 N N . ASN A 1 363 ? 21.487 11.865 -2.423 1.00 87.00 363 ASN A N 1
ATOM 2668 C CA . ASN A 1 363 ? 22.682 12.047 -1.596 1.00 87.00 363 ASN A CA 1
ATOM 2669 C C . ASN A 1 363 ? 23.460 10.734 -1.378 1.00 87.00 363 ASN A C 1
ATOM 2671 O O . ASN A 1 363 ? 24.300 10.661 -0.485 1.00 87.00 363 ASN A O 1
ATOM 2675 N N . ASN A 1 364 ? 23.196 9.699 -2.186 1.00 87.75 364 ASN A N 1
ATOM 2676 C CA . ASN A 1 364 ? 23.885 8.404 -2.153 1.00 87.75 364 ASN A CA 1
ATOM 2677 C C . ASN A 1 364 ? 23.846 7.699 -0.785 1.00 87.75 364 ASN A C 1
ATOM 2679 O O . ASN A 1 364 ? 24.760 6.953 -0.431 1.00 87.75 364 ASN A O 1
ATOM 2683 N N . VAL A 1 365 ? 22.774 7.896 -0.013 1.00 86.19 365 VAL A N 1
ATOM 2684 C CA . VAL A 1 365 ? 22.568 7.150 1.229 1.00 86.19 365 VAL A CA 1
ATOM 2685 C C . VAL A 1 365 ? 22.192 5.696 0.890 1.00 86.19 365 VAL A C 1
ATOM 2687 O O . VAL A 1 365 ? 21.199 5.463 0.187 1.00 86.19 365 VAL A O 1
ATOM 2690 N N . PRO A 1 366 ? 22.930 4.689 1.398 1.00 84.38 366 PRO A N 1
ATOM 2691 C CA . PRO A 1 366 ? 22.639 3.285 1.134 1.00 84.38 366 PRO A CA 1
ATOM 2692 C C . PRO A 1 366 ? 21.242 2.879 1.589 1.00 84.38 366 PRO A C 1
ATOM 2694 O O . PRO A 1 366 ? 20.708 3.402 2.568 1.00 84.38 366 PRO A O 1
ATOM 2697 N N . GLN A 1 367 ? 20.681 1.865 0.930 1.00 83.75 367 GLN A N 1
ATOM 2698 C CA . GLN A 1 367 ? 19.364 1.316 1.267 1.00 83.75 367 GLN A CA 1
ATOM 2699 C C . GLN A 1 367 ? 19.260 0.873 2.734 1.00 83.75 367 GLN A C 1
ATOM 2701 O O . GLN A 1 367 ? 18.245 1.134 3.373 1.00 83.75 367 GLN A O 1
ATOM 2706 N N . ALA A 1 368 ? 20.319 0.282 3.297 1.00 82.44 368 ALA A N 1
ATOM 2707 C CA . ALA A 1 368 ? 20.348 -0.107 4.707 1.00 82.44 368 ALA A CA 1
ATOM 2708 C C . ALA A 1 368 ? 20.093 1.087 5.649 1.00 82.44 368 ALA A C 1
ATOM 2710 O O . ALA A 1 368 ? 19.264 0.996 6.551 1.00 82.44 368 ALA A O 1
ATOM 2711 N N . GLY A 1 369 ? 20.732 2.236 5.393 1.00 79.94 369 GLY A N 1
ATOM 2712 C CA . GLY A 1 369 ? 20.521 3.456 6.180 1.00 79.94 369 GLY A CA 1
ATOM 2713 C C . GLY A 1 369 ? 19.103 4.015 6.038 1.00 79.94 369 GLY A C 1
ATOM 2714 O O . GLY A 1 369 ? 18.519 4.478 7.017 1.00 79.94 369 GLY A O 1
ATOM 2715 N N . ARG A 1 370 ? 18.515 3.909 4.842 1.00 80.25 370 ARG A N 1
ATOM 2716 C CA . ARG A 1 370 ? 17.132 4.335 4.565 1.00 80.25 370 ARG A CA 1
ATOM 2717 C C . ARG A 1 370 ? 16.100 3.475 5.310 1.00 80.25 370 ARG A C 1
ATOM 2719 O O . ARG A 1 370 ? 15.174 4.007 5.925 1.00 80.25 370 ARG A O 1
ATOM 2726 N N . LEU A 1 371 ? 16.326 2.161 5.384 1.00 79.69 371 LEU A N 1
ATOM 2727 C CA . LEU A 1 371 ? 15.510 1.239 6.187 1.00 79.69 371 LEU A CA 1
ATOM 2728 C C . LEU A 1 371 ? 15.620 1.519 7.694 1.00 79.69 371 LEU A C 1
ATOM 2730 O O . LEU A 1 371 ? 14.602 1.568 8.386 1.00 79.69 371 LEU A O 1
ATOM 2734 N N . MET A 1 372 ? 16.834 1.759 8.205 1.00 81.38 372 MET A N 1
ATOM 2735 C CA . MET A 1 372 ? 17.039 2.135 9.613 1.00 81.38 372 MET A CA 1
ATOM 2736 C C . MET A 1 372 ? 16.295 3.430 9.963 1.00 81.38 372 MET A C 1
ATOM 2738 O O . MET A 1 372 ? 15.624 3.503 10.995 1.00 81.38 372 MET A O 1
ATOM 2742 N N . LEU A 1 373 ? 16.367 4.436 9.085 1.00 78.56 373 LEU A N 1
ATOM 2743 C CA . LEU A 1 373 ? 15.657 5.699 9.265 1.00 78.56 373 LEU A CA 1
ATOM 2744 C C . LEU A 1 373 ? 14.137 5.497 9.265 1.00 78.56 373 LEU A C 1
ATOM 2746 O O . LEU A 1 373 ? 13.450 6.062 10.112 1.00 78.56 373 LEU A O 1
ATOM 2750 N N . THR A 1 374 ? 13.618 4.655 8.369 1.00 73.94 374 THR A N 1
ATOM 2751 C CA . THR A 1 374 ? 12.190 4.310 8.319 1.00 73.94 374 THR A CA 1
ATOM 2752 C C . THR A 1 374 ? 11.705 3.747 9.656 1.00 73.94 374 THR A C 1
ATOM 2754 O O . THR A 1 374 ? 10.714 4.234 10.203 1.00 73.94 374 THR A O 1
ATOM 2757 N N . GLY A 1 375 ? 12.434 2.792 10.243 1.00 79.31 375 GLY A N 1
ATOM 2758 C CA . GLY A 1 375 ? 12.102 2.242 11.563 1.00 79.31 375 GLY A CA 1
ATOM 2759 C C . GLY A 1 375 ? 12.114 3.302 12.669 1.00 79.31 375 GLY A C 1
ATOM 2760 O O . GLY A 1 375 ? 11.198 3.371 13.491 1.00 79.31 375 GLY A O 1
ATOM 2761 N N . LEU A 1 376 ? 13.114 4.183 12.652 1.00 81.44 376 LEU A N 1
ATOM 2762 C CA . LEU A 1 376 ? 13.224 5.278 13.610 1.00 81.44 376 LEU A CA 1
ATOM 2763 C C . LEU A 1 376 ? 12.067 6.285 13.485 1.00 81.44 376 LEU A C 1
ATOM 2765 O O . LEU A 1 376 ? 11.524 6.722 14.501 1.00 81.44 376 LEU A O 1
ATOM 2769 N N . ILE A 1 377 ? 11.640 6.605 12.262 1.00 76.31 377 ILE A N 1
ATOM 2770 C CA . ILE A 1 377 ? 10.496 7.489 12.008 1.00 76.31 377 ILE A CA 1
ATOM 2771 C C . ILE A 1 377 ? 9.206 6.877 12.550 1.00 76.31 377 ILE A C 1
ATOM 2773 O O . ILE A 1 377 ? 8.430 7.585 13.191 1.00 76.31 377 ILE A O 1
ATOM 2777 N N . ILE A 1 378 ? 8.989 5.572 12.356 1.00 75.12 378 ILE A N 1
ATOM 2778 C CA . ILE A 1 378 ? 7.821 4.872 12.905 1.00 75.12 378 ILE A CA 1
ATOM 2779 C C . ILE A 1 378 ? 7.807 4.990 14.432 1.00 75.12 378 ILE A C 1
ATOM 2781 O O . ILE A 1 378 ? 6.803 5.424 14.996 1.00 75.12 378 ILE A O 1
ATOM 2785 N N . ILE A 1 379 ? 8.917 4.669 15.107 1.00 79.12 379 ILE A N 1
ATOM 2786 C CA . ILE A 1 379 ? 9.017 4.770 16.574 1.00 79.12 379 ILE A CA 1
ATOM 2787 C C . ILE A 1 379 ? 8.718 6.199 17.032 1.00 79.12 379 ILE A C 1
ATOM 2789 O O . ILE A 1 379 ? 7.915 6.411 17.942 1.00 79.12 379 ILE A O 1
ATOM 2793 N N . ALA A 1 380 ? 9.335 7.185 16.387 1.00 75.88 380 ALA A N 1
ATOM 2794 C CA . ALA A 1 380 ? 9.179 8.584 16.743 1.00 75.88 380 ALA A CA 1
ATOM 2795 C C . ALA A 1 380 ? 7.724 9.061 16.542 1.00 75.88 380 ALA A C 1
ATOM 2797 O O . ALA A 1 380 ? 7.164 9.755 17.400 1.00 75.88 380 ALA A O 1
ATOM 2798 N N . ALA A 1 381 ? 7.071 8.622 15.464 1.00 70.31 381 ALA A N 1
ATOM 2799 C CA . ALA A 1 381 ? 5.670 8.913 15.200 1.00 70.31 381 ALA A CA 1
ATOM 2800 C C . ALA A 1 381 ? 4.742 8.256 16.241 1.00 70.31 381 ALA A C 1
ATOM 2802 O O . ALA A 1 381 ? 3.880 8.935 16.805 1.00 70.31 381 ALA A O 1
ATOM 2803 N N . VAL A 1 382 ? 4.970 6.981 16.580 1.00 71.88 382 VAL A N 1
ATOM 2804 C CA . VAL A 1 382 ? 4.197 6.241 17.596 1.00 71.88 382 VAL A CA 1
ATOM 2805 C C . VAL A 1 382 ? 4.353 6.861 18.982 1.00 71.88 382 VAL A C 1
ATOM 2807 O O . VAL A 1 382 ? 3.351 7.112 19.649 1.00 71.88 382 VAL A O 1
ATOM 2810 N N . LEU A 1 383 ? 5.578 7.162 19.425 1.00 74.12 383 LEU A N 1
ATOM 2811 C CA . LEU A 1 383 ? 5.818 7.812 20.720 1.00 74.12 383 LEU A CA 1
ATOM 2812 C C . LEU A 1 383 ? 5.104 9.159 20.810 1.00 74.12 383 LEU A C 1
ATOM 2814 O O . LEU A 1 383 ? 4.560 9.519 21.857 1.00 74.12 383 LEU A O 1
ATOM 2818 N N . THR A 1 384 ? 5.060 9.883 19.694 1.00 69.00 384 THR A N 1
ATOM 2819 C CA . THR A 1 384 ? 4.348 11.151 19.642 1.00 69.00 384 THR A CA 1
ATOM 2820 C C . THR A 1 384 ? 2.834 10.956 19.705 1.00 69.00 384 THR A C 1
ATOM 2822 O O . THR A 1 384 ? 2.165 11.750 20.366 1.00 69.00 384 THR A O 1
ATOM 2825 N N . GLN A 1 385 ? 2.280 9.923 19.063 1.00 69.00 385 GLN A N 1
ATOM 2826 C CA . GLN A 1 385 ? 0.853 9.584 19.150 1.00 69.00 385 GLN A CA 1
ATOM 2827 C C . GLN A 1 385 ? 0.457 9.086 20.547 1.00 69.00 385 GLN A C 1
ATOM 2829 O O . GLN A 1 385 ? -0.575 9.496 21.067 1.00 69.00 385 GLN A O 1
ATOM 2834 N N . ARG A 1 386 ? 1.289 8.268 21.199 1.00 66.69 386 ARG A N 1
ATOM 2835 C CA . ARG A 1 386 ? 0.983 7.688 22.516 1.00 66.69 386 ARG A CA 1
ATOM 2836 C C . ARG A 1 386 ? 0.896 8.730 23.629 1.00 66.69 386 ARG A C 1
ATOM 2838 O O . ARG A 1 386 ? 0.141 8.547 24.563 1.00 66.69 386 ARG A O 1
ATOM 2845 N N . ARG A 1 387 ? 1.639 9.836 23.513 1.00 55.06 387 ARG A N 1
ATOM 2846 C CA . ARG A 1 387 ? 1.541 10.996 24.423 1.00 55.06 387 ARG A CA 1
ATOM 2847 C C . ARG A 1 387 ? 0.319 11.891 24.147 1.00 55.06 387 ARG A C 1
ATOM 2849 O O . ARG A 1 387 ? 0.206 12.967 24.736 1.00 55.06 387 ARG A O 1
ATOM 2856 N N . GLN A 1 388 ? -0.504 11.563 23.149 1.00 50.91 388 GLN A N 1
ATOM 2857 C CA . GLN A 1 388 ? -1.704 12.326 22.775 1.00 50.91 388 GLN A CA 1
ATOM 2858 C C . GLN A 1 388 ? -3.003 11.692 23.272 1.00 50.91 388 GLN A C 1
ATOM 2860 O O . GLN A 1 388 ? -3.991 12.416 23.366 1.00 50.91 388 GLN A O 1
ATOM 2865 N N . GLN A 1 389 ? -2.973 10.390 23.553 1.00 46.31 389 GLN A N 1
ATOM 2866 C CA . GLN A 1 389 ? -3.998 9.648 24.287 1.00 46.31 389 GLN A CA 1
ATOM 2867 C C . GLN A 1 389 ? -3.716 9.770 25.781 1.00 46.31 389 GLN A C 1
ATOM 2869 O O . GLN A 1 389 ? -4.704 9.789 26.542 1.00 46.31 389 GLN A O 1
#

Sequence (389 aa):
MQRLWKYCLAAASLAGFVAAPLLRSYAFFPPLTQTILALGCYVVGLVGVFVLLRHAPLETAAPSTIARIASHQAARAGIALALVLYLGVIFHANGSFFKPETHTTAWLQASEYGMLACGMTLVIISGGIDLSVGSVLGLVAVCFALMSIHWQWSAWIAVPAALLIGLGCGTVSGVLTASFRIQPFIATLAMMAFARGLAKTVSGGRKVFTVVPLPDGGFKEVPVPEVFKTLVARVLGDTISVVTIIFLACAAVAWFALAWRRWGRQLYAVGGNEQAARLSGIRVERVRIAAYAASGLLAAVAGICHAAQERQGDPEAGIGYELTAIAMVVIGGTSLAGGTGGIGLTLIGTLTFGYLEKILSINNVPQAGRLMLTGLIIIAAVLTQRRQQ

Secondary structure (DSSP, 8-state):
-HHHHHHHHHHHHHHHHHHHHHHTTGGGS-HHHHHHHHHHHHHHHHHHHHHHTT-S---SS---HHHHHTTSHHHHHHHHHHHHHHHHHHT-TTTGGGSHHHHHHHHHHHHHHHHHHHHHHHHHHTT---TTHHHHHHHHHHHHHIIIIIS---HHHHHHHHHHHHHHHHHHHHHHHHTS---HHHHHHHHHHHHHHHHHHHHTTS-B-SEEEPTTS-EEE-PPPHHHHHHH-EETTTTEEHHHHHHHHHHHHHHHHHHTSHHHHHHHHHHH-HHHHHHTT--HHHHHHHHHHHHHHHHHHHHHHHHHHHTSB-TTTTTTHHHHHHHHHHHHT--TTSS---HHHHHHHHHHHHHHHHHHHHTT--HHHHHHHHHHHHHHHHHHHHTT-

Mean predicted aligned error: 10.22 Å

Nearest PDB structures (foldseek):
  7kyp-assembly4_N  TM=5.698E-01  e=3.195E-03  Streptococcus pneumoniae D39
  5b58-assembly1_B  TM=4.889E-01  e=4.961E-02  Burkholderia cenocepacia J2315
  4k1c-assembly1_A  TM=1.847E-01  e=5.905E-02  Saccharomyces cerevisiae S288C
  1jfa-assembly1_A  TM=1.421E-01  e=9.619E+00  Fusarium sporotrichioides

pLDDT: mean 82.42, std 19.92, range [24.45, 98.75]

Solvent-accessible surface area (backbone atoms only — not comparable to full-atom values): 18922 Å² total; per-residue (Å²): 108,75,66,59,52,54,48,54,50,48,44,52,46,51,38,42,62,66,38,53,72,53,59,75,53,50,88,80,50,60,73,69,55,51,50,49,51,49,51,46,47,50,54,53,32,51,54,46,46,61,51,52,76,72,61,66,77,79,75,89,57,82,77,50,74,65,61,63,49,58,68,38,54,65,46,46,20,51,48,51,31,52,50,44,54,51,46,29,67,72,53,18,49,95,57,47,57,80,36,69,68,48,54,41,52,21,46,45,59,20,19,46,48,33,26,36,18,50,14,46,44,47,22,20,21,42,49,38,54,60,57,19,42,12,22,34,13,6,25,20,8,26,52,32,28,40,33,37,59,77,65,59,42,55,62,86,53,30,50,58,53,25,34,49,52,12,27,47,54,13,34,50,36,11,40,40,25,40,73,69,63,38,58,36,62,61,35,14,46,52,46,19,55,48,32,30,50,49,17,25,62,76,46,73,71,40,69,39,50,44,67,37,76,45,96,88,75,47,74,46,80,44,78,84,48,68,66,34,54,59,47,57,32,53,44,80,88,72,54,42,44,41,49,34,53,51,26,51,50,53,43,49,53,53,35,45,45,46,73,73,38,73,64,23,55,50,30,31,40,32,11,62,38,49,68,62,26,44,75,70,70,46,63,56,40,61,52,42,20,50,25,27,19,49,22,19,30,28,12,9,53,32,8,48,51,48,18,28,68,72,56,29,4,36,36,71,39,42,74,67,40,33,58,53,16,50,35,19,24,42,56,7,50,32,37,80,72,18,33,41,65,53,50,73,32,28,50,40,12,22,51,30,49,20,47,46,54,42,35,41,49,65,60,69,51,52,68,69,58,54,53,54,48,51,54,51,50,40,53,52,47,49,57,57,51,61,77,71,112

Foldseek 3Di:
DVVVVVLVVVLVVVLVVVCVVVVVVLVPDDPLVVVLVVVLSVVLSVLVVVVSLQPPPPPPDDQPPVNVQSPDLQSLLVVLQVVLLVVCVVLVLVVVSVDLVLLQVLLLVLLLLLLLLLLQLLLLQLLAAAPQLLLLLLLLLLQLLCVCQVVVHDPVPSLVVSLVSLLVLLLQLLCCCQVVVDHSVVSNVVSNVVSLVNSCVSNVNDKRAQFDQDPVRHTDGTDLGVLLVQQQDAPDVNNHGNSSVVSVVSLVVSQCCLPPDPLNVLSLVNLVPVVVSVVVVHSSSVSSSVSSSSSSSSSSSSSSSVSSVVNIRHSCGRVCSSLVSLLLQLSLPRDSSHSDGGSVSSVSSSSSLSSNVSSCVSSVNDPVSNVVSSVSSNVSSVVVNVVVD

Radius of gyration: 22.47 Å; Cα contacts (8 Å, |Δi|>4): 625; chains: 1; bounding box: 63×64×58 Å